Protein AF-0000000076642442 (afdb_homodimer)

Nearest PDB structures (foldseek):
  7kl7-assembly1_B  TM=7.664E-01  e=4.134E-07  Helicobacter pylori
  7kl6-assembly1_B  TM=7.382E-01  e=3.098E-07  Helicobacter pylori
  7kl6-assembly1_A  TM=7.350E-01  e=3.683E-07  Helicobacter pylori
  7kl7-assembly1_A  TM=7.043E-01  e=3.477E-07  Helicobacter pylori
  1vch-assembly2_D  TM=5.633E-01  e=7.860E-05  Thermus thermophilus

InterPro domains:
  IPR000836 Phosphoribosyltransferase domain [PF00156] (9-106)
  IPR000836 Phosphoribosyltransferase domain [cd06223] (11-103)
  IPR023214 HAD superfamily [G3DSA:3.40.50.1000] (147-266)
  IPR029057 Phosphoribosyltransferase-like [G3DSA:3.40.50.2020] (1-143)
  IPR029057 Phosphoribosyltransferase-like [SSF53271] (2-132)

Sequence (640 aa):
MNYKTISELNRDILAWIPELPRDINVIVGIPRSGLLVANILGLHLNLPITDIDGLIDGKLLSSGRRPLKERNQLVKGSKILVVDDSVHSGYQMSKVQEKIRKRDLPYRISYGAVYALSNSIDKTDIFKEVLPMPRIFEWNLFHHGIMKSSCVDIDGVLCRDPSKEENDDGHKYRQFILNVAPNIIPTRKIGWLVTCRLEKYRELTEQWLSKNNILYDNLVMMDYNTREERIRAGNHGKYKANVYKKVKAKLFIESSRGQANEIAKISGKPVVCYQGDSKIIYPNRLSILKKQTRNYSKQFLNSPIGFAKRGFKKLNRELRMNYKTISELNRDILAWIPELPRDINVIVGIPRSGLLVANILGLHLNLPITDIDGLIDGKLLSSGRRPLKERNQLVKGSKILVVDDSVHSGYQMSKVQEKIRKRDLPYRISYGAVYALSNSIDKTDIFKEVLPMPRIFEWNLFHHGIMKSSCVDIDGVLCRDPSKEENDDGHKYRQFILNVAPNIIPTRKIGWLVTCRLEKYRELTEQWLSKNNILYDNLVMMDYNTREERIRAGNHGKYKANVYKKVKAKLFIESSRGQANEIAKISGKPVVCYQGDSKIIYPNRLSILKKQTRNYSKQFLNSPIGFAKRGFKKLNRELR

Organism: NCBI:txid1194090

Structure (mmCIF, N/CA/C/O backbone):
data_AF-0000000076642442-model_v1
#
loop_
_entity.id
_entity.type
_entity.pdbx_description
1 polymer 'Orotate phosphoribosyltransferase'
#
loop_
_atom_site.group_PDB
_atom_site.id
_atom_site.type_symbol
_atom_site.label_atom_id
_atom_site.label_alt_id
_atom_site.label_comp_id
_atom_site.label_asym_id
_atom_site.label_entity_id
_atom_site.label_seq_id
_atom_site.pdbx_PDB_ins_code
_atom_site.Cartn_x
_atom_site.Cartn_y
_atom_site.Cartn_z
_atom_site.occupancy
_atom_site.B_iso_or_equiv
_atom_site.auth_seq_id
_atom_site.auth_comp_id
_atom_site.auth_asym_id
_atom_site.auth_atom_id
_atom_site.pdbx_PDB_model_num
ATOM 1 N N . MET A 1 1 ? -12.625 -2.176 -18.062 1 89.75 1 MET A N 1
ATOM 2 C CA . MET A 1 1 ? -12.07 -2.816 -16.875 1 89.75 1 MET A CA 1
ATOM 3 C C . MET A 1 1 ? -11.242 -1.829 -16.062 1 89.75 1 MET A C 1
ATOM 5 O O . MET A 1 1 ? -10.352 -1.17 -16.594 1 89.75 1 MET A O 1
ATOM 9 N N . ASN A 1 2 ? -11.602 -1.729 -14.758 1 93 2 ASN A N 1
ATOM 10 C CA . ASN A 1 2 ? -10.844 -0.874 -13.852 1 93 2 ASN A CA 1
ATOM 11 C C . ASN A 1 2 ? -9.898 -1.688 -12.977 1 93 2 ASN A C 1
ATOM 13 O O . ASN A 1 2 ? -10.242 -2.783 -12.531 1 93 2 ASN A O 1
ATOM 17 N N . TYR A 1 3 ? -8.703 -1.168 -12.938 1 94.56 3 TYR A N 1
ATOM 18 C CA . TYR A 1 3 ? -7.676 -1.817 -12.125 1 94.56 3 TYR A CA 1
ATOM 19 C C . TYR A 1 3 ? -7.035 -0.826 -11.156 1 94.56 3 TYR A C 1
ATOM 21 O O . TYR A 1 3 ? -6.566 0.236 -11.57 1 94.56 3 TYR A O 1
ATOM 29 N N . LYS A 1 4 ? -7.125 -1.133 -9.797 1 95.69 4 LYS A N 1
ATOM 30 C CA . LYS A 1 4 ? -6.477 -0.292 -8.797 1 95.69 4 LYS A CA 1
ATOM 31 C C . LYS A 1 4 ? -5.305 -1.019 -8.148 1 95.69 4 LYS A C 1
ATOM 33 O O . LYS A 1 4 ? -5.43 -2.174 -7.734 1 95.69 4 LYS A O 1
ATOM 38 N N . THR A 1 5 ? -4.199 -0.358 -8.133 1 95.12 5 THR A N 1
ATOM 39 C CA . THR A 1 5 ? -3.012 -0.875 -7.461 1 95.12 5 THR A CA 1
ATOM 40 C C . THR A 1 5 ? -2.967 -0.414 -6.008 1 95.12 5 THR A C 1
ATOM 42 O O . THR A 1 5 ? -3.727 0.471 -5.605 1 95.12 5 THR A O 1
ATOM 45 N N . ILE A 1 6 ? -2.105 -0.993 -5.211 1 95.88 6 ILE A N 1
ATOM 46 C CA . ILE A 1 6 ? -1.921 -0.566 -3.826 1 95.88 6 ILE A CA 1
ATOM 47 C C . ILE A 1 6 ? -1.374 0.859 -3.795 1 95.88 6 ILE A C 1
ATOM 49 O O . ILE A 1 6 ? -1.736 1.65 -2.922 1 95.88 6 ILE A O 1
ATOM 53 N N . SER A 1 7 ? -0.558 1.165 -4.781 1 93.88 7 SER A N 1
ATOM 54 C CA . SER A 1 7 ? -0.07 2.533 -4.918 1 93.88 7 SER A CA 1
ATOM 55 C C . SER A 1 7 ? -1.222 3.516 -5.109 1 93.88 7 SER A C 1
ATOM 57 O O . SER A 1 7 ? -1.272 4.555 -4.449 1 93.88 7 SER A O 1
ATOM 59 N N . GLU A 1 8 ? -2.072 3.158 -5.98 1 94.44 8 GLU A N 1
ATOM 60 C CA . GLU A 1 8 ? -3.225 4.02 -6.234 1 94.44 8 GLU A CA 1
ATOM 61 C C . GLU A 1 8 ? -4.148 4.078 -5.023 1 94.44 8 GLU A C 1
ATOM 63 O O . GLU A 1 8 ? -4.73 5.125 -4.727 1 94.44 8 GLU A O 1
ATOM 68 N N . LEU A 1 9 ? -4.312 2.957 -4.379 1 96.5 9 LEU A N 1
ATOM 69 C CA . LEU A 1 9 ? -5.109 2.939 -3.158 1 96.5 9 LEU A CA 1
ATOM 70 C C . LEU A 1 9 ? -4.555 3.924 -2.133 1 96.5 9 LEU A C 1
ATOM 72 O O . LEU A 1 9 ? -5.309 4.707 -1.548 1 96.5 9 LEU A O 1
ATOM 76 N N . ASN A 1 10 ? -3.281 3.861 -1.909 1 96 10 ASN A N 1
ATOM 77 C CA . ASN A 1 10 ? -2.639 4.793 -0.989 1 96 10 ASN A CA 1
ATOM 78 C C . ASN A 1 10 ? -2.891 6.242 -1.391 1 96 10 ASN A C 1
ATOM 80 O O . ASN A 1 10 ? -3.238 7.074 -0.549 1 96 10 ASN A O 1
ATOM 84 N N . ARG A 1 11 ? -2.713 6.52 -2.684 1 95.06 11 ARG A N 1
ATOM 85 C CA . ARG A 1 11 ? -2.938 7.867 -3.189 1 95.06 11 ARG A CA 1
ATOM 86 C C . ARG A 1 11 ? -4.375 8.312 -2.945 1 95.06 11 ARG A C 1
ATOM 88 O O . ARG A 1 11 ? -4.621 9.453 -2.557 1 95.06 11 ARG A O 1
ATOM 95 N N . ASP A 1 12 ? -5.285 7.422 -3.234 1 96.69 12 ASP A N 1
ATOM 96 C CA . ASP A 1 12 ? -6.695 7.746 -3.066 1 96.69 12 ASP A CA 1
ATOM 97 C C . ASP A 1 12 ? -7.043 7.949 -1.594 1 96.69 12 ASP A C 1
ATOM 99 O O . ASP A 1 12 ? -7.863 8.805 -1.256 1 96.69 12 ASP A O 1
ATOM 103 N N . ILE A 1 13 ? -6.414 7.195 -0.735 1 97.38 13 ILE A N 1
ATOM 104 C CA . ILE A 1 13 ? -6.641 7.34 0.699 1 97.38 13 ILE A CA 1
ATOM 105 C C . ILE A 1 13 ? -6.117 8.695 1.171 1 97.38 13 ILE A C 1
ATOM 107 O O . ILE A 1 13 ? -6.797 9.398 1.92 1 97.38 13 ILE A O 1
ATOM 111 N N . LEU A 1 14 ? -4.949 9.07 0.726 1 96.06 14 LEU A N 1
ATOM 112 C CA . LEU A 1 14 ? -4.391 10.367 1.101 1 96.06 14 LEU A CA 1
ATOM 113 C C . LEU A 1 14 ? -5.301 11.5 0.646 1 96.06 14 LEU A C 1
ATOM 115 O O . LEU A 1 14 ? -5.504 12.469 1.383 1 96.06 14 LEU A O 1
ATOM 119 N N . ALA A 1 15 ? -5.832 11.352 -0.529 1 95.81 15 ALA A N 1
ATOM 120 C CA . ALA A 1 15 ? -6.742 12.359 -1.056 1 95.81 15 ALA A CA 1
ATOM 121 C C . ALA A 1 15 ? -8.07 12.352 -0.302 1 95.81 15 ALA A C 1
ATOM 123 O O . ALA A 1 15 ? -8.812 13.336 -0.326 1 95.81 15 ALA A O 1
ATOM 124 N N . TRP A 1 16 ? -8.398 11.258 0.309 1 96.88 16 TRP A N 1
ATOM 125 C CA . TRP A 1 16 ? -9.656 11.062 1.026 1 96.88 16 TRP A CA 1
ATOM 126 C C . TRP A 1 16 ? -9.602 11.719 2.402 1 96.88 16 TRP A C 1
ATOM 128 O O . TRP A 1 16 ? -10.625 12.156 2.928 1 96.88 16 TRP A O 1
ATOM 138 N N . ILE A 1 17 ? -8.484 11.875 2.973 1 96.62 17 ILE A N 1
ATOM 139 C CA . ILE A 1 17 ? -8.273 12.258 4.367 1 96.62 17 ILE A CA 1
ATOM 140 C C . ILE A 1 17 ? -8.922 13.609 4.645 1 96.62 17 ILE A C 1
ATOM 142 O O . ILE A 1 17 ? -9.672 13.758 5.613 1 96.62 17 ILE A O 1
ATOM 146 N N . PRO A 1 18 ? -8.719 14.625 3.752 1 96.44 18 PRO A N 1
ATOM 147 C CA . PRO A 1 18 ? -9.328 15.922 4.066 1 96.44 18 PRO A CA 1
ATOM 148 C C . PRO A 1 18 ? -10.852 15.883 4.023 1 96.44 18 PRO A C 1
ATOM 150 O O . PRO A 1 18 ? -11.508 16.812 4.512 1 96.44 18 PRO A O 1
ATOM 153 N N . GLU A 1 19 ? -11.398 14.805 3.482 1 96.88 19 GLU A N 1
ATOM 154 C CA . GLU A 1 19 ? -12.844 14.695 3.352 1 96.88 19 GLU A CA 1
ATOM 155 C C . GLU A 1 19 ? -13.453 13.945 4.535 1 96.88 19 GLU A C 1
ATOM 157 O O . GLU A 1 19 ? -14.672 13.945 4.723 1 96.88 19 GLU A O 1
ATOM 162 N N . LEU A 1 20 ? -12.633 13.328 5.328 1 97 20 LEU A N 1
ATOM 163 C CA . LEU A 1 20 ? -13.109 12.531 6.453 1 97 20 LEU A CA 1
ATOM 164 C C . LEU A 1 20 ? -13.516 13.422 7.621 1 97 20 LEU A C 1
ATOM 166 O O . LEU A 1 20 ? -13.031 14.547 7.746 1 97 20 LEU A O 1
ATOM 170 N N . PRO A 1 21 ? -14.367 12.844 8.477 1 92.81 21 PRO A N 1
ATOM 171 C CA . PRO A 1 21 ? -14.664 13.602 9.695 1 92.81 21 PRO A CA 1
ATOM 172 C C . PRO A 1 21 ? -13.422 13.906 10.523 1 92.81 21 PRO A C 1
ATOM 174 O O . PRO A 1 21 ? -12.539 13.055 10.648 1 92.81 21 PRO A O 1
ATOM 177 N N . ARG A 1 22 ? -13.297 15.016 11.133 1 86.25 22 ARG A N 1
ATOM 178 C CA . ARG A 1 22 ? -12.078 15.516 11.766 1 86.25 22 ARG A CA 1
ATOM 179 C C . ARG A 1 22 ? -11.898 14.914 13.148 1 86.25 22 ARG A C 1
ATOM 181 O O . ARG A 1 22 ? -10.789 14.906 13.688 1 86.25 22 ARG A O 1
ATOM 188 N N . ASP A 1 23 ? -12.836 14.391 13.703 1 91.75 23 ASP A N 1
ATOM 189 C CA . ASP A 1 23 ? -12.711 13.984 15.102 1 91.75 23 ASP A CA 1
ATOM 190 C C . ASP A 1 23 ? -12.68 12.461 15.227 1 91.75 23 ASP A C 1
ATOM 192 O O . ASP A 1 23 ? -12.961 11.914 16.297 1 91.75 23 ASP A O 1
ATOM 196 N N . ILE A 1 24 ? -12.398 11.844 14.094 1 95.69 24 ILE A N 1
ATOM 197 C CA . ILE A 1 24 ? -12.211 10.398 14.164 1 95.69 24 ILE A CA 1
ATOM 198 C C . ILE A 1 24 ? -10.992 10.078 15.031 1 95.69 24 ILE A C 1
ATOM 200 O O . ILE A 1 24 ? -9.945 10.719 14.898 1 95.69 24 ILE A O 1
ATOM 204 N N . ASN A 1 25 ? -11.227 9.07 15.898 1 95.19 25 ASN A N 1
ATOM 205 C CA . ASN A 1 25 ? -10.062 8.766 16.719 1 95.19 25 ASN A CA 1
ATOM 206 C C . ASN A 1 25 ? -9.719 7.281 16.672 1 95.19 25 ASN A C 1
ATOM 208 O O . ASN A 1 25 ? -8.695 6.859 17.234 1 95.19 25 ASN A O 1
ATOM 212 N N . VAL A 1 26 ? -10.547 6.469 16.047 1 96.62 26 VAL A N 1
ATOM 213 C CA . VAL A 1 26 ? -10.25 5.055 15.828 1 96.62 26 VAL A CA 1
ATOM 214 C C . VAL A 1 26 ? -10.695 4.648 14.422 1 96.62 26 VAL A C 1
ATOM 216 O O . VAL A 1 26 ? -11.75 5.07 13.953 1 96.62 26 VAL A O 1
ATOM 219 N N . ILE A 1 27 ? -9.914 3.875 13.789 1 97.81 27 ILE A N 1
ATOM 220 C CA . ILE A 1 27 ? -10.273 3.32 12.484 1 97.81 27 ILE A CA 1
ATOM 221 C C . ILE A 1 27 ? -10.5 1.815 12.609 1 97.81 27 ILE A C 1
ATOM 223 O O . ILE A 1 27 ? -9.688 1.108 13.211 1 97.81 27 ILE A O 1
ATOM 227 N N . VAL A 1 28 ? -11.586 1.314 12.07 1 97.56 28 VAL A N 1
ATOM 228 C CA . VAL A 1 28 ? -11.938 -0.101 12.094 1 97.56 28 VAL A CA 1
ATOM 229 C C . VAL A 1 28 ? -12 -0.635 10.664 1 97.56 28 VAL A C 1
ATOM 231 O O . VAL A 1 28 ? -12.695 -0.074 9.812 1 97.56 28 VAL A O 1
ATOM 234 N N . GLY A 1 29 ? -11.281 -1.673 10.414 1 97.25 29 GLY A N 1
ATOM 235 C CA . GLY A 1 29 ? -11.289 -2.268 9.086 1 97.25 29 GLY A CA 1
ATOM 236 C C . GLY A 1 29 ? -12.188 -3.484 8.984 1 97.25 29 GLY A C 1
ATOM 237 O O . GLY A 1 29 ? -12.164 -4.355 9.859 1 97.25 29 GLY A O 1
ATOM 238 N N . ILE A 1 30 ? -12.945 -3.514 7.953 1 95.62 30 ILE A N 1
ATOM 239 C CA . ILE A 1 30 ? -13.719 -4.707 7.637 1 95.62 30 ILE A CA 1
ATOM 240 C C . ILE A 1 30 ? -12.828 -5.738 6.949 1 95.62 30 ILE A C 1
ATOM 242 O O . ILE A 1 30 ? -12.375 -5.52 5.824 1 95.62 30 ILE A O 1
ATOM 246 N N . PRO A 1 31 ? -12.531 -6.812 7.59 1 91.69 31 PRO A N 1
ATOM 247 C CA . PRO A 1 31 ? -11.688 -7.82 6.941 1 91.69 31 PRO A CA 1
ATOM 248 C C . PRO A 1 31 ? -12.328 -8.398 5.68 1 91.69 31 PRO A C 1
ATOM 250 O O . PRO A 1 31 ? -13.555 -8.539 5.609 1 91.69 31 PRO A O 1
ATOM 253 N N . ARG A 1 32 ? -11.492 -8.719 4.668 1 91.69 32 ARG A N 1
ATOM 254 C CA . ARG A 1 32 ? -10.039 -8.75 4.734 1 91.69 32 ARG A CA 1
ATOM 255 C C . ARG A 1 32 ? -9.43 -7.465 4.184 1 91.69 32 ARG A C 1
ATOM 257 O O . ARG A 1 32 ? -8.594 -6.836 4.84 1 91.69 32 ARG A O 1
ATOM 264 N N . SER A 1 33 ? -9.953 -6.922 3.088 1 95.5 33 SER A N 1
ATOM 265 C CA . SER A 1 33 ? -9.32 -5.824 2.369 1 95.5 33 SER A CA 1
ATOM 266 C C . SER A 1 33 ? -9.508 -4.496 3.098 1 95.5 33 SER A C 1
ATOM 268 O O . SER A 1 33 ? -8.711 -3.572 2.936 1 95.5 33 SER A O 1
ATOM 270 N N . GLY A 1 34 ? -10.562 -4.414 3.893 1 97.06 34 GLY A N 1
ATOM 271 C CA . GLY A 1 34 ? -10.766 -3.201 4.668 1 97.06 34 GLY A CA 1
ATOM 272 C C . GLY A 1 34 ? -9.672 -2.953 5.691 1 97.06 34 GLY A C 1
ATOM 273 O O . GLY A 1 34 ? -9.445 -1.813 6.094 1 97.06 34 GLY A O 1
ATOM 274 N N . LEU A 1 35 ? -9.078 -4.031 6.133 1 96.94 35 LEU A N 1
ATOM 275 C CA . LEU A 1 35 ? -7.98 -3.902 7.086 1 96.94 35 LEU A CA 1
ATOM 276 C C . LEU A 1 35 ? -6.789 -3.197 6.445 1 96.94 35 LEU A C 1
ATOM 278 O O . LEU A 1 35 ? -6.062 -2.465 7.121 1 96.94 35 LEU A O 1
ATOM 282 N N . LEU A 1 36 ? -6.598 -3.439 5.172 1 98 36 LEU A N 1
ATOM 283 C CA . LEU A 1 36 ? -5.539 -2.73 4.465 1 98 36 LEU A CA 1
ATOM 284 C C . LEU A 1 36 ? -5.785 -1.226 4.48 1 98 36 LEU A C 1
ATOM 286 O O . LEU A 1 36 ? -4.883 -0.447 4.797 1 98 36 LEU A O 1
ATOM 290 N N . VAL A 1 37 ? -6.984 -0.831 4.223 1 98.5 37 VAL A N 1
ATOM 291 C CA . VAL A 1 37 ? -7.367 0.577 4.234 1 98.5 37 VAL A CA 1
ATOM 292 C C . VAL A 1 37 ? -7.195 1.147 5.641 1 98.5 37 VAL A C 1
ATOM 294 O O . VAL A 1 37 ? -6.629 2.23 5.812 1 98.5 37 VAL A O 1
ATOM 297 N N . ALA A 1 38 ? -7.66 0.405 6.609 1 98.19 38 ALA A N 1
ATOM 298 C CA . ALA A 1 38 ? -7.559 0.853 7.996 1 98.19 38 ALA A CA 1
ATOM 299 C C . ALA A 1 38 ? -6.102 1.054 8.406 1 98.19 38 ALA A C 1
ATOM 301 O O . ALA A 1 38 ? -5.77 2.023 9.094 1 98.19 38 ALA A O 1
ATOM 302 N N . ASN A 1 39 ? -5.281 0.144 7.973 1 97.69 39 ASN A N 1
ATOM 303 C CA . ASN A 1 39 ? -3.865 0.239 8.32 1 97.69 39 ASN A CA 1
ATOM 304 C C . ASN A 1 39 ? -3.215 1.466 7.688 1 97.69 39 ASN A C 1
ATOM 306 O O . ASN A 1 39 ? -2.482 2.199 8.352 1 97.69 39 ASN A O 1
ATOM 310 N N . ILE A 1 40 ? -3.5 1.666 6.453 1 97.81 40 ILE A N 1
ATOM 311 C CA . ILE A 1 40 ? -2.924 2.812 5.758 1 97.81 40 ILE A CA 1
ATOM 312 C C . ILE A 1 40 ? -3.406 4.105 6.406 1 97.81 40 ILE A C 1
ATOM 314 O O . ILE A 1 40 ? -2.602 4.984 6.73 1 97.81 40 ILE A O 1
ATOM 318 N N . LEU A 1 41 ? -4.68 4.215 6.664 1 97.5 41 LEU A N 1
ATOM 319 C CA . LEU A 1 41 ? -5.242 5.391 7.32 1 97.5 41 LEU A CA 1
ATOM 320 C C . LEU A 1 41 ? -4.648 5.57 8.711 1 97.5 41 LEU A C 1
ATOM 322 O O . LEU A 1 41 ? -4.242 6.676 9.078 1 97.5 41 LEU A O 1
ATOM 326 N N . GLY A 1 42 ? -4.648 4.473 9.43 1 96.94 42 GLY A N 1
ATOM 327 C CA . GLY A 1 42 ? -4.156 4.535 10.797 1 96.94 42 GLY A CA 1
ATOM 328 C C . GLY A 1 42 ? -2.725 5.023 10.898 1 96.94 42 GLY A C 1
ATOM 329 O O . GLY A 1 42 ? -2.395 5.816 11.781 1 96.94 42 GLY A O 1
ATOM 330 N N . LEU A 1 43 ? -1.925 4.562 10.008 1 96.62 43 LEU A N 1
ATOM 331 C CA . LEU A 1 43 ? -0.519 4.949 10.023 1 96.62 43 LEU A CA 1
ATOM 332 C C . LEU A 1 43 ? -0.35 6.406 9.602 1 96.62 43 LEU A C 1
ATOM 334 O O . LEU A 1 43 ? 0.36 7.172 10.258 1 96.62 43 LEU A O 1
ATOM 338 N N . HIS A 1 44 ? -1.013 6.805 8.523 1 95.81 44 HIS A N 1
ATOM 339 C CA . HIS A 1 44 ? -0.892 8.18 8.055 1 95.81 44 HIS A CA 1
ATOM 340 C C . HIS A 1 44 ? -1.434 9.164 9.094 1 95.81 44 HIS A C 1
ATOM 342 O O . HIS A 1 44 ? -0.878 10.25 9.273 1 95.81 44 HIS A O 1
ATOM 348 N N . LEU A 1 45 ? -2.506 8.766 9.789 1 96.06 45 LEU A N 1
ATOM 349 C CA . LEU A 1 45 ? -3.176 9.688 10.703 1 96.06 45 LEU A CA 1
ATOM 350 C C . LEU A 1 45 ? -2.691 9.484 12.133 1 96.06 45 LEU A C 1
ATOM 352 O O . LEU A 1 45 ? -3.086 10.227 13.039 1 96.06 45 LEU A O 1
ATOM 356 N N . ASN A 1 46 ? -1.893 8.508 12.305 1 95.25 46 ASN A N 1
ATOM 357 C CA . ASN A 1 46 ? -1.418 8.164 13.641 1 95.25 46 ASN A CA 1
ATOM 358 C C . ASN A 1 46 ? -2.576 7.852 14.578 1 95.25 46 ASN A C 1
ATOM 360 O O . ASN A 1 46 ? -2.654 8.406 15.68 1 95.25 46 ASN A O 1
ATOM 364 N N . LEU A 1 47 ? -3.457 6.984 14.133 1 95.44 47 LEU A N 1
ATOM 365 C CA . LEU A 1 47 ? -4.629 6.59 14.906 1 95.44 47 LEU A CA 1
ATOM 366 C C . LEU A 1 47 ? -4.621 5.086 15.172 1 95.44 47 LEU A C 1
ATOM 368 O O . LEU A 1 47 ? -4.109 4.312 14.367 1 95.44 47 LEU A O 1
ATOM 372 N N . PRO A 1 48 ? -5.203 4.66 16.281 1 94.75 48 PRO A N 1
ATOM 373 C CA . PRO A 1 48 ? -5.336 3.223 16.531 1 94.75 48 PRO A CA 1
ATOM 374 C C . PRO A 1 48 ? -6.32 2.547 15.578 1 94.75 48 PRO A C 1
ATOM 376 O O . PRO A 1 48 ? -7.254 3.188 15.094 1 94.75 48 PRO A O 1
ATOM 379 N N . ILE A 1 49 ? -6.082 1.242 15.352 1 95.94 49 ILE A N 1
ATOM 380 C CA . ILE A 1 49 ? -6.949 0.497 14.445 1 95.94 49 ILE A CA 1
ATOM 381 C C . ILE A 1 49 ? -7.395 -0.803 15.109 1 95.94 49 ILE A C 1
ATOM 383 O O . ILE A 1 49 ? -6.758 -1.269 16.062 1 95.94 49 ILE A O 1
ATOM 387 N N . THR A 1 50 ? -8.477 -1.294 14.68 1 94.88 50 THR A N 1
ATOM 388 C CA . THR A 1 50 ? -8.945 -2.631 15.031 1 94.88 50 THR A CA 1
ATOM 389 C C . THR A 1 50 ? -9.852 -3.191 13.93 1 94.88 50 THR A C 1
ATOM 391 O O . THR A 1 50 ? -9.945 -2.613 12.852 1 94.88 50 THR A O 1
ATOM 394 N N . ASP A 1 51 ? -10.336 -4.449 14.125 1 94.62 51 ASP A N 1
ATOM 395 C CA . ASP A 1 51 ? -11.305 -5.027 13.195 1 94.62 51 ASP A CA 1
ATOM 396 C C . ASP A 1 51 ? -12.695 -5.066 13.82 1 94.62 51 ASP A C 1
ATOM 398 O O . ASP A 1 51 ? -12.922 -4.512 14.898 1 94.62 51 ASP A O 1
ATOM 402 N N . ILE A 1 52 ? -13.641 -5.613 13.125 1 94.31 52 ILE A N 1
ATOM 403 C CA . ILE A 1 52 ? -15.039 -5.617 13.547 1 94.31 52 ILE A CA 1
ATOM 404 C C . ILE A 1 52 ? -15.172 -6.336 14.891 1 94.31 52 ILE A C 1
ATOM 406 O O . ILE A 1 52 ? -15.844 -5.844 15.797 1 94.31 52 ILE A O 1
ATOM 410 N N . ASP A 1 53 ? -14.523 -7.445 15.023 1 90.81 53 ASP A N 1
ATOM 411 C CA . ASP A 1 53 ? -14.602 -8.18 16.281 1 90.81 53 ASP A CA 1
ATOM 412 C C . ASP A 1 53 ? -13.961 -7.391 17.422 1 90.81 53 ASP A C 1
ATOM 414 O O . ASP A 1 53 ? -14.477 -7.387 18.547 1 90.81 53 ASP A O 1
ATOM 418 N N . GLY A 1 54 ? -12.844 -6.75 17.109 1 91.31 54 GLY A N 1
ATOM 419 C CA . GLY A 1 54 ? -12.234 -5.875 18.109 1 91.31 54 GLY A CA 1
ATOM 420 C C . GLY A 1 54 ? -13.141 -4.734 18.531 1 91.31 54 GLY A C 1
ATOM 421 O O . GLY A 1 54 ? -13.203 -4.387 19.703 1 91.31 54 GLY A O 1
ATOM 422 N N . LEU A 1 55 ? -13.836 -4.164 17.594 1 94.06 55 LEU A N 1
ATOM 423 C CA . LEU A 1 55 ? -14.789 -3.102 17.875 1 94.06 55 LEU A CA 1
ATOM 424 C C . LEU A 1 55 ? -15.875 -3.598 18.828 1 94.06 55 LEU A C 1
ATOM 426 O O . LEU A 1 55 ? -16.188 -2.943 19.828 1 94.06 55 LEU A O 1
ATOM 430 N N . ILE A 1 56 ? -16.375 -4.773 18.547 1 92.69 56 ILE A N 1
ATOM 431 C CA . ILE A 1 56 ? -17.469 -5.348 19.328 1 92.69 56 ILE A CA 1
ATOM 432 C C . ILE A 1 56 ? -16.969 -5.664 20.734 1 92.69 56 ILE A C 1
ATOM 434 O O . ILE A 1 56 ? -17.672 -5.438 21.719 1 92.69 56 ILE A O 1
ATOM 438 N N . ASP A 1 57 ? -15.703 -6.051 20.812 1 89.88 57 ASP A N 1
ATOM 439 C CA . ASP A 1 57 ? -15.125 -6.434 22.094 1 89.88 57 ASP A CA 1
ATOM 440 C C . ASP A 1 57 ? -14.531 -5.227 22.812 1 89.88 57 ASP A C 1
ATOM 442 O O . ASP A 1 57 ? -14.094 -5.336 23.969 1 89.88 57 ASP A O 1
ATOM 446 N N . GLY A 1 58 ? -14.469 -4.152 22.156 1 91.25 58 GLY A N 1
ATOM 447 C CA . GLY A 1 58 ? -13.875 -2.949 22.719 1 91.25 58 GLY A CA 1
ATOM 448 C C . GLY A 1 58 ? -12.359 -2.998 22.766 1 91.25 58 GLY A C 1
ATOM 449 O O . GLY A 1 58 ? -11.742 -2.43 23.672 1 91.25 58 GLY A O 1
ATOM 450 N N . LYS A 1 59 ? -11.734 -3.732 21.812 1 89.5 59 LYS A N 1
ATOM 451 C CA . LYS A 1 59 ? -10.297 -3.967 21.828 1 89.5 59 LYS A CA 1
ATOM 452 C C . LYS A 1 59 ? -9.617 -3.348 20.625 1 89.5 59 LYS A C 1
ATOM 454 O O . LYS A 1 59 ? -10.125 -3.439 19.5 1 89.5 59 LYS A O 1
ATOM 459 N N . LEU A 1 60 ? -8.453 -2.709 20.875 1 90.81 60 LEU A N 1
ATOM 460 C CA . LEU A 1 60 ? -7.605 -2.16 19.828 1 90.81 60 LEU A CA 1
ATOM 461 C C . LEU A 1 60 ? -6.445 -3.102 19.516 1 90.81 60 LEU A C 1
ATOM 463 O O . LEU A 1 60 ? -6.059 -3.914 20.359 1 90.81 60 LEU A O 1
ATOM 467 N N . LEU A 1 61 ? -6.02 -3.018 18.297 1 85.62 61 LEU A N 1
ATOM 468 C CA . LEU A 1 61 ? -4.801 -3.748 17.969 1 85.62 61 LEU A CA 1
ATOM 469 C C . LEU A 1 61 ? -3.58 -3.072 18.578 1 85.62 61 LEU A C 1
ATOM 471 O O . LEU A 1 61 ? -3.475 -1.845 18.562 1 85.62 61 LEU A O 1
ATOM 475 N N . SER A 1 62 ? -2.926 -3.779 19.453 1 65.06 62 SER A N 1
ATOM 476 C CA . SER A 1 62 ? -1.901 -3.256 20.344 1 65.06 62 SER A CA 1
ATOM 477 C C . SER A 1 62 ? -0.849 -2.459 19.578 1 65.06 62 SER A C 1
ATOM 479 O O . SER A 1 62 ? -0.455 -2.842 18.469 1 65.06 62 SER A O 1
ATOM 481 N N . SER A 1 63 ? -0.637 -1.15 20 1 55.06 63 SER A N 1
ATOM 482 C CA . SER A 1 63 ? 0.49 -0.338 19.547 1 55.06 63 SER A CA 1
ATOM 483 C C . SER A 1 63 ? 1.761 -0.688 20.312 1 55.06 63 SER A C 1
ATOM 485 O O . SER A 1 63 ? 1.696 -1.193 21.438 1 55.06 63 SER A O 1
ATOM 487 N N . GLY A 1 64 ? 2.863 -1.271 19.734 1 44.91 64 GLY A N 1
ATOM 488 C CA . GLY A 1 64 ? 4.16 -1.633 20.297 1 44.91 64 GLY A CA 1
ATOM 489 C C . GLY A 1 64 ? 4.523 -0.831 21.531 1 44.91 64 GLY A C 1
ATOM 490 O O . GLY A 1 64 ? 5.469 -1.177 22.25 1 44.91 64 GLY A O 1
ATOM 491 N N . ARG A 1 65 ? 4.344 0.394 21.547 1 40.25 65 ARG A N 1
ATOM 492 C CA . ARG A 1 65 ? 5.02 1.132 22.609 1 40.25 65 ARG A CA 1
ATOM 493 C C . ARG A 1 65 ? 4.504 0.712 23.984 1 40.25 65 ARG A C 1
ATOM 495 O O . ARG A 1 65 ? 5.289 0.464 24.906 1 40.25 65 ARG A O 1
ATOM 502 N N . ARG A 1 66 ? 3.541 1.4 24.641 1 37.19 66 ARG A N 1
ATOM 503 C CA . ARG A 1 66 ? 3.352 1.373 26.078 1 37.19 66 ARG A CA 1
ATOM 504 C C . ARG A 1 66 ? 2.451 0.214 26.5 1 37.19 66 ARG A C 1
ATOM 506 O O . ARG A 1 66 ? 1.334 0.078 25.984 1 37.19 66 ARG A O 1
ATOM 513 N N . PRO A 1 67 ? 2.977 -0.783 27.234 1 37.06 67 PRO A N 1
ATOM 514 C CA . PRO A 1 67 ? 2.381 -1.949 27.891 1 37.06 67 PRO A CA 1
ATOM 515 C C . PRO A 1 67 ? 1.026 -1.642 28.531 1 37.06 67 PRO A C 1
ATOM 517 O O . PRO A 1 67 ? 0.448 -2.496 29.203 1 37.06 67 PRO A O 1
ATOM 520 N N . LEU A 1 68 ? 0.603 -0.484 28.891 1 37.97 68 LEU A N 1
ATOM 521 C CA . LEU A 1 68 ? -0.466 -0.429 29.875 1 37.97 68 LEU A CA 1
ATOM 522 C C . LEU A 1 68 ? -1.773 -0.957 29.297 1 37.97 68 LEU A C 1
ATOM 524 O O . LEU A 1 68 ? -2.223 -0.495 28.25 1 37.97 68 LEU A O 1
ATOM 528 N N . LYS A 1 69 ? -2.244 -2.119 29.859 1 44.31 69 LYS A N 1
ATOM 529 C CA . LYS A 1 69 ? -3.523 -2.814 29.734 1 44.31 69 LYS A CA 1
ATOM 530 C C . LYS A 1 69 ? -4.652 -1.838 29.406 1 44.31 69 LYS A C 1
ATOM 532 O O . LYS A 1 69 ? -5.539 -2.152 28.625 1 44.31 69 LYS A O 1
ATOM 537 N N . GLU A 1 70 ? -4.672 -0.745 30.062 1 45.56 70 GLU A N 1
ATOM 538 C CA . GLU A 1 70 ? -5.742 0.248 30.031 1 45.56 70 GLU A CA 1
ATOM 539 C C . GLU A 1 70 ? -5.777 0.989 28.703 1 45.56 70 GLU A C 1
ATOM 541 O O . GLU A 1 70 ? -6.84 1.445 28.266 1 45.56 70 GLU A O 1
ATOM 546 N N . ARG A 1 71 ? -4.629 0.89 27.781 1 54.94 71 ARG A N 1
ATOM 547 C CA . ARG A 1 71 ? -4.484 1.817 26.656 1 54.94 71 ARG A CA 1
ATOM 548 C C . ARG A 1 71 ? -4.949 1.179 25.359 1 54.94 71 ARG A C 1
ATOM 550 O O . ARG A 1 71 ? -5.141 1.871 24.359 1 54.94 71 ARG A O 1
ATOM 557 N N . ASN A 1 72 ? -5.297 -0.21 25.391 1 65.81 72 ASN A N 1
ATOM 558 C CA . ASN A 1 72 ? -5.75 -0.827 24.141 1 65.81 72 ASN A CA 1
ATOM 559 C C . ASN A 1 72 ? -7.258 -1.079 24.156 1 65.81 72 ASN A C 1
ATOM 561 O O . ASN A 1 72 ? -7.715 -2.145 23.75 1 65.81 72 ASN A O 1
ATOM 565 N N . GLN A 1 73 ? -7.867 -0.123 24.844 1 80.94 73 GLN A N 1
ATOM 566 C CA . GLN A 1 73 ? -9.32 -0.244 24.891 1 80.94 73 GLN A CA 1
ATOM 567 C C . GLN A 1 73 ? -10 0.989 24.297 1 80.94 73 GLN A C 1
ATOM 569 O O . GLN A 1 73 ? -9.492 2.105 24.438 1 80.94 73 GLN A O 1
ATOM 574 N N . LEU A 1 74 ? -11.078 0.602 23.719 1 89.12 74 LEU A N 1
ATOM 575 C CA . LEU A 1 74 ? -11.922 1.677 23.203 1 89.12 74 LEU A CA 1
ATOM 576 C C . LEU A 1 74 ? -12.625 2.395 24.359 1 89.12 74 LEU A C 1
ATOM 578 O O . LEU A 1 74 ? -13.07 1.756 25.312 1 89.12 74 LEU A O 1
ATOM 582 N N . VAL A 1 75 ? -12.75 3.709 24.25 1 88.62 75 VAL A N 1
ATOM 583 C CA . VAL A 1 75 ? -13.383 4.523 25.281 1 88.62 75 VAL A CA 1
ATOM 584 C C . VAL A 1 75 ? -14.773 4.945 24.828 1 88.62 75 VAL A C 1
ATOM 586 O O . VAL A 1 75 ? -15.016 5.137 23.625 1 88.62 75 VAL A O 1
ATOM 589 N N . LYS A 1 76 ? -15.57 5.168 25.859 1 89.88 76 LYS A N 1
ATOM 590 C CA . LYS A 1 76 ? -16.922 5.641 25.562 1 89.88 76 LYS A CA 1
ATOM 591 C C . LYS A 1 76 ? -16.891 6.961 24.812 1 89.88 76 LYS A C 1
ATOM 593 O O . LYS A 1 76 ? -16.109 7.855 25.125 1 89.88 76 LYS A O 1
ATOM 598 N N . GLY A 1 77 ? -17.688 6.973 23.734 1 92.06 77 GLY A N 1
ATOM 599 C CA . GLY A 1 77 ? -17.797 8.211 22.969 1 92.06 77 GLY A CA 1
ATOM 600 C C . GLY A 1 77 ? -16.781 8.312 21.859 1 92.06 77 GLY A C 1
ATOM 601 O O . GLY A 1 77 ? -16.75 9.312 21.125 1 92.06 77 GLY A O 1
ATOM 602 N N . SER A 1 78 ? -16.031 7.25 21.688 1 93.12 78 SER A N 1
ATOM 603 C CA . SER A 1 78 ? -15.078 7.25 20.578 1 93.12 78 SER A CA 1
ATOM 604 C C . SER A 1 78 ? -15.773 7.496 19.25 1 93.12 78 SER A C 1
ATOM 606 O O . SER A 1 78 ? -16.891 7.027 19.031 1 93.12 78 SER A O 1
ATOM 608 N N . LYS A 1 79 ? -15.141 8.305 18.469 1 96.88 79 LYS A N 1
ATOM 609 C CA . LYS A 1 79 ? -15.586 8.516 17.094 1 96.88 79 LYS A CA 1
ATOM 610 C C . LYS A 1 79 ? -14.859 7.578 16.141 1 96.88 79 LYS A C 1
ATOM 612 O O . LYS A 1 79 ? -13.664 7.742 15.891 1 96.88 79 LYS A O 1
ATOM 617 N N . ILE A 1 80 ? -15.648 6.66 15.562 1 97.75 80 ILE A N 1
ATOM 618 C CA . ILE A 1 80 ? -15.07 5.512 14.875 1 97.75 80 ILE A CA 1
ATOM 619 C C . ILE A 1 80 ? -15.438 5.559 13.391 1 97.75 80 ILE A C 1
ATOM 621 O O . ILE A 1 80 ? -16.578 5.867 13.039 1 97.75 80 ILE A O 1
ATOM 625 N N . LEU A 1 81 ? -14.469 5.398 12.578 1 98.31 81 LEU A N 1
ATOM 626 C CA . LEU A 1 81 ? -14.703 5.188 11.156 1 98.31 81 LEU A CA 1
ATOM 627 C C . LEU A 1 81 ? -14.477 3.727 10.781 1 98.31 81 LEU A C 1
ATOM 629 O O . LEU A 1 81 ? -13.352 3.221 10.883 1 98.31 81 LEU A O 1
ATOM 633 N N . VAL A 1 82 ? -15.531 3.012 10.398 1 98.06 82 VAL A N 1
ATOM 634 C CA . VAL A 1 82 ? -15.461 1.656 9.867 1 98.06 82 VAL A CA 1
ATOM 635 C C . VAL A 1 82 ? -15.281 1.704 8.352 1 98.06 82 VAL A C 1
ATOM 637 O O . VAL A 1 82 ? -16.078 2.322 7.641 1 98.06 82 VAL A O 1
ATOM 640 N N . VAL A 1 83 ? -14.219 1.006 7.871 1 98.06 83 VAL A N 1
ATOM 641 C CA . VAL A 1 83 ? -13.906 1.226 6.465 1 98.06 83 VAL A CA 1
ATOM 642 C C . VAL A 1 83 ? -13.766 -0.117 5.75 1 98.06 83 VAL A C 1
ATOM 644 O O . VAL A 1 83 ? -13.391 -1.117 6.363 1 98.06 83 VAL A O 1
ATOM 647 N N . ASP A 1 84 ? -14.102 -0.152 4.48 1 97.06 84 ASP A N 1
ATOM 648 C CA . ASP A 1 84 ? -13.781 -1.181 3.496 1 97.06 84 ASP A CA 1
ATOM 649 C C . ASP A 1 84 ? -13.086 -0.579 2.279 1 97.06 84 ASP A C 1
ATOM 651 O O . ASP A 1 84 ? -13.055 0.643 2.113 1 97.06 84 ASP A O 1
ATOM 655 N N . ASP A 1 85 ? -12.445 -1.46 1.517 1 97.44 85 ASP A N 1
ATOM 656 C CA . ASP A 1 85 ? -11.812 -0.934 0.31 1 97.44 85 ASP A CA 1
ATOM 657 C C . ASP A 1 85 ? -12.859 -0.574 -0.743 1 97.44 85 ASP A C 1
ATOM 659 O O . ASP A 1 85 ? -12.75 0.461 -1.405 1 97.44 85 ASP A O 1
ATOM 663 N N . SER A 1 86 ? -13.906 -1.467 -0.758 1 96.31 86 SER A N 1
ATOM 664 C CA . SER A 1 86 ? -14.898 -1.194 -1.786 1 96.31 86 SER A CA 1
ATOM 665 C C . SER A 1 86 ? -16.281 -1.688 -1.362 1 96.31 86 SER A C 1
ATOM 667 O O . SER A 1 86 ? -16.391 -2.537 -0.476 1 96.31 86 SER A O 1
ATOM 669 N N . VAL A 1 87 ? -17.281 -1.038 -1.985 1 94.38 87 VAL A N 1
ATOM 670 C CA . VAL A 1 87 ? -18.656 -1.478 -1.834 1 94.38 87 VAL A CA 1
ATOM 671 C C . VAL A 1 87 ? -19.281 -1.73 -3.207 1 94.38 87 VAL A C 1
ATOM 673 O O . VAL A 1 87 ? -19.281 -0.849 -4.07 1 94.38 87 VAL A O 1
ATOM 676 N N . HIS A 1 88 ? -19.719 -2.936 -3.387 1 90.25 88 HIS A N 1
ATOM 677 C CA . HIS A 1 88 ? -20.391 -3.297 -4.629 1 90.25 88 HIS A CA 1
ATOM 678 C C . HIS A 1 88 ? -21.906 -3.232 -4.469 1 90.25 88 HIS A C 1
ATOM 680 O O . HIS A 1 88 ? -22.5 -2.15 -4.531 1 90.25 88 HIS A O 1
ATOM 686 N N . SER A 1 89 ? -22.531 -4.348 -3.998 1 83.5 89 SER A N 1
ATOM 687 C CA . SER A 1 89 ? -23.969 -4.352 -3.768 1 83.5 89 SER A CA 1
ATOM 688 C C . SER A 1 89 ? -24.312 -3.723 -2.422 1 83.5 89 SER A C 1
ATOM 690 O O . SER A 1 89 ? -25.469 -3.338 -2.188 1 83.5 89 SER A O 1
ATOM 692 N N . GLY A 1 90 ? -23.359 -3.643 -1.634 1 85.69 90 GLY A N 1
ATOM 693 C CA . GLY A 1 90 ? -23.578 -3.131 -0.291 1 85.69 90 GLY A CA 1
ATOM 694 C C . GLY A 1 90 ? -24.016 -4.203 0.692 1 85.69 90 GLY A C 1
ATOM 695 O O . GLY A 1 90 ? -24.25 -3.918 1.866 1 85.69 90 GLY A O 1
ATOM 696 N N . TYR A 1 91 ? -24.016 -5.355 0.25 1 86.31 91 TYR A N 1
ATOM 697 C CA . TYR A 1 91 ? -24.484 -6.461 1.079 1 86.31 91 TYR A CA 1
ATOM 698 C C . TYR A 1 91 ? -23.578 -6.648 2.293 1 86.31 91 TYR A C 1
ATOM 700 O O . TYR A 1 91 ? -24.062 -6.688 3.43 1 86.31 91 TYR A O 1
ATOM 708 N N . GLN A 1 92 ? -22.234 -6.738 2.049 1 87.62 92 GLN A N 1
ATOM 709 C CA . GLN A 1 92 ? -21.297 -6.93 3.15 1 87.62 92 GLN A CA 1
ATOM 710 C C . GLN A 1 92 ? -21.344 -5.754 4.121 1 87.62 92 GLN A C 1
ATOM 712 O O . GLN A 1 92 ? -21.328 -5.945 5.34 1 87.62 92 GLN A O 1
ATOM 717 N N . MET A 1 93 ? -21.484 -4.602 3.631 1 92.06 93 MET A N 1
ATOM 718 C CA . MET A 1 93 ? -21.547 -3.396 4.449 1 92.06 93 MET A CA 1
ATOM 719 C C . MET A 1 93 ? -22.797 -3.391 5.309 1 92.06 93 MET A C 1
ATOM 721 O O . MET A 1 93 ? -22.75 -3.07 6.5 1 92.06 93 MET A O 1
ATOM 725 N N . SER A 1 94 ? -23.891 -3.818 4.719 1 92.38 94 SER A N 1
ATOM 726 C CA . SER A 1 94 ? -25.156 -3.875 5.449 1 92.38 94 SER A CA 1
ATOM 727 C C . SER A 1 94 ? -25.094 -4.91 6.566 1 92.38 94 SER A C 1
ATOM 729 O O . SER A 1 94 ? -25.609 -4.676 7.664 1 92.38 94 SER A O 1
ATOM 731 N N . LYS A 1 95 ? -24.5 -5.969 6.27 1 93.06 95 LYS A N 1
ATOM 732 C CA . LYS A 1 95 ? -24.359 -7.027 7.266 1 93.06 95 LYS A CA 1
ATOM 733 C C . LYS A 1 95 ? -23.516 -6.562 8.445 1 93.06 95 LYS A C 1
ATOM 735 O O . LYS A 1 95 ? -23.844 -6.848 9.602 1 93.06 95 LYS A O 1
ATOM 740 N N . VAL A 1 96 ? -22.469 -5.895 8.156 1 94.06 96 VAL A N 1
ATOM 741 C CA . VAL A 1 96 ? -21.594 -5.371 9.195 1 94.06 96 VAL A CA 1
ATOM 742 C C . VAL A 1 96 ? -22.344 -4.336 10.031 1 94.06 96 VAL A C 1
ATOM 744 O O . VAL A 1 96 ? -22.266 -4.352 11.266 1 94.06 96 VAL A O 1
ATOM 747 N N . GLN A 1 97 ? -23.078 -3.48 9.398 1 95 97 GLN A N 1
ATOM 748 C CA . GLN A 1 97 ? -23.844 -2.463 10.102 1 95 97 GLN A CA 1
ATOM 749 C C . GLN A 1 97 ? -24.875 -3.1 11.031 1 95 97 GLN A C 1
ATOM 751 O O . GLN A 1 97 ? -25.062 -2.656 12.164 1 95 97 GLN A O 1
ATOM 756 N N . GLU A 1 98 ? -25.5 -4.113 10.516 1 94.81 98 GLU A N 1
ATOM 757 C CA . GLU A 1 98 ? -26.484 -4.824 11.328 1 94.81 98 GLU A CA 1
ATOM 758 C C . GLU A 1 98 ? -25.828 -5.488 12.531 1 94.81 98 GLU A C 1
ATOM 760 O O . GLU A 1 98 ? -26.359 -5.426 13.648 1 94.81 98 GLU A O 1
ATOM 765 N N . LYS A 1 99 ? -24.703 -6.098 12.258 1 93.19 99 LYS A N 1
ATOM 766 C CA . LYS A 1 99 ? -23.969 -6.762 13.328 1 93.19 99 LYS A CA 1
ATOM 767 C C . LYS A 1 99 ? -23.578 -5.777 14.43 1 93.19 99 LYS A C 1
ATOM 769 O O . LYS A 1 99 ? -23.688 -6.094 15.617 1 93.19 99 LYS A O 1
ATOM 774 N N . ILE A 1 100 ? -23.219 -4.645 14.07 1 94.56 100 ILE A N 1
ATOM 775 C CA . ILE A 1 100 ? -22.766 -3.627 15.016 1 94.56 100 ILE A CA 1
ATOM 776 C C . ILE A 1 100 ? -23.984 -3.018 15.727 1 94.56 100 ILE A C 1
ATOM 778 O O . ILE A 1 100 ? -23.953 -2.818 16.938 1 94.56 100 ILE A O 1
ATOM 782 N N . ARG A 1 101 ? -25 -2.73 14.984 1 94.5 101 ARG A N 1
ATOM 783 C CA . ARG A 1 101 ? -26.219 -2.123 15.531 1 94.5 101 ARG A CA 1
ATOM 784 C C . ARG A 1 101 ? -26.797 -2.979 16.656 1 94.5 101 ARG A C 1
ATOM 786 O O . ARG A 1 101 ? -27.25 -2.453 17.672 1 94.5 101 ARG A O 1
ATOM 793 N N . LYS A 1 102 ? -26.703 -4.219 16.516 1 94.06 102 LYS A N 1
ATOM 794 C CA . LYS A 1 102 ? -27.281 -5.16 17.469 1 94.06 102 LYS A CA 1
ATOM 795 C C . LYS A 1 102 ? -26.547 -5.117 18.797 1 94.06 102 LYS A C 1
ATOM 797 O O . LYS A 1 102 ? -27.078 -5.539 19.828 1 94.06 102 LYS A O 1
ATOM 802 N N . ARG A 1 103 ? -25.422 -4.586 18.828 1 93.81 103 ARG A N 1
ATOM 803 C CA . ARG A 1 103 ? -24.594 -4.621 20.031 1 93.81 103 ARG A CA 1
ATOM 804 C C . ARG A 1 103 ? -24.766 -3.346 20.844 1 93.81 103 ARG A C 1
ATOM 806 O O . ARG A 1 103 ? -24.359 -3.287 22.016 1 93.81 103 ARG A O 1
ATOM 813 N N . ASP A 1 104 ? -25.391 -2.305 20.328 1 92.19 104 ASP A N 1
ATOM 814 C CA . ASP A 1 104 ? -25.656 -1.037 21 1 92.19 104 ASP A CA 1
ATOM 815 C C . ASP A 1 104 ? -24.391 -0.484 21.656 1 92.19 104 ASP A C 1
ATOM 817 O O . ASP A 1 104 ? -24.359 -0.205 22.844 1 92.19 104 ASP A O 1
ATOM 821 N N . LEU A 1 105 ? -23.406 -0.365 20.859 1 94.25 105 LEU A N 1
ATOM 822 C CA . LEU A 1 105 ? -22.094 0.083 21.312 1 94.25 105 LEU A CA 1
ATOM 823 C C . LEU A 1 105 ? -22.109 1.577 21.625 1 94.25 105 LEU A C 1
ATOM 825 O O . LEU A 1 105 ? -22.781 2.348 20.938 1 94.25 105 LEU A O 1
ATOM 829 N N . PRO A 1 106 ? -21.375 2.076 22.641 1 94.69 106 PRO A N 1
ATOM 830 C CA . PRO A 1 106 ? -21.359 3.479 23.062 1 94.69 106 PRO A CA 1
ATOM 831 C C . PRO A 1 106 ? -20.422 4.344 22.234 1 94.69 106 PRO A C 1
ATOM 833 O O . PRO A 1 106 ? -19.688 5.164 22.797 1 94.69 106 PRO A O 1
ATOM 836 N N . TYR A 1 107 ? -20.344 4.129 20.953 1 95.69 107 TYR A N 1
ATOM 837 C CA . TYR A 1 107 ? -19.453 4.844 20.047 1 95.69 107 TYR A CA 1
ATOM 838 C C . TYR A 1 107 ? -20.234 5.586 18.984 1 95.69 107 TYR A C 1
ATOM 840 O O . TYR A 1 107 ? -21.406 5.262 18.719 1 95.69 107 TYR A O 1
ATOM 848 N N . ARG A 1 108 ? -19.719 6.629 18.453 1 95.38 108 ARG A N 1
ATOM 849 C CA . ARG A 1 108 ? -20.203 7.258 17.234 1 95.38 108 ARG A CA 1
ATOM 850 C C . ARG A 1 108 ? -19.531 6.664 16 1 95.38 108 ARG A C 1
ATOM 852 O O . ARG A 1 108 ? -18.328 6.863 15.789 1 95.38 108 ARG A O 1
ATOM 859 N N . ILE A 1 109 ? -20.344 5.996 15.219 1 96.69 109 ILE A N 1
ATOM 860 C CA . ILE A 1 109 ? -19.75 5.184 14.164 1 96.69 109 ILE A CA 1
ATOM 861 C C . ILE A 1 109 ? -20.188 5.711 12.797 1 96.69 109 ILE A C 1
ATOM 863 O O . ILE A 1 109 ? -21.375 5.953 12.562 1 96.69 109 ILE A O 1
ATOM 867 N N . SER A 1 110 ? -19.25 6 11.977 1 96.94 110 SER A N 1
ATOM 868 C CA . SER A 1 110 ? -19.469 6.25 10.555 1 96.94 110 SER A CA 1
ATOM 869 C C . SER A 1 110 ? -18.891 5.129 9.695 1 96.94 110 SER A C 1
ATOM 871 O O . SER A 1 110 ? -17.938 4.461 10.102 1 96.94 110 SER A O 1
ATOM 873 N N . TYR A 1 111 ? -19.516 4.906 8.562 1 97.38 111 TYR A N 1
ATOM 874 C CA . TYR A 1 111 ? -19.109 3.846 7.645 1 97.38 111 TYR A CA 1
ATOM 875 C C . TYR A 1 111 ? -18.609 4.422 6.328 1 97.38 111 TYR A C 1
ATOM 877 O O . TYR A 1 111 ? -19.234 5.316 5.758 1 97.38 111 TYR A O 1
ATOM 885 N N . GLY A 1 112 ? -17.422 3.975 5.871 1 97.19 112 GLY A N 1
ATOM 886 C CA . GLY A 1 112 ? -16.844 4.488 4.637 1 97.19 112 GLY A CA 1
ATOM 887 C C . GLY A 1 112 ? -16.234 3.408 3.77 1 97.19 112 GLY A C 1
ATOM 888 O O . GLY A 1 112 ? -15.961 2.303 4.242 1 97.19 112 GLY A O 1
ATOM 889 N N . ALA A 1 113 ? -16.062 3.68 2.498 1 97.69 113 ALA A N 1
ATOM 890 C CA . ALA A 1 113 ? -15.336 2.854 1.535 1 97.69 113 ALA A CA 1
ATOM 891 C C . ALA A 1 113 ? -14.539 3.717 0.562 1 97.69 113 ALA A C 1
ATOM 893 O O . ALA A 1 113 ? -14.984 4.805 0.182 1 97.69 113 ALA A O 1
ATOM 894 N N . VAL A 1 114 ? -13.414 3.252 0.172 1 98.19 114 VAL A N 1
ATOM 895 C CA . VAL A 1 114 ? -12.617 4.035 -0.762 1 98.19 114 VAL A CA 1
ATOM 896 C C . VAL A 1 114 ? -13.297 4.07 -2.127 1 98.19 114 VAL A C 1
ATOM 898 O O . VAL A 1 114 ? -13.445 5.137 -2.727 1 98.19 114 VAL A O 1
ATOM 901 N N . TYR A 1 115 ? -13.75 2.873 -2.564 1 97.5 115 TYR A N 1
ATOM 902 C CA . TYR A 1 115 ? -14.367 2.76 -3.881 1 97.5 115 TYR A CA 1
ATOM 903 C C . TYR A 1 115 ? -15.812 2.299 -3.77 1 97.5 115 TYR A C 1
ATOM 905 O O . TYR A 1 115 ? -16.094 1.255 -3.176 1 97.5 115 TYR A O 1
ATOM 913 N N . ALA A 1 116 ? -16.734 3.053 -4.34 1 95.19 116 ALA A N 1
ATOM 914 C CA . ALA A 1 116 ? -18.156 2.697 -4.328 1 95.19 116 ALA A CA 1
ATOM 915 C C . ALA A 1 116 ? -18.719 2.627 -5.742 1 95.19 116 ALA A C 1
ATOM 917 O O . ALA A 1 116 ? -18.172 3.23 -6.668 1 95.19 116 ALA A O 1
ATOM 918 N N . LEU A 1 117 ? -19.75 1.785 -5.902 1 90.19 117 LEU A N 1
ATOM 919 C CA . LEU A 1 117 ? -20.562 1.87 -7.113 1 90.19 117 LEU A CA 1
ATOM 920 C C . LEU A 1 117 ? -21.578 2.996 -7.004 1 90.19 117 LEU A C 1
ATOM 922 O O . LEU A 1 117 ? -21.984 3.367 -5.898 1 90.19 117 LEU A O 1
ATOM 926 N N . SER A 1 118 ? -22.062 3.473 -8.109 1 82.69 118 SER A N 1
ATOM 927 C CA . SER A 1 118 ? -23 4.578 -8.133 1 82.69 118 SER A CA 1
ATOM 928 C C . SER A 1 118 ? -24.297 4.215 -7.41 1 82.69 118 SER A C 1
ATOM 930 O O . SER A 1 118 ? -24.906 5.059 -6.75 1 82.69 118 SER A O 1
ATOM 932 N N . ASN A 1 119 ? -24.641 3.029 -7.477 1 82.12 119 ASN A N 1
ATOM 933 C CA . ASN A 1 119 ? -25.922 2.625 -6.898 1 82.12 119 ASN A CA 1
ATOM 934 C C . ASN A 1 119 ? -25.75 2.148 -5.457 1 82.12 119 ASN A C 1
ATOM 936 O O . ASN A 1 119 ? -26.719 1.702 -4.832 1 82.12 119 ASN A O 1
ATOM 940 N N . SER A 1 120 ? -24.547 2.219 -4.938 1 79.81 120 SER A N 1
ATOM 941 C CA . SER A 1 120 ? -24.312 1.72 -3.584 1 79.81 120 SER A CA 1
ATOM 942 C C . SER A 1 120 ? -23.812 2.826 -2.662 1 79.81 120 SER A C 1
ATOM 944 O O . SER A 1 120 ? -23.328 2.553 -1.562 1 79.81 120 SER A O 1
ATOM 946 N N . ILE A 1 121 ? -23.938 3.953 -3.088 1 81.12 121 ILE A N 1
ATOM 947 C CA . ILE A 1 121 ? -23.375 5.082 -2.348 1 81.12 121 ILE A CA 1
ATOM 948 C C . ILE A 1 121 ? -24.172 5.285 -1.055 1 81.12 121 ILE A C 1
ATOM 950 O O . ILE A 1 121 ? -23.641 5.816 -0.076 1 81.12 121 ILE A O 1
ATOM 954 N N . ASP A 1 122 ? -25.328 4.781 -0.986 1 85.25 122 ASP A N 1
ATOM 955 C CA . ASP A 1 122 ? -26.188 4.988 0.181 1 85.25 122 ASP A CA 1
ATOM 956 C C . ASP A 1 122 ? -25.844 4.004 1.295 1 85.25 122 ASP A C 1
ATOM 958 O O . ASP A 1 122 ? -26.312 4.145 2.424 1 85.25 122 ASP A O 1
ATOM 962 N N . LYS A 1 123 ? -24.953 3.154 0.952 1 88.31 123 LYS A N 1
ATOM 963 C CA . LYS A 1 123 ? -24.625 2.119 1.928 1 88.31 123 LYS A CA 1
ATOM 964 C C . LYS A 1 123 ? -23.484 2.568 2.838 1 88.31 123 LYS A C 1
ATOM 966 O O . LYS A 1 123 ? -23.156 1.892 3.814 1 88.31 123 LYS A O 1
ATOM 971 N N . THR A 1 124 ? -22.859 3.648 2.5 1 93.5 124 THR A N 1
ATOM 972 C CA . THR A 1 124 ? -21.797 4.223 3.332 1 93.5 124 THR A CA 1
ATOM 973 C C . THR A 1 124 ? -22.109 5.684 3.658 1 93.5 124 THR A C 1
ATOM 975 O O . THR A 1 124 ? -22.906 6.324 2.973 1 93.5 124 THR A O 1
ATOM 978 N N . ASP A 1 125 ? -21.531 6.145 4.738 1 95.31 125 ASP A N 1
ATOM 979 C CA . ASP A 1 125 ? -21.656 7.555 5.098 1 95.31 125 ASP A CA 1
ATOM 980 C C . ASP A 1 125 ? -20.703 8.414 4.25 1 95.31 125 ASP A C 1
ATOM 982 O O . ASP A 1 125 ? -21 9.578 3.973 1 95.31 125 ASP A O 1
ATOM 986 N N . ILE A 1 126 ? -19.609 7.855 3.838 1 96.25 126 ILE A N 1
ATOM 987 C CA . ILE A 1 126 ? -18.609 8.602 3.094 1 96.25 126 ILE A CA 1
ATOM 988 C C . ILE A 1 126 ? -17.828 7.656 2.182 1 96.25 126 ILE A C 1
ATOM 990 O O . ILE A 1 126 ? -17.531 6.52 2.561 1 96.25 126 ILE A O 1
ATOM 994 N N . PHE A 1 127 ? -17.547 8.062 0.979 1 96.31 127 PHE A N 1
ATOM 995 C CA . PHE A 1 127 ? -16.688 7.328 0.049 1 96.31 127 PHE A CA 1
ATOM 996 C C . PHE A 1 127 ? -15.766 8.281 -0.7 1 96.31 127 PHE A C 1
ATOM 998 O O . PHE A 1 127 ? -16 9.484 -0.729 1 96.31 127 PHE A O 1
ATOM 1005 N N . LYS A 1 128 ? -14.711 7.734 -1.278 1 96.88 128 LYS A N 1
ATOM 1006 C CA . LYS A 1 128 ? -13.75 8.602 -1.947 1 96.88 128 LYS A CA 1
ATOM 1007 C C . LYS A 1 128 ? -14.047 8.711 -3.439 1 96.88 128 LYS A C 1
ATOM 1009 O O . LYS A 1 128 ? -14.055 9.805 -3.998 1 96.88 128 LYS A O 1
ATOM 1014 N N . GLU A 1 129 ? -14.312 7.57 -4.082 1 96.12 129 GLU A N 1
ATOM 1015 C CA . GLU A 1 129 ? -14.391 7.551 -5.543 1 96.12 129 GLU A CA 1
ATOM 1016 C C . GLU A 1 129 ? -15.422 6.531 -6.023 1 96.12 129 GLU A C 1
ATOM 1018 O O . GLU A 1 129 ? -15.523 5.434 -5.473 1 96.12 129 GLU A O 1
ATOM 1023 N N . VAL A 1 130 ? -16.203 6.957 -7.02 1 94.94 130 VAL A N 1
ATOM 1024 C CA . VAL A 1 130 ? -17.047 6 -7.719 1 94.94 130 VAL A CA 1
ATOM 1025 C C . VAL A 1 130 ? -16.219 5.223 -8.742 1 94.94 130 VAL A C 1
ATOM 1027 O O . VAL A 1 130 ? -15.633 5.816 -9.648 1 94.94 130 VAL A O 1
ATOM 1030 N N . LEU A 1 131 ? -16.125 3.936 -8.578 1 95.38 131 LEU A N 1
ATOM 1031 C CA . LEU A 1 131 ? -15.375 3.055 -9.469 1 95.38 131 LEU A CA 1
ATOM 1032 C C . LEU A 1 131 ? -16.281 2.006 -10.094 1 95.38 131 LEU A C 1
ATOM 1034 O O . LEU A 1 131 ? -16.703 1.052 -9.43 1 95.38 131 LEU A O 1
ATOM 1038 N N . PRO A 1 132 ? -16.578 2.182 -11.344 1 92.44 132 PRO A N 1
ATOM 1039 C CA . PRO A 1 132 ? -17.516 1.272 -12.008 1 92.44 132 PRO A CA 1
ATOM 1040 C C . PRO A 1 132 ? -16.969 -0.143 -12.156 1 92.44 132 PRO A C 1
ATOM 1042 O O . PRO A 1 132 ? -15.758 -0.352 -12.023 1 92.44 132 PRO A O 1
ATOM 1045 N N . MET A 1 133 ? -17.906 -1.092 -12.344 1 90.88 133 MET A N 1
ATOM 1046 C CA . MET A 1 133 ? -17.562 -2.469 -12.688 1 90.88 133 MET A CA 1
ATOM 1047 C C . MET A 1 133 ? -17.297 -2.611 -14.18 1 90.88 133 MET A C 1
ATOM 1049 O O . MET A 1 133 ? -17.828 -1.839 -14.984 1 90.88 133 MET A O 1
ATOM 1053 N N . PRO A 1 134 ? -16.453 -3.555 -14.672 1 91.75 134 PRO A N 1
ATOM 1054 C CA . PRO A 1 134 ? -15.688 -4.496 -13.844 1 91.75 134 PRO A CA 1
ATOM 1055 C C . PRO A 1 134 ? -14.445 -3.861 -13.227 1 91.75 134 PRO A C 1
ATOM 1057 O O . PRO A 1 134 ? -13.82 -2.986 -13.836 1 91.75 134 PRO A O 1
ATOM 1060 N N . ARG A 1 135 ? -14.148 -4.242 -12.031 1 93.06 135 ARG A N 1
ATOM 1061 C CA . ARG A 1 135 ? -12.961 -3.729 -11.352 1 93.06 135 ARG A CA 1
ATOM 1062 C C . ARG A 1 135 ? -12.18 -4.859 -10.688 1 93.06 135 ARG A C 1
ATOM 1064 O O . ARG A 1 135 ? -12.766 -5.82 -10.195 1 93.06 135 ARG A O 1
ATOM 1071 N N . ILE A 1 136 ? -10.891 -4.711 -10.789 1 94.75 136 ILE A N 1
ATOM 1072 C CA . ILE A 1 136 ? -9.945 -5.641 -10.18 1 94.75 136 ILE A CA 1
ATOM 1073 C C . ILE A 1 136 ? -8.945 -4.871 -9.312 1 94.75 136 ILE A C 1
ATOM 1075 O O . ILE A 1 136 ? -8.477 -3.803 -9.703 1 94.75 136 ILE A O 1
ATOM 1079 N N . PHE A 1 137 ? -8.742 -5.441 -8.156 1 96.44 137 PHE A N 1
ATOM 1080 C CA . PHE A 1 137 ? -7.762 -4.844 -7.25 1 96.44 137 PHE A CA 1
ATOM 1081 C C . PHE A 1 137 ? -6.48 -5.668 -7.215 1 96.44 137 PHE A C 1
ATOM 1083 O O . PHE A 1 137 ? -6.531 -6.898 -7.168 1 96.44 137 PHE A O 1
ATOM 1090 N N . GLU A 1 138 ? -5.355 -5.02 -7.23 1 96.38 138 GLU A N 1
ATOM 1091 C CA . GLU A 1 138 ? -4.047 -5.668 -7.195 1 96.38 138 GLU A CA 1
ATOM 1092 C C . GLU A 1 138 ? -3.951 -6.656 -6.035 1 96.38 138 GLU A C 1
ATOM 1094 O O . GLU A 1 138 ? -3.383 -7.738 -6.184 1 96.38 138 GLU A O 1
ATOM 1099 N N . TRP A 1 139 ? -4.504 -6.363 -4.898 1 96.12 139 TRP A N 1
ATOM 1100 C CA . TRP A 1 139 ? -4.363 -7.141 -3.67 1 96.12 139 TRP A CA 1
ATOM 1101 C C . TRP A 1 139 ? -5.309 -8.336 -3.668 1 96.12 139 TRP A C 1
ATOM 1103 O O . TRP A 1 139 ? -5.387 -9.07 -2.684 1 96.12 139 TRP A O 1
ATOM 1113 N N . ASN A 1 140 ? -6.035 -8.523 -4.75 1 94.25 140 ASN A N 1
ATOM 1114 C CA . ASN A 1 140 ? -6.91 -9.688 -4.883 1 94.25 140 ASN A CA 1
ATOM 1115 C C . ASN A 1 140 ? -6.836 -10.289 -6.281 1 94.25 140 ASN A C 1
ATOM 1117 O O . ASN A 1 140 ? -7.664 -11.125 -6.648 1 94.25 140 ASN A O 1
ATOM 1121 N N . LEU A 1 141 ? -5.926 -9.906 -7.059 1 95.12 141 LEU A N 1
ATOM 1122 C CA . LEU A 1 141 ? -5.887 -10.219 -8.484 1 95.12 141 LEU A CA 1
ATOM 1123 C C . LEU A 1 141 ? -5.859 -11.727 -8.711 1 95.12 141 LEU A C 1
ATOM 1125 O O . LEU A 1 141 ? -6.727 -12.266 -9.406 1 95.12 141 LEU A O 1
ATOM 1129 N N . PHE A 1 142 ? -5.012 -12.453 -8.047 1 96.44 142 PHE A N 1
ATOM 1130 C CA . PHE A 1 142 ? -4.77 -13.859 -8.32 1 96.44 142 PHE A CA 1
ATOM 1131 C C . PHE A 1 142 ? -5.781 -14.734 -7.59 1 96.44 142 PHE A C 1
ATOM 1133 O O . PHE A 1 142 ? -5.75 -15.961 -7.707 1 96.44 142 PHE A O 1
ATOM 1140 N N . HIS A 1 143 ? -6.695 -14.102 -6.871 1 96.81 143 HIS A N 1
ATOM 1141 C CA . HIS A 1 143 ? -7.715 -14.82 -6.121 1 96.81 143 HIS A CA 1
ATOM 1142 C C . HIS A 1 143 ? -9.117 -14.445 -6.59 1 96.81 143 HIS A C 1
ATOM 1144 O O . HIS A 1 143 ? -10.109 -14.875 -6 1 96.81 143 HIS A O 1
ATOM 1150 N N . HIS A 1 144 ? -9.117 -13.68 -7.609 1 95.38 144 HIS A N 1
ATOM 1151 C CA . HIS A 1 144 ? -10.352 -13.164 -8.203 1 95.38 144 HIS A CA 1
ATOM 1152 C C . HIS A 1 144 ? -10.859 -14.086 -9.305 1 95.38 144 HIS A C 1
ATOM 1154 O O . HIS A 1 144 ? -10.07 -14.727 -9.992 1 95.38 144 HIS A O 1
ATOM 1160 N N . GLY A 1 145 ? -12.117 -14.062 -9.5 1 95.88 145 GLY A N 1
ATOM 1161 C CA . GLY A 1 145 ? -12.75 -14.898 -10.5 1 95.88 145 GLY A CA 1
ATOM 1162 C C . GLY A 1 145 ? -12.297 -14.578 -11.914 1 95.88 145 GLY A C 1
ATOM 1163 O O . GLY A 1 145 ? -12.398 -15.422 -12.812 1 95.88 145 GLY A O 1
ATOM 1164 N N . ILE A 1 146 ? -11.727 -13.453 -12.148 1 96.5 146 ILE A N 1
ATOM 1165 C CA . ILE A 1 146 ? -11.312 -13.023 -13.477 1 96.5 146 ILE A CA 1
ATOM 1166 C C . ILE A 1 146 ? -10.227 -13.953 -14 1 96.5 146 ILE A C 1
ATOM 1168 O O . ILE A 1 146 ? -9.938 -13.969 -15.195 1 96.5 146 ILE A O 1
ATOM 1172 N N . MET A 1 147 ? -9.578 -14.734 -13.125 1 97.69 147 MET A N 1
ATOM 1173 C CA . MET A 1 147 ? -8.492 -15.633 -13.523 1 97.69 147 MET A CA 1
ATOM 1174 C C . MET A 1 147 ? -8.977 -16.641 -14.562 1 97.69 147 MET A C 1
ATOM 1176 O O . MET A 1 147 ? -8.234 -17 -15.484 1 97.69 147 MET A O 1
ATOM 1180 N N . LYS A 1 148 ? -10.211 -17 -14.445 1 98 148 LYS A N 1
ATOM 1181 C CA . LYS A 1 148 ? -10.773 -17.984 -15.367 1 98 148 LYS A CA 1
ATOM 1182 C C . LYS A 1 148 ? -10.82 -17.453 -16.797 1 98 148 LYS A C 1
ATOM 1184 O O . LYS A 1 148 ? -10.805 -18.219 -17.75 1 98 148 LYS A O 1
ATOM 1189 N N . SER A 1 149 ? -10.852 -16.156 -16.906 1 98.12 149 SER A N 1
ATOM 1190 C CA . SER A 1 149 ? -10.891 -15.523 -18.219 1 98.12 149 SER A CA 1
ATOM 1191 C C . SER A 1 149 ? -9.656 -14.664 -18.453 1 98.12 149 SER A C 1
ATOM 1193 O O . SER A 1 149 ? -9.742 -13.578 -19.031 1 98.12 149 SER A O 1
ATOM 1195 N N . SER A 1 150 ? -8.562 -15.117 -17.938 1 98.56 150 SER A N 1
ATOM 1196 C CA . SER A 1 150 ? -7.328 -14.359 -18.109 1 98.56 150 SER A CA 1
ATOM 1197 C C . SER A 1 150 ? -6.254 -15.203 -18.781 1 98.56 150 SER A C 1
ATOM 1199 O O . SER A 1 150 ? -6.227 -16.422 -18.625 1 98.56 150 SER A O 1
ATOM 1201 N N . CYS A 1 151 ? -5.438 -14.508 -19.562 1 98.81 151 CYS A N 1
ATOM 1202 C CA . CYS A 1 151 ? -4.133 -15.023 -19.969 1 98.81 151 CYS A CA 1
ATOM 1203 C C . CYS A 1 151 ? -3.055 -14.609 -18.969 1 98.81 151 CYS A C 1
ATOM 1205 O O . CYS A 1 151 ? -2.984 -13.453 -18.578 1 98.81 151 CYS A O 1
ATOM 1207 N N . VAL A 1 152 ? -2.252 -15.547 -18.562 1 98.75 152 VAL A N 1
ATOM 1208 C CA . VAL A 1 152 ? -1.197 -15.258 -17.594 1 98.75 152 VAL A CA 1
ATOM 1209 C C . VAL A 1 152 ? 0.135 -15.805 -18.094 1 98.75 152 VAL A C 1
ATOM 1211 O O . VAL A 1 152 ? 0.224 -16.969 -18.5 1 98.75 152 VAL A O 1
ATOM 1214 N N . ASP A 1 153 ? 1.105 -14.953 -18.141 1 98.19 153 ASP A N 1
ATOM 1215 C CA . ASP A 1 153 ? 2.461 -15.422 -18.422 1 98.19 153 ASP A CA 1
ATOM 1216 C C . ASP A 1 153 ? 3.018 -16.219 -17.234 1 98.19 153 ASP A C 1
ATOM 1218 O O . ASP A 1 153 ? 2.527 -16.078 -16.109 1 98.19 153 ASP A O 1
ATOM 1222 N N . ILE A 1 154 ? 4.031 -17.062 -17.531 1 98.38 154 ILE A N 1
ATOM 1223 C CA . ILE A 1 154 ? 4.629 -17.859 -16.453 1 98.38 154 ILE A CA 1
ATOM 1224 C C . ILE A 1 154 ? 5.871 -17.156 -15.922 1 98.38 154 ILE A C 1
ATOM 1226 O O . ILE A 1 154 ? 5.855 -16.609 -14.812 1 98.38 154 ILE A O 1
ATOM 1230 N N . ASP A 1 155 ? 6.926 -17.047 -16.797 1 97.31 155 ASP A N 1
ATOM 1231 C CA . ASP A 1 155 ? 8.18 -16.422 -16.375 1 97.31 155 ASP A CA 1
ATOM 1232 C C . ASP A 1 155 ? 8.016 -14.922 -16.203 1 97.31 155 ASP A C 1
ATOM 1234 O O . ASP A 1 155 ? 7.559 -14.234 -17.125 1 97.31 155 ASP A O 1
ATOM 1238 N N . GLY A 1 156 ? 8.289 -14.43 -15.039 1 95.81 156 GLY A N 1
ATOM 1239 C CA . GLY A 1 156 ? 8.117 -13.023 -14.703 1 95.81 156 GLY A CA 1
ATOM 1240 C C . GLY A 1 156 ? 6.844 -12.742 -13.93 1 95.81 156 GLY A C 1
ATOM 1241 O O . GLY A 1 156 ? 6.719 -11.695 -13.297 1 95.81 156 GLY A O 1
ATOM 1242 N N . VAL A 1 157 ? 5.883 -13.703 -14.031 1 97.44 157 VAL A N 1
ATOM 1243 C CA . VAL A 1 157 ? 4.613 -13.5 -13.344 1 97.44 157 VAL A CA 1
ATOM 1244 C C . VAL A 1 157 ? 4.422 -14.562 -12.266 1 97.44 157 VAL A C 1
ATOM 1246 O O . VAL A 1 157 ? 4.457 -14.25 -11.07 1 97.44 157 VAL A O 1
ATOM 1249 N N . LEU A 1 158 ? 4.43 -15.828 -12.633 1 97.88 158 LEU A N 1
ATOM 1250 C CA . LEU A 1 158 ? 4.203 -16.906 -11.68 1 97.88 158 LEU A CA 1
ATOM 1251 C C . LEU A 1 158 ? 5.508 -17.328 -11.008 1 97.88 158 LEU A C 1
ATOM 1253 O O . LEU A 1 158 ? 5.496 -17.984 -9.969 1 97.88 158 LEU A O 1
ATOM 1257 N N . CYS A 1 159 ? 6.598 -17.062 -11.625 1 97.69 159 CYS A N 1
ATOM 1258 C CA . CYS A 1 159 ? 7.945 -17.219 -11.086 1 97.69 159 CYS A CA 1
ATOM 1259 C C . CYS A 1 159 ? 8.898 -16.188 -11.688 1 97.69 159 CYS A C 1
ATOM 1261 O O . CYS A 1 159 ? 8.516 -15.43 -12.578 1 97.69 159 CYS A O 1
ATOM 1263 N N . ARG A 1 160 ? 10.094 -16.109 -11.141 1 96.5 160 ARG A N 1
ATOM 1264 C CA . ARG A 1 160 ? 11.07 -15.172 -11.688 1 96.5 160 ARG A CA 1
ATOM 1265 C C . ARG A 1 160 ? 11.516 -15.602 -13.086 1 96.5 160 ARG A C 1
ATOM 1267 O O . ARG A 1 160 ? 11.359 -16.766 -13.461 1 96.5 160 ARG A O 1
ATOM 1274 N N . ASP A 1 161 ? 12.109 -14.695 -13.859 1 95.94 161 ASP A N 1
ATOM 1275 C CA . ASP A 1 161 ? 12.758 -15.031 -15.117 1 95.94 161 ASP A CA 1
ATOM 1276 C C . ASP A 1 161 ? 14.047 -15.812 -14.875 1 95.94 161 ASP A C 1
ATOM 1278 O O . ASP A 1 161 ? 14.727 -15.609 -13.867 1 95.94 161 ASP A O 1
ATOM 1282 N N . PRO A 1 162 ? 14.367 -16.719 -15.836 1 97.06 162 PRO A N 1
ATOM 1283 C CA . PRO A 1 162 ? 15.688 -17.344 -15.719 1 97.06 162 PRO A CA 1
ATOM 1284 C C . PRO A 1 162 ? 16.828 -16.359 -15.938 1 97.06 162 PRO A C 1
ATOM 1286 O O . PRO A 1 162 ? 16.688 -15.414 -16.719 1 97.06 162 PRO A O 1
ATOM 1289 N N . SER A 1 163 ? 17.875 -16.625 -15.234 1 96.44 163 SER A N 1
ATOM 1290 C CA . SER A 1 163 ? 19.094 -15.852 -15.523 1 96.44 163 SER A CA 1
ATOM 1291 C C . SER A 1 163 ? 19.672 -16.219 -16.891 1 96.44 163 SER A C 1
ATOM 1293 O O . SER A 1 163 ? 19.25 -17.203 -17.5 1 96.44 163 SER A O 1
ATOM 1295 N N . LYS A 1 164 ? 20.625 -15.406 -17.266 1 94.38 164 LYS A N 1
ATOM 1296 C CA . LYS A 1 164 ? 21.312 -15.711 -18.516 1 94.38 164 LYS A CA 1
ATOM 1297 C C . LYS A 1 164 ? 21.984 -17.078 -18.453 1 94.38 164 LYS A C 1
ATOM 1299 O O . LYS A 1 164 ? 21.969 -17.828 -19.438 1 94.38 164 LYS A O 1
ATOM 1304 N N . GLU A 1 165 ? 22.547 -17.375 -17.375 1 95.88 165 GLU A N 1
ATOM 1305 C CA . GLU A 1 165 ? 23.25 -18.641 -17.156 1 95.88 165 GLU A CA 1
ATOM 1306 C C . GLU A 1 165 ? 22.266 -19.812 -17.141 1 95.88 165 GLU A C 1
ATOM 1308 O O . GLU A 1 165 ? 22.562 -20.875 -17.688 1 95.88 165 GLU A O 1
ATOM 1313 N N . GLU A 1 166 ? 21.078 -19.578 -16.547 1 96.56 166 GLU A N 1
ATOM 1314 C CA . GLU A 1 166 ? 20.078 -20.625 -16.438 1 96.56 166 GLU A CA 1
ATOM 1315 C C . GLU A 1 166 ? 19.438 -20.922 -17.797 1 96.56 166 GLU A C 1
ATOM 1317 O O . GLU A 1 166 ? 18.969 -22.047 -18.047 1 96.56 166 GLU A O 1
ATOM 1322 N N . ASN A 1 167 ? 19.422 -19.922 -18.641 1 93.25 167 ASN A N 1
ATOM 1323 C CA . ASN A 1 167 ? 18.719 -20.031 -19.922 1 93.25 167 ASN A CA 1
ATOM 1324 C C . ASN A 1 167 ? 19.625 -20.594 -21 1 93.25 167 ASN A C 1
ATOM 1326 O O . ASN A 1 167 ? 19.766 -20 -22.078 1 93.25 167 ASN A O 1
ATOM 1330 N N . ASP A 1 168 ? 20.125 -21.797 -20.891 1 89.44 168 ASP A N 1
ATOM 1331 C CA . ASP A 1 168 ? 21.094 -22.406 -21.797 1 89.44 168 ASP A CA 1
ATOM 1332 C C . ASP A 1 168 ? 20.391 -23.359 -22.781 1 89.44 168 ASP A C 1
ATOM 1334 O O . ASP A 1 168 ? 21.047 -24.062 -23.547 1 89.44 168 ASP A O 1
ATOM 1338 N N . ASP A 1 169 ? 19.062 -23.438 -22.641 1 92.81 169 ASP A N 1
ATOM 1339 C CA . ASP A 1 169 ? 18.281 -24.391 -23.422 1 92.81 169 ASP A CA 1
ATOM 1340 C C . ASP A 1 169 ? 18.797 -25.812 -23.25 1 92.81 169 ASP A C 1
ATOM 1342 O O . ASP A 1 169 ? 18.922 -26.578 -24.219 1 92.81 169 ASP A O 1
ATOM 1346 N N . GLY A 1 170 ? 19.25 -26.094 -22.047 1 93.69 170 GLY A N 1
ATOM 1347 C CA . GLY A 1 170 ? 19.828 -27.391 -21.703 1 93.69 170 GLY A CA 1
ATOM 1348 C C . GLY A 1 170 ? 19.578 -27.781 -20.266 1 93.69 170 GLY A C 1
ATOM 1349 O O . GLY A 1 170 ? 18.453 -27.703 -19.766 1 93.69 170 GLY A O 1
ATOM 1350 N N . HIS A 1 171 ? 20.578 -28.281 -19.688 1 96.38 171 HIS A N 1
ATOM 1351 C CA . HIS A 1 171 ? 20.469 -28.859 -18.359 1 96.38 171 HIS A CA 1
ATOM 1352 C C . HIS A 1 171 ? 20.125 -27.797 -17.328 1 96.38 171 HIS A C 1
ATOM 1354 O O . HIS A 1 171 ? 19.281 -28.031 -16.438 1 96.38 171 HIS A O 1
ATOM 1360 N N . LYS A 1 172 ? 20.75 -26.688 -17.391 1 97.62 172 LYS A N 1
ATOM 1361 C CA . LYS A 1 172 ? 20.516 -25.641 -16.406 1 97.62 172 LYS A CA 1
ATOM 1362 C C . LYS A 1 172 ? 19.094 -25.094 -16.516 1 97.62 172 LYS A C 1
ATOM 1364 O O . LYS A 1 172 ? 18.469 -24.797 -15.492 1 97.62 172 LYS A O 1
ATOM 1369 N N . TYR A 1 173 ? 18.656 -25.016 -17.672 1 97.5 173 TYR A N 1
ATOM 1370 C CA . TYR A 1 173 ? 17.297 -24.516 -17.875 1 97.5 173 TYR A CA 1
ATOM 1371 C C . TYR A 1 173 ? 16.266 -25.516 -17.359 1 97.5 173 TYR A C 1
ATOM 1373 O O . TYR A 1 173 ? 15.266 -25.109 -16.766 1 97.5 173 TYR A O 1
ATOM 1381 N N . ARG A 1 174 ? 16.516 -26.75 -17.609 1 97.88 174 ARG A N 1
ATOM 1382 C CA . ARG A 1 174 ? 15.633 -27.797 -17.094 1 97.88 174 ARG A CA 1
ATOM 1383 C C . ARG A 1 174 ? 15.562 -27.734 -15.57 1 97.88 174 ARG A C 1
ATOM 1385 O O . ARG A 1 174 ? 14.484 -27.859 -14.992 1 97.88 174 ARG A O 1
ATOM 1392 N N . GLN A 1 175 ? 16.703 -27.516 -15.008 1 98.25 175 GLN A N 1
ATOM 1393 C CA . GLN A 1 175 ? 16.75 -27.391 -13.555 1 98.25 175 GLN A CA 1
ATOM 1394 C C . GLN A 1 175 ? 15.992 -26.156 -13.07 1 98.25 175 GLN A C 1
ATOM 1396 O O . GLN A 1 175 ? 15.305 -26.203 -12.055 1 98.25 175 GLN A O 1
ATOM 1401 N N . PHE A 1 176 ? 16.188 -25.125 -13.773 1 98.38 176 PHE A N 1
ATOM 1402 C CA . PHE A 1 176 ? 15.469 -23.906 -13.453 1 98.38 176 PHE A CA 1
ATOM 1403 C C . PHE A 1 176 ? 13.961 -24.141 -13.477 1 98.38 176 PHE A C 1
ATOM 1405 O O . PHE A 1 176 ? 13.266 -23.812 -12.516 1 98.38 176 PHE A O 1
ATOM 1412 N N . ILE A 1 177 ? 13.453 -24.75 -14.562 1 98.5 177 ILE A N 1
ATOM 1413 C CA . ILE A 1 177 ? 12.016 -24.969 -14.734 1 98.5 177 ILE A CA 1
ATOM 1414 C C . ILE A 1 177 ? 11.477 -25.812 -13.586 1 98.5 177 ILE A C 1
ATOM 1416 O O . ILE A 1 177 ? 10.453 -25.469 -12.992 1 98.5 177 ILE A O 1
ATOM 1420 N N . LEU A 1 178 ? 12.172 -26.766 -13.188 1 97.88 178 LEU A N 1
ATOM 1421 C CA . LEU A 1 178 ? 11.68 -27.75 -12.219 1 97.88 178 LEU A CA 1
ATOM 1422 C C . LEU A 1 178 ? 11.719 -27.188 -10.805 1 97.88 178 LEU A C 1
ATOM 1424 O O . LEU A 1 178 ? 10.93 -27.594 -9.953 1 97.88 178 LEU A O 1
ATOM 1428 N N . ASN A 1 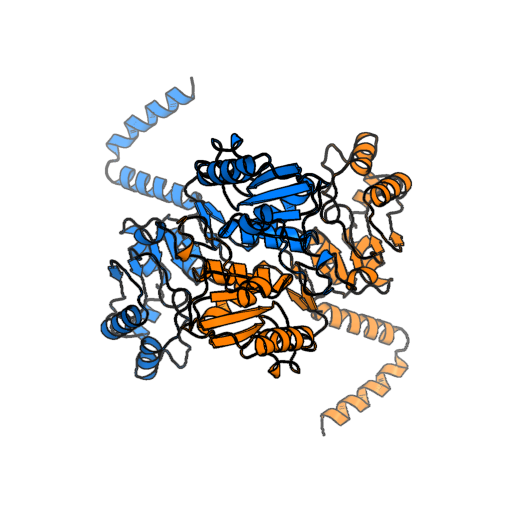179 ? 12.625 -26.172 -10.617 1 97.56 179 ASN A N 1
ATOM 1429 C CA . ASN A 1 179 ? 12.93 -25.891 -9.219 1 97.56 179 ASN A CA 1
ATOM 1430 C C . ASN A 1 179 ? 12.648 -24.422 -8.867 1 97.56 179 ASN A C 1
ATOM 1432 O O . ASN A 1 179 ? 12.695 -24.047 -7.691 1 97.56 179 ASN A O 1
ATOM 1436 N N . VAL A 1 180 ? 12.406 -23.609 -9.797 1 98.06 180 VAL A N 1
ATOM 1437 C CA . VAL A 1 180 ? 12.234 -22.188 -9.508 1 98.06 180 VAL A CA 1
ATOM 1438 C C . VAL A 1 180 ? 11.094 -22 -8.516 1 98.06 180 VAL A C 1
ATOM 1440 O O . VAL A 1 180 ? 10.062 -22.672 -8.609 1 98.06 180 VAL A O 1
ATOM 1443 N N . ALA A 1 181 ? 11.32 -21.141 -7.527 1 97.25 181 ALA A N 1
ATOM 1444 C CA . ALA A 1 181 ? 10.305 -20.828 -6.523 1 97.25 181 ALA A CA 1
ATOM 1445 C C . ALA A 1 181 ? 9.133 -20.078 -7.141 1 97.25 181 ALA A C 1
ATOM 1447 O O . ALA A 1 181 ? 9.336 -19.125 -7.906 1 97.25 181 ALA A O 1
ATOM 1448 N N . PRO A 1 182 ? 7.926 -20.5 -6.836 1 97.5 182 PRO A N 1
ATOM 1449 C CA . PRO A 1 182 ? 6.773 -19.75 -7.34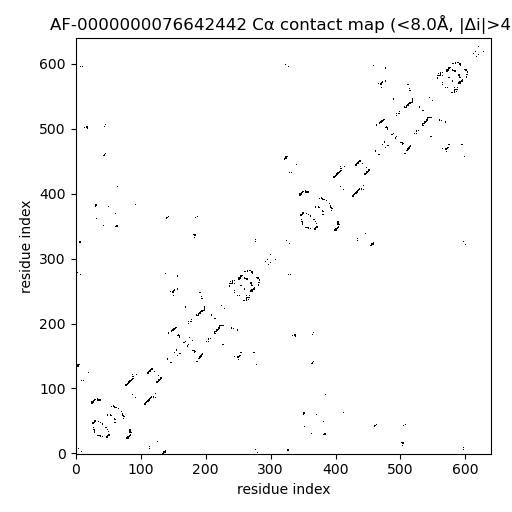4 1 97.5 182 PRO A CA 1
ATOM 1450 C C . PRO A 1 182 ? 6.605 -18.391 -6.664 1 97.5 182 PRO A C 1
ATOM 1452 O O . PRO A 1 182 ? 7 -18.219 -5.508 1 97.5 182 PRO A O 1
ATOM 1455 N N . ASN A 1 183 ? 6.121 -17.438 -7.402 1 96.25 183 ASN A N 1
ATOM 1456 C CA . ASN A 1 183 ? 5.602 -16.219 -6.801 1 96.25 183 ASN A CA 1
ATOM 1457 C C . ASN A 1 183 ? 4.246 -16.438 -6.137 1 96.25 183 ASN A C 1
ATOM 1459 O O . ASN A 1 183 ? 4.09 -17.375 -5.348 1 96.25 183 ASN A O 1
ATOM 1463 N N . ILE A 1 184 ? 3.283 -15.656 -6.398 1 95.62 184 ILE A N 1
ATOM 1464 C CA . ILE A 1 184 ? 1.947 -15.852 -5.844 1 95.62 184 ILE A CA 1
ATOM 1465 C C . ILE A 1 184 ? 1.25 -17 -6.574 1 95.62 184 ILE A C 1
ATOM 1467 O O . ILE A 1 184 ? 1.215 -17.031 -7.805 1 95.62 184 ILE A O 1
ATOM 1471 N N . ILE A 1 185 ? 0.777 -17.906 -5.848 1 96.56 185 ILE A N 1
ATOM 1472 C CA . ILE A 1 185 ? 0.003 -19 -6.406 1 96.56 185 ILE A CA 1
ATOM 1473 C C . ILE A 1 185 ? -1.478 -18.625 -6.438 1 96.56 185 ILE A C 1
ATOM 1475 O O . ILE A 1 185 ? -2.1 -18.438 -5.391 1 96.56 185 ILE A O 1
ATOM 1479 N N . PRO A 1 186 ? -1.981 -18.562 -7.609 1 97.31 186 PRO A N 1
ATOM 1480 C CA . PRO A 1 186 ? -3.404 -18.234 -7.688 1 97.31 186 PRO A CA 1
ATOM 1481 C C . PRO A 1 186 ? -4.297 -19.266 -7.02 1 97.31 186 PRO A C 1
ATOM 1483 O O . PRO A 1 186 ? -4.031 -20.469 -7.117 1 97.31 186 PRO A O 1
ATOM 1486 N N . THR A 1 187 ? -5.371 -18.812 -6.355 1 96.75 187 THR A N 1
ATOM 1487 C CA . THR A 1 187 ? -6.309 -19.75 -5.734 1 96.75 187 THR A CA 1
ATOM 1488 C C . THR A 1 187 ? -7.434 -20.109 -6.703 1 96.75 187 THR A C 1
ATOM 1490 O O . THR A 1 187 ? -8.211 -21.031 -6.445 1 96.75 187 THR A O 1
ATOM 1493 N N . ARG A 1 188 ? -7.504 -19.359 -7.785 1 97.38 188 ARG A N 1
ATOM 1494 C CA . ARG A 1 188 ? -8.492 -19.625 -8.828 1 97.38 188 ARG A CA 1
ATOM 1495 C C . ARG A 1 188 ? -7.832 -20.234 -10.062 1 97.38 188 ARG A C 1
ATOM 1497 O O . ARG A 1 188 ? -6.676 -19.922 -10.367 1 97.38 188 ARG A O 1
ATOM 1504 N N . LYS A 1 189 ? -8.602 -21.031 -10.742 1 98.44 189 LYS A N 1
ATOM 1505 C CA . LYS A 1 189 ? -8.102 -21.641 -11.977 1 98.44 189 LYS A CA 1
ATOM 1506 C C . LYS A 1 189 ? -7.867 -20.578 -13.055 1 98.44 189 LYS A C 1
ATOM 1508 O O . LYS A 1 189 ? -8.727 -19.734 -13.289 1 98.44 189 LYS A O 1
ATOM 1513 N N . ILE A 1 190 ? -6.676 -20.672 -13.695 1 98.75 190 ILE A N 1
ATOM 1514 C CA . ILE A 1 190 ? -6.316 -19.734 -14.758 1 98.75 190 ILE A CA 1
ATOM 1515 C C . ILE A 1 190 ? -6.902 -20.219 -16.078 1 98.75 190 ILE A C 1
ATOM 1517 O O . ILE A 1 190 ? -6.828 -21.406 -16.406 1 98.75 190 ILE A O 1
ATOM 1521 N N . GLY A 1 191 ? -7.461 -19.281 -16.859 1 98.81 191 GLY A N 1
ATOM 1522 C CA . GLY A 1 191 ? -7.992 -19.672 -18.156 1 98.81 191 GLY A CA 1
ATOM 1523 C C . GLY A 1 191 ? -6.918 -20.125 -19.125 1 98.81 191 GLY A C 1
ATOM 1524 O O . GLY A 1 191 ? -6.965 -21.25 -19.641 1 98.81 191 GLY A O 1
ATOM 1525 N N . TRP A 1 192 ? -5.891 -19.266 -19.375 1 98.88 192 TRP A N 1
ATOM 1526 C CA . TRP A 1 192 ? -4.824 -19.562 -20.328 1 98.88 192 TRP A CA 1
ATOM 1527 C C . TRP A 1 192 ? -3.463 -19.172 -19.75 1 98.88 192 TRP A C 1
ATOM 1529 O O . TRP A 1 192 ? -3.203 -18 -19.5 1 98.88 192 TRP A O 1
ATOM 1539 N N . LEU A 1 193 ? -2.658 -20.188 -19.594 1 98.88 193 LEU A N 1
ATOM 1540 C CA . LEU A 1 193 ? -1.238 -19.891 -19.453 1 98.88 193 LEU A CA 1
ATOM 1541 C C . LEU A 1 193 ? -0.579 -19.688 -20.812 1 98.88 193 LEU A C 1
ATOM 1543 O O . LEU A 1 193 ? -0.666 -20.562 -21.672 1 98.88 193 LEU A O 1
ATOM 1547 N N . VAL A 1 194 ? 0.019 -18.531 -21.031 1 98.56 194 VAL A N 1
ATOM 1548 C CA . VAL A 1 194 ? 0.671 -18.234 -22.297 1 98.56 194 VAL A CA 1
ATOM 1549 C C . VAL A 1 194 ? 2.146 -17.922 -22.062 1 98.56 194 VAL A C 1
ATOM 1551 O O . VAL A 1 194 ? 2.48 -16.891 -21.453 1 98.56 194 VAL A O 1
ATOM 1554 N N . THR A 1 195 ? 3.09 -18.766 -22.578 1 97.38 195 THR A N 1
ATOM 1555 C CA . THR A 1 195 ? 4.512 -18.641 -22.266 1 97.38 195 THR A CA 1
ATOM 1556 C C . THR A 1 195 ? 5.352 -18.859 -23.531 1 97.38 195 THR A C 1
ATOM 1558 O O . THR A 1 195 ? 4.926 -19.531 -24.453 1 97.38 195 THR A O 1
ATOM 1561 N N . CYS A 1 196 ? 6.469 -18.234 -23.516 1 94.44 196 CYS A N 1
ATOM 1562 C CA . CYS A 1 196 ? 7.391 -18.406 -24.625 1 94.44 196 CYS A CA 1
ATOM 1563 C C . CYS A 1 196 ? 8.344 -19.562 -24.375 1 94.44 196 CYS A C 1
ATOM 1565 O O . CYS A 1 196 ? 9.32 -19.75 -25.109 1 94.44 196 CYS A O 1
ATOM 1567 N N . ARG A 1 197 ? 8.156 -20.266 -23.281 1 95.5 197 ARG A N 1
ATOM 1568 C CA . ARG A 1 197 ? 8.867 -21.531 -23.156 1 95.5 197 ARG A CA 1
ATOM 1569 C C . ARG A 1 197 ? 8.602 -22.438 -24.359 1 95.5 197 ARG A C 1
ATOM 1571 O O . ARG A 1 197 ? 7.48 -22.484 -24.859 1 95.5 197 ARG A O 1
ATOM 1578 N N . LEU A 1 198 ? 9.578 -23.172 -24.719 1 94.94 198 LEU A N 1
ATOM 1579 C CA . LEU A 1 198 ? 9.461 -24.031 -25.891 1 94.94 198 LEU A CA 1
ATOM 1580 C C . LEU A 1 198 ? 8.664 -25.281 -25.578 1 94.94 198 LEU A C 1
ATOM 1582 O O . LEU A 1 198 ? 8.75 -25.812 -24.453 1 94.94 198 LEU A O 1
ATOM 1586 N N . GLU A 1 199 ? 8.023 -25.812 -26.578 1 95.81 199 GLU A N 1
ATOM 1587 C CA . GLU A 1 199 ? 7.184 -27 -26.438 1 95.81 199 GLU A CA 1
ATOM 1588 C C . GLU A 1 199 ? 7.988 -28.203 -25.938 1 95.81 199 GLU A C 1
ATOM 1590 O O . GLU A 1 199 ? 7.457 -29.078 -25.25 1 95.81 199 GLU A O 1
ATOM 1595 N N . LYS A 1 200 ? 9.25 -28.281 -26.234 1 95.31 200 LYS A N 1
ATOM 1596 C CA . LYS A 1 200 ? 10.062 -29.406 -25.797 1 95.31 200 LYS A CA 1
ATOM 1597 C C . LYS A 1 200 ? 10.156 -29.453 -24.266 1 95.31 200 LYS A C 1
ATOM 1599 O O . LYS A 1 200 ? 10.539 -30.469 -23.703 1 95.31 200 LYS A O 1
ATOM 1604 N N . TYR A 1 201 ? 9.758 -28.344 -23.594 1 97.25 201 TYR A N 1
ATOM 1605 C CA . TYR A 1 201 ? 9.82 -28.297 -22.141 1 97.25 201 TYR A CA 1
ATOM 1606 C C . TYR A 1 201 ? 8.422 -28.422 -21.531 1 97.25 201 TYR A C 1
ATOM 1608 O O . TYR A 1 201 ? 8.219 -28.109 -20.359 1 97.25 201 TYR A O 1
ATOM 1616 N N . ARG A 1 202 ? 7.453 -28.828 -22.297 1 97.69 202 ARG A N 1
ATOM 1617 C CA . ARG A 1 202 ? 6.074 -28.891 -21.828 1 97.69 202 ARG A CA 1
ATOM 1618 C C . ARG A 1 202 ? 5.953 -29.812 -20.625 1 97.69 202 ARG A C 1
ATOM 1620 O O . ARG A 1 202 ? 5.348 -29.438 -19.609 1 97.69 202 ARG A O 1
ATOM 1627 N N . GLU A 1 203 ? 6.516 -30.938 -20.734 1 98.19 203 GLU A N 1
ATOM 1628 C CA . GLU A 1 203 ? 6.395 -31.891 -19.641 1 98.19 203 GLU A CA 1
ATOM 1629 C C . GLU A 1 203 ? 6.957 -31.312 -18.344 1 98.19 203 GLU A C 1
ATOM 1631 O O . GLU A 1 203 ? 6.332 -31.438 -17.281 1 98.19 203 GLU A O 1
ATOM 1636 N N . LEU A 1 204 ? 8.141 -30.703 -18.422 1 98.44 204 LEU A N 1
ATOM 1637 C CA . LEU A 1 204 ? 8.781 -30.109 -17.25 1 98.44 204 LEU A CA 1
ATOM 1638 C C . LEU A 1 204 ? 7.945 -28.953 -16.719 1 98.44 204 LEU A C 1
ATOM 1640 O O . LEU A 1 204 ? 7.816 -28.797 -15.5 1 98.44 204 LEU A O 1
ATOM 1644 N N . THR A 1 205 ? 7.418 -28.188 -17.578 1 98.69 205 THR A N 1
ATOM 1645 C CA . THR A 1 205 ? 6.594 -27.047 -17.188 1 98.69 205 THR A CA 1
ATOM 1646 C C . THR A 1 205 ? 5.336 -27.5 -16.469 1 98.69 205 THR A C 1
ATOM 1648 O O . THR A 1 205 ? 4.984 -26.969 -15.414 1 98.69 205 THR A O 1
ATOM 1651 N N . GLU A 1 206 ? 4.707 -28.562 -17.031 1 98.81 206 GLU A N 1
ATOM 1652 C CA . GLU A 1 206 ? 3.508 -29.125 -16.406 1 98.81 206 GLU A CA 1
ATOM 1653 C C . GLU A 1 206 ? 3.82 -29.734 -15.047 1 98.81 206 GLU A C 1
ATOM 1655 O O . GLU A 1 206 ? 3.014 -29.641 -14.117 1 98.81 206 GLU A O 1
ATOM 1660 N N . GLN A 1 207 ? 4.938 -30.344 -14.969 1 98.75 207 GLN A N 1
ATOM 1661 C CA . GLN A 1 207 ? 5.363 -30.875 -13.68 1 98.75 207 GLN A CA 1
ATOM 1662 C C . GLN A 1 207 ? 5.5 -29.781 -12.641 1 98.75 207 GLN A C 1
ATOM 1664 O O . GLN A 1 207 ? 5.055 -29.938 -11.5 1 98.75 207 GLN A O 1
ATOM 1669 N N . TRP A 1 208 ? 6.109 -28.656 -13.008 1 98.75 208 TRP A N 1
ATOM 1670 C CA . TRP A 1 208 ? 6.293 -27.531 -12.102 1 98.75 208 TRP A CA 1
ATOM 1671 C C . TRP A 1 208 ? 4.945 -26.953 -11.695 1 98.75 208 TRP A C 1
ATOM 1673 O O . TRP A 1 208 ? 4.73 -26.641 -10.523 1 98.75 208 TRP A O 1
ATOM 1683 N N . LEU A 1 209 ? 4.074 -26.812 -12.648 1 98.75 209 LEU A N 1
ATOM 1684 C CA . LEU A 1 209 ? 2.744 -26.281 -12.375 1 98.75 209 LEU A CA 1
ATOM 1685 C C . LEU A 1 209 ? 1.997 -27.172 -11.383 1 98.75 209 LEU A C 1
ATOM 1687 O O . LEU A 1 209 ? 1.393 -26.672 -10.43 1 98.75 209 LEU A O 1
ATOM 1691 N N . SER A 1 210 ? 2.088 -28.438 -11.609 1 98.56 210 SER A N 1
ATOM 1692 C CA . SER A 1 210 ? 1.431 -29.406 -10.734 1 98.56 210 SER A CA 1
ATOM 1693 C C . SER A 1 210 ? 2.043 -29.406 -9.344 1 98.56 210 SER A C 1
ATOM 1695 O O . SER A 1 210 ? 1.323 -29.391 -8.344 1 98.56 210 SER A O 1
ATOM 1697 N N . LYS A 1 211 ? 3.326 -29.375 -9.336 1 97.69 211 LYS A N 1
ATOM 1698 C CA . LYS A 1 211 ? 4.055 -29.359 -8.062 1 97.69 211 LYS A CA 1
ATOM 1699 C C . LYS A 1 211 ? 3.646 -28.172 -7.207 1 97.69 211 LYS A C 1
ATOM 1701 O O . LYS A 1 211 ? 3.602 -28.266 -5.98 1 97.69 211 LYS A O 1
ATOM 1706 N N . ASN A 1 212 ? 3.289 -27.094 -7.836 1 97.31 212 ASN A N 1
ATOM 1707 C CA . ASN A 1 212 ? 2.973 -25.875 -7.113 1 97.31 212 ASN A CA 1
ATOM 1708 C C . ASN A 1 212 ? 1.467 -25.641 -7.043 1 97.31 212 ASN A C 1
ATOM 1710 O O . ASN A 1 212 ? 1.021 -24.547 -6.676 1 97.31 212 ASN A O 1
ATOM 1714 N N . ASN A 1 213 ? 0.701 -26.594 -7.434 1 96.69 213 ASN A N 1
ATOM 1715 C CA . ASN A 1 213 ? -0.755 -26.562 -7.344 1 96.69 213 ASN A CA 1
ATOM 1716 C C . ASN A 1 213 ? -1.348 -25.406 -8.125 1 96.69 213 ASN A C 1
ATOM 1718 O O . ASN A 1 213 ? -2.264 -24.734 -7.645 1 96.69 213 ASN A O 1
ATOM 1722 N N . ILE A 1 214 ? -0.734 -25.094 -9.227 1 98.38 214 ILE A N 1
ATOM 1723 C CA . ILE A 1 214 ? -1.282 -24.078 -10.109 1 98.38 214 ILE A CA 1
ATOM 1724 C C . ILE A 1 214 ? -2.279 -24.703 -11.078 1 98.38 214 ILE A C 1
ATOM 1726 O O . ILE A 1 214 ? -1.907 -25.547 -11.898 1 98.38 214 ILE A O 1
ATOM 1730 N N . LEU A 1 215 ? -3.525 -24.297 -10.969 1 98.56 215 LEU A N 1
ATOM 1731 C CA . LEU A 1 215 ? -4.594 -24.828 -11.797 1 98.56 215 LEU A CA 1
ATOM 1732 C C . LEU A 1 215 ? -4.816 -23.969 -13.031 1 98.56 215 LEU A C 1
ATOM 1734 O O . LEU A 1 215 ? -4.777 -22.734 -12.945 1 98.56 215 LEU A O 1
ATOM 1738 N N . TYR A 1 216 ? -4.984 -24.609 -14.141 1 98.81 216 TYR A N 1
ATOM 1739 C CA . TYR A 1 216 ? -5.203 -23.891 -15.398 1 98.81 216 TYR A CA 1
ATOM 1740 C C . TYR A 1 216 ? -6.031 -24.734 -16.359 1 98.81 216 TYR A C 1
ATOM 1742 O O . TYR A 1 216 ? -6.086 -25.953 -16.234 1 98.81 216 TYR A O 1
ATOM 1750 N N . ASP A 1 217 ? -6.695 -24.062 -17.328 1 98.69 217 ASP A N 1
ATOM 1751 C CA . ASP A 1 217 ? -7.461 -24.766 -18.359 1 98.69 217 ASP A CA 1
ATOM 1752 C C . ASP A 1 217 ? -6.598 -25.062 -19.578 1 98.69 217 ASP A C 1
ATOM 1754 O O . ASP A 1 217 ? -6.672 -26.156 -20.156 1 98.69 217 ASP A O 1
ATOM 1758 N N . ASN A 1 218 ? -5.793 -24.062 -20.031 1 98.69 218 ASN A N 1
ATOM 1759 C CA . ASN A 1 218 ? -4.996 -24.172 -21.25 1 98.69 218 ASN A CA 1
ATOM 1760 C C . ASN A 1 218 ? -3.547 -23.766 -21 1 98.69 218 ASN A C 1
ATOM 1762 O O . ASN A 1 218 ? -3.283 -22.797 -20.297 1 98.69 218 ASN A O 1
ATOM 1766 N N . LEU A 1 219 ? -2.67 -24.547 -21.516 1 98.75 219 LEU A N 1
ATOM 1767 C CA . LEU A 1 219 ? -1.254 -24.188 -21.547 1 98.75 219 LEU A CA 1
ATOM 1768 C C . LEU A 1 219 ? -0.771 -24.016 -22.984 1 98.75 219 LEU A C 1
ATOM 1770 O O . LEU A 1 219 ? -0.717 -24.969 -23.75 1 98.75 219 LEU A O 1
ATOM 1774 N N . VAL A 1 220 ? -0.458 -22.766 -23.328 1 98.12 220 VAL A N 1
ATOM 1775 C CA . VAL A 1 220 ? -0.015 -22.438 -24.688 1 98.12 220 VAL A CA 1
ATOM 1776 C C . VAL A 1 220 ? 1.479 -22.109 -24.672 1 98.12 220 VAL A C 1
ATOM 1778 O O . VAL A 1 220 ? 1.916 -21.172 -24.016 1 98.12 220 VAL A O 1
ATOM 1781 N N . MET A 1 221 ? 2.27 -22.906 -25.391 1 96.88 221 MET A N 1
ATOM 1782 C CA . MET A 1 221 ? 3.721 -22.75 -25.453 1 96.88 221 MET A CA 1
ATOM 1783 C C . MET A 1 221 ? 4.199 -22.562 -26.875 1 96.88 221 MET A C 1
ATOM 1785 O O . MET A 1 221 ? 3.451 -22.812 -27.828 1 96.88 221 MET A O 1
ATOM 1789 N N . MET A 1 222 ? 5.375 -22.078 -26.969 1 92.19 222 MET A N 1
ATOM 1790 C CA . MET A 1 222 ? 5.902 -21.766 -28.297 1 92.19 222 MET A CA 1
ATOM 1791 C C . MET A 1 222 ? 6.453 -23.016 -28.984 1 92.19 222 MET A C 1
ATOM 1793 O O . MET A 1 222 ? 7.148 -23.812 -28.359 1 92.19 222 MET A O 1
ATOM 1797 N N . ASP A 1 223 ? 6.16 -22.984 -30.234 1 87.62 223 ASP A N 1
ATOM 1798 C CA . ASP A 1 223 ? 6.543 -24.172 -31 1 87.62 223 ASP A CA 1
ATOM 1799 C C . ASP A 1 223 ? 7.785 -23.906 -31.844 1 87.62 223 ASP A C 1
ATOM 1801 O O . ASP A 1 223 ? 7.703 -23.812 -33.062 1 87.62 223 ASP A O 1
ATOM 1805 N N . TYR A 1 224 ? 8.836 -23.641 -31.297 1 82.12 224 TYR A N 1
ATOM 1806 C CA . TYR A 1 224 ? 10.148 -23.594 -31.922 1 82.12 224 TYR A CA 1
ATOM 1807 C C . TYR A 1 224 ? 11.062 -24.688 -31.391 1 82.12 224 TYR A C 1
ATOM 1809 O O . TYR A 1 224 ? 10.836 -25.203 -30.281 1 82.12 224 TYR A O 1
ATOM 1817 N N . ASN A 1 225 ? 12.039 -24.906 -32.188 1 79.81 225 ASN A N 1
ATOM 1818 C CA . ASN A 1 225 ? 12.898 -26.031 -31.812 1 79.81 225 ASN A CA 1
ATOM 1819 C C . ASN A 1 225 ? 13.984 -25.594 -30.828 1 79.81 225 ASN A C 1
ATOM 1821 O O . ASN A 1 225 ? 14.414 -26.375 -29.984 1 79.81 225 ASN A O 1
ATOM 1825 N N . THR A 1 226 ? 14.516 -24.344 -31.109 1 81.31 226 THR A N 1
ATOM 1826 C CA . THR A 1 226 ? 15.625 -23.891 -30.281 1 81.31 226 THR A CA 1
ATOM 1827 C C . THR A 1 226 ? 15.383 -22.484 -29.766 1 81.31 226 THR A C 1
ATOM 1829 O O . THR A 1 226 ? 14.578 -21.734 -30.328 1 81.31 226 THR A O 1
ATOM 1832 N N . ARG A 1 227 ? 16.109 -22.203 -28.656 1 80.06 227 ARG A N 1
ATOM 1833 C CA . ARG A 1 227 ? 16.109 -20.844 -28.109 1 80.06 227 ARG A CA 1
ATOM 1834 C C . ARG A 1 227 ? 16.5 -19.828 -29.172 1 80.06 227 ARG A C 1
ATOM 1836 O O . ARG A 1 227 ? 15.906 -18.75 -29.266 1 80.06 227 ARG A O 1
ATOM 1843 N N . GLU A 1 228 ? 17.5 -20.141 -29.891 1 75.88 228 GLU A N 1
ATOM 1844 C CA . GLU A 1 228 ? 18.016 -19.25 -30.922 1 75.88 228 GLU A CA 1
ATOM 1845 C C . GLU A 1 228 ? 16.922 -18.922 -31.953 1 75.88 228 GLU A C 1
ATOM 1847 O O . GLU A 1 228 ? 16.797 -17.781 -32.375 1 75.88 228 GLU A O 1
ATOM 1852 N N . GLU A 1 229 ? 16.172 -19.922 -32.344 1 76.69 229 GLU A N 1
ATOM 1853 C CA . GLU A 1 229 ? 15.07 -19.719 -33.281 1 76.69 229 GLU A CA 1
ATOM 1854 C C . GLU A 1 229 ? 14.008 -18.797 -32.719 1 76.69 229 GLU A C 1
ATOM 1856 O O . GLU A 1 229 ? 13.484 -17.922 -33.438 1 76.69 229 GLU A O 1
ATOM 1861 N N . ARG A 1 230 ? 13.766 -19 -31.469 1 77.81 230 ARG A N 1
ATOM 1862 C CA . ARG A 1 230 ? 12.781 -18.188 -30.766 1 77.81 230 ARG A CA 1
ATOM 1863 C C . ARG A 1 230 ? 13.227 -16.734 -30.672 1 77.81 230 ARG A C 1
ATOM 1865 O O . ARG A 1 230 ? 12.43 -15.828 -30.906 1 77.81 230 ARG A O 1
ATOM 1872 N N . ILE A 1 231 ? 14.406 -16.562 -30.297 1 72.56 231 ILE A N 1
ATOM 1873 C CA . ILE A 1 231 ? 14.961 -15.227 -30.156 1 72.56 231 ILE A CA 1
ATOM 1874 C C . ILE A 1 231 ? 14.969 -14.523 -31.516 1 72.56 231 ILE A C 1
ATOM 1876 O O . ILE A 1 231 ? 14.609 -13.352 -31.625 1 72.56 231 ILE A O 1
ATOM 1880 N N . ARG A 1 232 ? 15.453 -15.258 -32.469 1 68.5 232 ARG A N 1
ATOM 1881 C CA . ARG A 1 232 ? 15.508 -14.711 -33.812 1 68.5 232 ARG A CA 1
ATOM 1882 C C . ARG A 1 232 ? 14.125 -14.281 -34.312 1 68.5 232 ARG A C 1
ATOM 1884 O O . ARG A 1 232 ? 13.992 -13.281 -35 1 68.5 232 ARG A O 1
ATOM 1891 N N . ALA A 1 233 ? 13.297 -14.984 -33.844 1 70.44 233 ALA A N 1
ATOM 1892 C CA . ALA A 1 233 ? 11.93 -14.633 -34.25 1 70.44 233 ALA A CA 1
ATOM 1893 C C . ALA A 1 233 ? 11.477 -13.352 -33.562 1 70.44 233 ALA A C 1
ATOM 1895 O O . ALA A 1 233 ? 10.727 -12.562 -34.156 1 70.44 233 ALA A O 1
ATOM 1896 N N . GLY A 1 234 ? 12.148 -12.898 -32.219 1 66.5 234 GLY A N 1
ATOM 1897 C CA . GLY A 1 234 ? 12.062 -11.648 -31.5 1 66.5 234 GLY A CA 1
ATOM 1898 C C . GLY A 1 234 ? 10.633 -11.227 -31.203 1 66.5 234 GLY A C 1
ATOM 1899 O O . GLY A 1 234 ? 10.383 -10.086 -30.812 1 66.5 234 GLY A O 1
ATOM 1900 N N . ASN A 1 235 ? 9.727 -12.172 -31.172 1 80.81 235 ASN A N 1
ATOM 1901 C CA . ASN A 1 235 ? 8.328 -11.75 -31.219 1 80.81 235 ASN A CA 1
ATOM 1902 C C . ASN A 1 235 ? 7.539 -12.312 -30.047 1 80.81 235 ASN A C 1
ATOM 1904 O O . ASN A 1 235 ? 6.406 -12.766 -30.219 1 80.81 235 ASN A O 1
ATOM 1908 N N . HIS A 1 236 ? 8.195 -12.094 -28.875 1 87.19 236 HIS A N 1
ATOM 1909 C CA . HIS A 1 236 ? 7.508 -12.688 -27.719 1 87.19 236 HIS A CA 1
ATOM 1910 C C . HIS A 1 236 ? 6.188 -11.969 -27.453 1 87.19 236 HIS A C 1
ATOM 1912 O O . HIS A 1 236 ? 5.152 -12.609 -27.281 1 87.19 236 HIS A O 1
ATOM 1918 N N . GLY A 1 237 ? 6.277 -10.672 -27.453 1 92.19 237 GLY A N 1
ATOM 1919 C CA . GLY A 1 237 ? 5.066 -9.891 -27.266 1 92.19 237 GLY A CA 1
ATOM 1920 C C . GLY A 1 237 ? 4.016 -10.148 -28.328 1 92.19 237 GLY A C 1
ATOM 1921 O O . GLY A 1 237 ? 2.834 -10.305 -28.016 1 92.19 237 GLY A O 1
ATOM 1922 N N . LYS A 1 238 ? 4.5 -10.25 -29.547 1 92.88 238 LYS A N 1
ATOM 1923 C CA . LYS A 1 238 ? 3.592 -10.5 -30.656 1 92.88 238 LYS A CA 1
ATOM 1924 C C . LYS A 1 238 ? 2.949 -11.883 -30.547 1 92.88 238 LYS A C 1
ATOM 1926 O O . LYS A 1 238 ? 1.757 -12.039 -30.812 1 92.88 238 LYS A O 1
ATOM 1931 N N . TYR A 1 239 ? 3.725 -12.859 -30.25 1 94.5 239 TYR A N 1
ATOM 1932 C CA . TYR A 1 239 ? 3.207 -14.211 -30.062 1 94.5 239 TYR A CA 1
ATOM 1933 C C . TYR A 1 239 ? 2.098 -14.234 -29.016 1 94.5 239 TYR A C 1
ATOM 1935 O O . TYR A 1 239 ? 1.002 -14.734 -29.281 1 94.5 239 TYR A O 1
ATOM 1943 N N . LYS A 1 240 ? 2.4 -13.648 -27.875 1 96.94 240 LYS A N 1
ATOM 1944 C CA . LYS A 1 240 ? 1.44 -13.617 -26.781 1 96.94 240 LYS A CA 1
ATOM 1945 C C . LYS A 1 240 ? 0.198 -12.812 -27.156 1 96.94 240 LYS A C 1
ATOM 1947 O O . LYS A 1 240 ? -0.924 -13.203 -26.828 1 96.94 240 LYS A O 1
ATOM 1952 N N . ALA A 1 241 ? 0.4 -11.75 -27.844 1 97.06 241 ALA A N 1
ATOM 1953 C CA . ALA A 1 241 ? -0.705 -10.906 -28.281 1 97.06 241 ALA A CA 1
ATOM 1954 C C . ALA A 1 241 ? -1.642 -11.672 -29.203 1 97.06 241 ALA A C 1
ATOM 1956 O O . ALA A 1 241 ? -2.865 -11.539 -29.109 1 97.06 241 ALA A O 1
ATOM 1957 N N . ASN A 1 242 ? -1.074 -12.453 -30.156 1 95.75 242 ASN A N 1
ATOM 1958 C CA . ASN A 1 242 ? -1.87 -13.219 -31.109 1 95.75 242 ASN A CA 1
ATOM 1959 C C . ASN A 1 242 ? -2.707 -14.289 -30.422 1 95.75 242 ASN A C 1
ATOM 1961 O O . ASN A 1 242 ? -3.852 -14.531 -30.797 1 95.75 242 ASN A O 1
ATOM 1965 N N . VAL A 1 243 ? -2.121 -14.883 -29.422 1 97.44 243 VAL A N 1
ATOM 1966 C CA . VAL A 1 243 ? -2.883 -15.844 -28.625 1 97.44 243 VAL A CA 1
ATOM 1967 C C . VAL A 1 243 ? -4.035 -15.141 -27.922 1 97.44 243 VAL A C 1
ATOM 1969 O O . VAL A 1 243 ? -5.18 -15.586 -27.984 1 97.44 243 VAL A O 1
ATOM 1972 N N . TYR A 1 244 ? -3.688 -14.047 -27.266 1 98.06 244 TYR A N 1
ATOM 1973 C CA . TYR A 1 244 ? -4.66 -13.258 -26.516 1 98.06 244 TYR A CA 1
ATOM 1974 C C . TYR A 1 244 ? -5.812 -12.82 -27.422 1 98.06 244 TYR A C 1
ATOM 1976 O O . TYR A 1 244 ? -6.977 -12.852 -27 1 98.06 244 TYR A O 1
ATOM 1984 N N . LYS A 1 245 ? -5.59 -12.477 -28.625 1 96.44 245 LYS A N 1
ATOM 1985 C CA . LYS A 1 245 ? -6.586 -12.023 -29.594 1 96.44 245 LYS A CA 1
ATOM 1986 C C . LYS A 1 245 ? -7.551 -13.148 -29.953 1 96.44 245 LYS A C 1
ATOM 1988 O O . LYS A 1 245 ? -8.734 -12.906 -30.203 1 96.44 245 LYS A O 1
ATOM 1993 N N . LYS A 1 246 ? -7.098 -14.344 -29.969 1 97.31 246 LYS A N 1
ATOM 1994 C CA . LYS A 1 246 ? -7.848 -15.484 -30.5 1 97.31 246 LYS A CA 1
ATOM 1995 C C . LYS A 1 246 ? -8.734 -16.109 -29.422 1 97.31 246 LYS A C 1
ATOM 1997 O O . LYS A 1 246 ? -9.688 -16.828 -29.75 1 97.31 246 LYS A O 1
ATOM 2002 N N . VAL A 1 247 ? -8.359 -15.805 -28.203 1 97.62 247 VAL A N 1
ATOM 2003 C CA . VAL A 1 247 ? -9.109 -16.484 -27.141 1 97.62 247 VAL A CA 1
ATOM 2004 C C . VAL A 1 247 ? -10.07 -15.492 -26.484 1 97.62 247 VAL A C 1
ATOM 2006 O O . VAL A 1 247 ? -9.961 -14.281 -26.672 1 97.62 247 VAL A O 1
ATOM 2009 N N . LYS A 1 248 ? -11.016 -16.031 -25.688 1 96.31 248 LYS A N 1
ATOM 2010 C CA . LYS A 1 248 ? -12.055 -15.211 -25.062 1 96.31 248 LYS A CA 1
ATOM 2011 C C . LYS A 1 248 ? -11.617 -14.719 -23.688 1 96.31 248 LYS A C 1
ATOM 2013 O O . LYS A 1 248 ? -12.414 -14.68 -22.75 1 96.31 248 LYS A O 1
ATOM 2018 N N . ALA A 1 249 ? -10.336 -14.422 -23.531 1 97.81 249 ALA A N 1
ATOM 2019 C CA . ALA A 1 249 ? -9.828 -13.852 -22.281 1 97.81 249 ALA A CA 1
ATOM 2020 C C . ALA A 1 249 ? -10.102 -12.352 -22.219 1 97.81 249 ALA A C 1
ATOM 2022 O O . ALA A 1 249 ? -10.172 -11.68 -23.25 1 97.81 249 ALA A O 1
ATOM 2023 N N . LYS A 1 250 ? -10.203 -11.867 -20.969 1 97 250 LYS A N 1
ATOM 2024 C CA . LYS A 1 250 ? -10.539 -10.461 -20.75 1 97 250 LYS A CA 1
ATOM 2025 C C . LYS A 1 250 ? -9.336 -9.672 -20.25 1 97 250 LYS A C 1
ATOM 2027 O O . LYS A 1 250 ? -9.336 -8.445 -20.266 1 97 250 LYS A O 1
ATOM 2032 N N . LEU A 1 251 ? -8.359 -10.375 -19.859 1 97.44 251 LEU A N 1
ATOM 2033 C CA . LEU A 1 251 ? -7.188 -9.75 -19.266 1 97.44 251 LEU A CA 1
ATOM 2034 C C . LEU A 1 251 ? -5.93 -10.57 -19.547 1 97.44 251 LEU A C 1
ATOM 2036 O O . LEU A 1 251 ? -5.984 -11.805 -19.578 1 97.44 251 LEU A O 1
ATOM 2040 N N . PHE A 1 252 ? -4.891 -9.898 -19.828 1 98.31 252 PHE A N 1
ATOM 2041 C CA . PHE A 1 252 ? -3.578 -10.531 -19.906 1 98.31 252 PHE A CA 1
ATOM 2042 C C . PHE A 1 252 ? -2.662 -10 -18.812 1 98.31 252 PHE A C 1
ATOM 2044 O O . PHE A 1 252 ? -2.604 -8.789 -18.578 1 98.31 252 PHE A O 1
ATOM 2051 N N . ILE A 1 253 ? -2.004 -10.859 -18.062 1 98.12 253 ILE A N 1
ATOM 2052 C CA . ILE A 1 253 ? -1.042 -10.461 -17.031 1 98.12 253 ILE A CA 1
ATOM 2053 C C . ILE A 1 253 ? 0.376 -10.75 -17.516 1 98.12 253 ILE A C 1
ATOM 2055 O O . ILE A 1 253 ? 0.727 -11.906 -17.766 1 98.12 253 ILE A O 1
ATOM 2059 N N . GLU A 1 254 ? 1.146 -9.711 -17.641 1 97 254 GLU A N 1
ATOM 2060 C CA . GLU A 1 254 ? 2.5 -9.734 -18.188 1 97 254 GLU A CA 1
ATOM 2061 C C . GLU A 1 254 ? 3.455 -8.914 -17.328 1 97 254 GLU A C 1
ATOM 2063 O O . GLU A 1 254 ? 3.068 -7.879 -16.781 1 97 254 GLU A O 1
ATOM 2068 N N . SER A 1 255 ? 4.684 -9.398 -17.188 1 94.56 255 SER A N 1
ATOM 2069 C CA . SER A 1 255 ? 5.617 -8.734 -16.281 1 94.56 255 SER A CA 1
ATOM 2070 C C . SER A 1 255 ? 6.391 -7.633 -17.016 1 94.56 255 SER A C 1
ATOM 2072 O O . SER A 1 255 ? 6.668 -6.578 -16.438 1 94.56 255 SER A O 1
ATOM 2074 N N . SER A 1 256 ? 6.711 -7.859 -18.203 1 92.19 256 SER A N 1
ATOM 2075 C CA . SER A 1 256 ? 7.535 -6.922 -18.953 1 92.19 256 SER A CA 1
ATOM 2076 C C . SER A 1 256 ? 6.707 -5.75 -19.484 1 92.19 256 SER A C 1
ATOM 2078 O O . SER A 1 256 ? 5.75 -5.945 -20.234 1 92.19 256 SER A O 1
ATOM 2080 N N . ARG A 1 257 ? 7.125 -4.594 -19.156 1 91.94 257 ARG A N 1
ATOM 2081 C CA . ARG A 1 257 ? 6.398 -3.412 -19.609 1 91.94 257 ARG A CA 1
ATOM 2082 C C . ARG A 1 257 ? 6.352 -3.355 -21.141 1 91.94 257 ARG A C 1
ATOM 2084 O O . ARG A 1 257 ? 5.312 -3.033 -21.719 1 91.94 257 ARG A O 1
ATOM 2091 N N . GLY A 1 258 ? 7.516 -3.621 -21.781 1 92.75 258 GLY A N 1
ATOM 2092 C CA . GLY A 1 258 ? 7.562 -3.627 -23.234 1 92.75 258 GLY A CA 1
ATOM 2093 C C . GLY A 1 258 ? 6.609 -4.625 -23.859 1 92.75 258 GLY A C 1
ATOM 2094 O O . GLY A 1 258 ? 5.863 -4.289 -24.766 1 92.75 258 GLY A O 1
ATOM 2095 N N . GLN A 1 259 ? 6.598 -5.801 -23.328 1 94.12 259 GLN A N 1
ATOM 2096 C CA . GLN A 1 259 ? 5.703 -6.824 -23.859 1 94.12 259 GLN A CA 1
ATOM 2097 C C . GLN A 1 259 ? 4.246 -6.492 -23.562 1 94.12 259 GLN A C 1
ATOM 2099 O O . GLN A 1 259 ? 3.367 -6.703 -24.406 1 94.12 259 GLN A O 1
ATOM 2104 N N . ALA A 1 260 ? 4.008 -5.992 -22.359 1 95.5 260 ALA A N 1
ATOM 2105 C CA . ALA A 1 260 ? 2.643 -5.633 -21.984 1 95.5 260 ALA A CA 1
ATOM 2106 C C . ALA A 1 260 ? 2.062 -4.598 -22.953 1 95.5 260 ALA A C 1
ATOM 2108 O O . ALA A 1 260 ? 0.912 -4.719 -23.375 1 95.5 260 ALA A O 1
ATOM 2109 N N . ASN A 1 261 ? 2.857 -3.621 -23.266 1 94.38 261 ASN A N 1
ATOM 2110 C CA . ASN A 1 261 ? 2.428 -2.598 -24.219 1 94.38 261 ASN A CA 1
ATOM 2111 C C . ASN A 1 261 ? 2.135 -3.191 -25.594 1 94.38 261 ASN A C 1
ATOM 2113 O O . ASN A 1 261 ? 1.135 -2.844 -26.219 1 94.38 261 ASN A O 1
ATOM 2117 N N . GLU A 1 262 ? 3.018 -4.027 -26.031 1 94.94 262 GLU A N 1
ATOM 2118 C CA . GLU A 1 262 ? 2.854 -4.668 -27.328 1 94.94 262 GLU A CA 1
ATOM 2119 C C . GLU A 1 262 ? 1.604 -5.547 -27.359 1 94.94 262 GLU A C 1
ATOM 2121 O O . GLU A 1 262 ? 0.841 -5.516 -28.328 1 94.94 262 GLU A O 1
ATOM 2126 N N . ILE A 1 263 ? 1.408 -6.27 -26.312 1 97.12 263 ILE A N 1
ATOM 2127 C CA . ILE A 1 263 ? 0.254 -7.156 -26.219 1 97.12 263 ILE A CA 1
ATOM 2128 C C . ILE A 1 263 ? -1.032 -6.336 -26.25 1 97.12 263 ILE A C 1
ATOM 2130 O O . ILE A 1 263 ? -1.981 -6.676 -26.953 1 97.12 263 ILE A O 1
ATOM 2134 N N . ALA A 1 264 ? -1.014 -5.293 -25.453 1 96.38 264 ALA A N 1
ATOM 2135 C CA . ALA A 1 264 ? -2.197 -4.438 -25.438 1 96.38 264 ALA A CA 1
ATOM 2136 C C . ALA A 1 264 ? -2.467 -3.84 -26.812 1 96.38 264 ALA A C 1
ATOM 2138 O O . ALA A 1 264 ? -3.605 -3.852 -27.281 1 96.38 264 ALA A O 1
ATOM 2139 N N . LYS A 1 265 ? -1.488 -3.373 -27.469 1 94.94 265 LYS A N 1
ATOM 2140 C CA . LYS A 1 265 ? -1.606 -2.736 -28.781 1 94.94 265 LYS A CA 1
ATOM 2141 C C . LYS A 1 265 ? -2.139 -3.717 -29.812 1 94.94 265 LYS A C 1
ATOM 2143 O O . LYS A 1 265 ? -3.078 -3.402 -30.547 1 94.94 265 LYS A O 1
ATOM 2148 N N . ILE A 1 266 ? -1.622 -4.852 -29.844 1 95.56 266 ILE A N 1
ATOM 2149 C CA . ILE A 1 266 ? -1.934 -5.824 -30.891 1 95.56 266 ILE A CA 1
ATOM 2150 C C . ILE A 1 266 ? -3.283 -6.473 -30.594 1 95.56 266 ILE A C 1
ATOM 2152 O O . ILE A 1 266 ? -4.102 -6.652 -31.5 1 95.56 266 ILE A O 1
ATOM 2156 N N . SER A 1 267 ? -3.537 -6.809 -29.391 1 95.94 267 SER A N 1
ATOM 2157 C CA . SER A 1 267 ? -4.754 -7.543 -29.031 1 95.94 267 SER A CA 1
ATOM 2158 C C . SER A 1 267 ? -5.961 -6.613 -28.984 1 95.94 267 SER A C 1
ATOM 2160 O O . SER A 1 267 ? -7.098 -7.055 -29.141 1 95.94 267 SER A O 1
ATOM 2162 N N . GLY A 1 268 ? -5.734 -5.348 -28.609 1 94.75 268 GLY A N 1
ATOM 2163 C CA . GLY A 1 268 ? -6.824 -4.41 -28.406 1 94.75 268 GLY A CA 1
ATOM 2164 C C . GLY A 1 268 ? -7.535 -4.613 -27.078 1 94.75 268 GLY A C 1
ATOM 2165 O O . GLY A 1 268 ? -8.672 -4.172 -26.906 1 94.75 268 GLY A O 1
ATOM 2166 N N . LYS A 1 269 ? -6.887 -5.367 -26.188 1 96.62 269 LYS A N 1
ATOM 2167 C CA . LYS A 1 269 ? -7.484 -5.715 -24.906 1 96.62 269 LYS A CA 1
ATOM 2168 C C . LYS A 1 269 ? -6.59 -5.277 -23.75 1 96.62 269 LYS A C 1
ATOM 2170 O O . LYS A 1 269 ? -5.406 -4.996 -23.938 1 96.62 269 LYS A O 1
ATOM 2175 N N . PRO A 1 270 ? -7.117 -5.184 -22.562 1 96.44 270 PRO A N 1
ATOM 2176 C CA . PRO A 1 270 ? -6.332 -4.688 -21.438 1 96.44 270 PRO A CA 1
ATOM 2177 C C . PRO A 1 270 ? -5.266 -5.68 -20.969 1 96.44 270 PRO A C 1
ATOM 2179 O O . PRO A 1 270 ? -5.492 -6.891 -21 1 96.44 270 PRO A O 1
ATOM 2182 N N . VAL A 1 271 ? -4.152 -5.141 -20.562 1 97.12 271 VAL A N 1
ATOM 2183 C CA . VAL A 1 271 ? -3.037 -5.926 -20.062 1 97.12 271 VAL A CA 1
ATOM 2184 C C . VAL A 1 271 ? -2.559 -5.344 -18.734 1 97.12 271 VAL A C 1
ATOM 2186 O O . VAL A 1 271 ? -2.373 -4.133 -18.609 1 97.12 271 VAL A O 1
ATOM 2189 N N . VAL A 1 272 ? -2.449 -6.164 -17.719 1 96.62 272 VAL A N 1
ATOM 2190 C CA . VAL A 1 272 ? -1.832 -5.75 -16.469 1 96.62 272 VAL A CA 1
ATOM 2191 C C . VAL A 1 272 ? -0.331 -6.027 -16.516 1 96.62 272 VAL A C 1
ATOM 2193 O O . VAL A 1 272 ? 0.091 -7.168 -16.719 1 96.62 272 VAL A O 1
ATOM 2196 N N . CYS A 1 273 ? 0.369 -5 -16.406 1 94.88 273 CYS A N 1
ATOM 2197 C CA . CYS A 1 273 ? 1.809 -5.141 -16.219 1 94.88 273 CYS A CA 1
ATOM 2198 C C . CYS A 1 273 ? 2.146 -5.387 -14.75 1 94.88 273 CYS A C 1
ATOM 2200 O O . CYS A 1 273 ? 2.066 -4.469 -13.93 1 94.88 273 CYS A O 1
ATOM 2202 N N . TYR A 1 274 ? 2.555 -6.496 -14.391 1 89.5 274 TYR A N 1
ATOM 2203 C CA . TYR A 1 274 ? 2.635 -6.969 -13.016 1 89.5 274 TYR A CA 1
ATOM 2204 C C . TYR A 1 274 ? 4 -6.664 -12.414 1 89.5 274 TYR A C 1
ATOM 2206 O O . TYR A 1 274 ? 4.156 -6.629 -11.188 1 89.5 274 TYR A O 1
ATOM 2214 N N . GLN A 1 275 ? 4.977 -6.234 -13.078 1 71.62 275 GLN A N 1
ATOM 2215 C CA . GLN A 1 275 ? 6.297 -5.969 -12.516 1 71.62 275 GLN A CA 1
ATOM 2216 C C . GLN A 1 275 ? 6.352 -4.586 -11.875 1 71.62 275 GLN A C 1
ATOM 2218 O O . GLN A 1 275 ? 5.91 -3.602 -12.469 1 71.62 275 GLN A O 1
ATOM 2223 N N . GLY A 1 276 ? 6.941 -4.488 -10.656 1 65.12 276 GLY A N 1
ATOM 2224 C CA . GLY A 1 276 ? 7.234 -3.193 -10.055 1 65.12 276 GLY A CA 1
ATOM 2225 C C . GLY A 1 276 ? 5.988 -2.42 -9.672 1 65.12 276 GLY A C 1
ATOM 2226 O O . GLY A 1 276 ? 5.258 -2.824 -8.766 1 65.12 276 GLY A O 1
ATOM 2227 N N . ASP A 1 277 ? 5.773 -1.454 -10.391 1 69.06 277 ASP A N 1
ATOM 2228 C CA . ASP A 1 277 ? 4.582 -0.617 -10.281 1 69.06 277 ASP A CA 1
ATOM 2229 C C . ASP A 1 277 ? 3.477 -1.109 -11.211 1 69.06 277 ASP A C 1
ATOM 2231 O O . ASP A 1 277 ? 3.34 -0.624 -12.336 1 69.06 277 ASP A O 1
ATOM 2235 N N . SER A 1 278 ? 2.791 -2.062 -10.625 1 81.38 278 SER A N 1
ATOM 2236 C CA . SER A 1 278 ? 1.72 -2.674 -11.406 1 81.38 278 SER A CA 1
ATOM 2237 C C . SER A 1 278 ? 0.788 -1.615 -11.984 1 81.38 278 SER A C 1
ATOM 2239 O 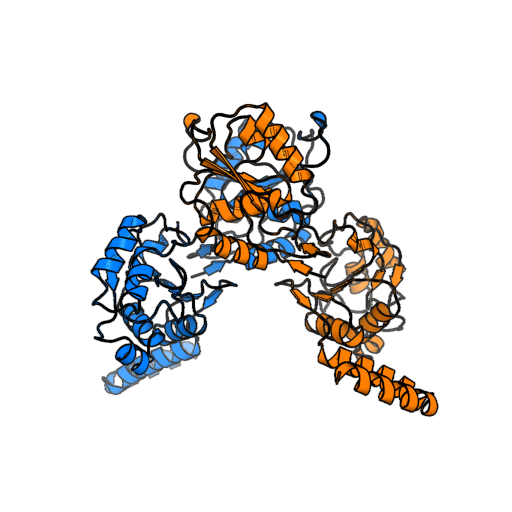O . SER A 1 278 ? 0.504 -0.606 -11.336 1 81.38 278 SER A O 1
ATOM 2241 N N . LYS A 1 279 ? 0.516 -1.779 -13.273 1 86.62 279 LYS A N 1
ATOM 2242 C CA . LYS A 1 279 ? -0.422 -0.878 -13.938 1 86.62 279 LYS A CA 1
ATOM 2243 C C . LYS A 1 279 ? -1.188 -1.599 -15.047 1 86.62 279 LYS A C 1
ATOM 2245 O O . LYS A 1 279 ? -0.715 -2.604 -15.586 1 86.62 279 LYS A O 1
ATOM 2250 N N . ILE A 1 280 ? -2.355 -1.129 -15.25 1 89.94 280 ILE A N 1
ATOM 2251 C CA . ILE A 1 280 ? -3.105 -1.652 -16.391 1 89.94 280 ILE A CA 1
ATOM 2252 C C . ILE A 1 280 ? -2.816 -0.812 -17.625 1 89.94 280 ILE A C 1
ATOM 2254 O O . ILE A 1 280 ? -2.703 0.413 -17.547 1 89.94 280 ILE A O 1
ATOM 2258 N N . ILE A 1 281 ? -2.605 -1.473 -18.703 1 91.56 281 ILE A N 1
ATOM 2259 C CA . ILE A 1 281 ? -2.396 -0.857 -20 1 91.56 281 ILE A CA 1
ATOM 2260 C C . ILE A 1 281 ? -3.615 -1.104 -20.891 1 91.56 281 ILE A C 1
ATOM 2262 O O . ILE A 1 281 ? -4.004 -2.252 -21.109 1 91.56 281 ILE A O 1
ATOM 2266 N N . TYR A 1 282 ? -4.164 0.038 -21.312 1 88.31 282 TYR A N 1
ATOM 2267 C CA . TYR A 1 282 ? -5.289 -0.054 -22.234 1 88.31 282 TYR A CA 1
ATOM 2268 C C . TYR A 1 282 ? -4.82 0.088 -23.672 1 88.31 282 TYR A C 1
ATOM 2270 O O . TYR A 1 282 ? -3.826 0.765 -23.953 1 88.31 282 TYR A O 1
ATOM 2278 N N . PRO A 1 283 ? -5.57 -0.625 -24.516 1 84.88 283 PRO A N 1
ATOM 2279 C CA . PRO A 1 283 ? -5.207 -0.464 -25.922 1 84.88 283 PRO A CA 1
ATOM 2280 C C . PRO A 1 283 ? -5.418 0.962 -26.422 1 84.88 283 PRO A C 1
ATOM 2282 O O . PRO A 1 283 ? -6.289 1.677 -25.922 1 84.88 283 PRO A O 1
ATOM 2285 N N . ASN A 1 284 ? -4.465 1.766 -26.891 1 65.94 284 ASN A N 1
ATOM 2286 C CA . ASN A 1 284 ? -4.562 3.129 -27.406 1 65.94 284 ASN A CA 1
ATOM 2287 C C . ASN A 1 284 ? -5.828 3.328 -28.234 1 65.94 284 ASN A C 1
ATOM 2289 O O . ASN A 1 284 ? -6.203 2.459 -29.016 1 65.94 284 ASN A O 1
ATOM 2293 N N . ARG A 1 285 ? -6.676 4.309 -27.891 1 52.84 285 ARG A N 1
ATOM 2294 C CA . ARG A 1 285 ? -7.855 4.695 -28.656 1 52.84 285 ARG A CA 1
ATOM 2295 C C . ARG A 1 285 ? -7.531 4.82 -30.141 1 52.84 285 ARG A C 1
ATOM 2297 O O . ARG A 1 285 ? -8.352 4.484 -30.984 1 52.84 285 ARG A O 1
ATOM 2304 N N . LEU A 1 286 ? -6.461 5.422 -30.453 1 48.72 286 LEU A N 1
ATOM 2305 C CA . LEU A 1 286 ? -6.238 5.609 -31.891 1 48.72 286 LEU A CA 1
ATOM 2306 C C . LEU A 1 286 ? -6.117 4.266 -32.594 1 48.72 286 LEU A C 1
ATOM 2308 O O . LEU A 1 286 ? -6.516 4.133 -33.75 1 48.72 286 LEU A O 1
ATOM 2312 N N . SER A 1 287 ? -5.664 3.344 -32.062 1 42.5 287 SER A N 1
ATOM 2313 C CA . SER A 1 287 ? -5.543 2.018 -32.656 1 42.5 287 SER A CA 1
ATOM 2314 C C . SER A 1 287 ? -6.898 1.327 -32.75 1 42.5 287 SER A C 1
ATOM 2316 O O . SER A 1 287 ? -7.145 0.566 -33.688 1 42.5 287 SER A O 1
ATOM 2318 N N . ILE A 1 288 ? -7.719 1.601 -31.75 1 41.72 288 ILE A N 1
ATOM 2319 C CA . ILE A 1 288 ? -9.086 1.104 -31.875 1 41.72 288 ILE A CA 1
ATOM 2320 C C . ILE A 1 288 ? -9.766 1.769 -33.062 1 41.72 288 ILE A C 1
ATOM 2322 O O . ILE A 1 288 ? -10.445 1.104 -33.875 1 41.72 288 ILE A O 1
ATOM 2326 N N . LEU A 1 289 ? -9.547 3.021 -33.188 1 42.5 289 LEU A N 1
ATOM 2327 C CA . LEU A 1 289 ? -10.117 3.705 -34.344 1 42.5 289 LEU A CA 1
ATOM 2328 C C . LEU A 1 289 ? -9.5 3.188 -35.625 1 42.5 289 LEU A C 1
ATOM 2330 O O . LEU A 1 289 ? -10.203 3.037 -36.625 1 42.5 289 LEU A O 1
ATOM 2334 N N . LYS A 1 290 ? -8.328 2.969 -35.562 1 39.94 290 LYS A N 1
ATOM 2335 C CA . LYS A 1 290 ? -7.703 2.436 -36.781 1 39.94 290 LYS A CA 1
ATOM 2336 C C . LYS A 1 290 ? -8.141 0.996 -37.031 1 39.94 290 LYS A C 1
ATOM 2338 O O . LYS A 1 290 ? -8.375 0.606 -38.156 1 39.94 290 LYS A O 1
ATOM 2343 N N . LYS A 1 291 ? -8.242 0.298 -35.938 1 40.84 291 LYS A N 1
ATOM 2344 C CA . LYS A 1 291 ? -8.75 -1.061 -36.125 1 40.84 291 LYS A CA 1
ATOM 2345 C C . LYS A 1 291 ? -10.195 -1.051 -36.594 1 40.84 291 LYS A C 1
ATOM 2347 O O . LYS A 1 291 ? -10.578 -1.839 -37.469 1 40.84 291 LYS A O 1
ATOM 2352 N N . GLN A 1 292 ? -10.953 -0.178 -36.062 1 42.03 292 GLN A N 1
ATOM 2353 C CA . GLN A 1 292 ? -12.297 -0.008 -36.594 1 42.03 292 GLN A CA 1
ATOM 2354 C C . GLN A 1 292 ? -12.258 0.528 -38.031 1 42.03 292 GLN A C 1
ATOM 2356 O O . GLN A 1 292 ? -13.008 0.074 -38.875 1 42.03 292 GLN A O 1
ATOM 2361 N N . THR A 1 293 ? -11.328 1.408 -38.156 1 42.69 293 THR A N 1
ATOM 2362 C CA . THR A 1 293 ? -11.227 1.912 -39.531 1 42.69 293 THR A CA 1
ATOM 2363 C C . THR A 1 293 ? -10.633 0.854 -40.469 1 42.69 293 THR A C 1
ATOM 2365 O O . THR A 1 293 ? -11.047 0.731 -41.625 1 42.69 293 THR A O 1
ATOM 2368 N N . ARG A 1 294 ? -9.672 0.046 -39.938 1 42.91 294 ARG A N 1
ATOM 2369 C CA . ARG A 1 294 ? -9.133 -1.031 -40.75 1 42.91 294 ARG A CA 1
ATOM 2370 C C . ARG A 1 294 ? -10.164 -2.137 -40.969 1 42.91 294 ARG A C 1
ATOM 2372 O O . ARG A 1 294 ? -10.281 -2.703 -42.031 1 42.91 294 ARG A O 1
ATOM 2379 N N . ASN A 1 295 ? -10.844 -2.412 -39.875 1 41.5 295 ASN A N 1
ATOM 2380 C CA . ASN A 1 295 ? -11.961 -3.326 -40.062 1 41.5 295 ASN A CA 1
ATOM 2381 C C . ASN A 1 295 ? -13.031 -2.73 -40.969 1 41.5 295 ASN A C 1
ATOM 2383 O O . ASN A 1 295 ? -13.594 -3.432 -41.812 1 41.5 295 ASN A O 1
ATOM 2387 N N . TYR A 1 296 ? -13.242 -1.438 -40.75 1 42.16 296 TYR A N 1
ATOM 2388 C CA . TYR A 1 296 ? -14.148 -0.76 -41.656 1 42.16 296 TYR A CA 1
ATOM 2389 C C . TYR A 1 296 ? -13.562 -0.707 -43.062 1 42.16 296 TYR A C 1
ATOM 2391 O O . TYR A 1 296 ? -14.273 -0.913 -44.062 1 42.16 296 TYR A O 1
ATOM 2399 N N . SER A 1 297 ? -12.32 -0.418 -43.094 1 39.28 297 SER A N 1
ATOM 2400 C CA . SER A 1 297 ? -11.68 -0.394 -44.406 1 39.28 297 SER A CA 1
ATOM 2401 C C . SER A 1 297 ? -11.609 -1.791 -45 1 39.28 297 SER A C 1
ATOM 2403 O O . SER A 1 297 ? -11.82 -1.962 -46.219 1 39.28 297 SER A O 1
ATOM 2405 N N . LYS A 1 298 ? -11.281 -2.863 -44.219 1 42.41 298 LYS A N 1
ATOM 2406 C CA . LYS A 1 298 ? -11.375 -4.227 -44.75 1 42.41 298 LYS A CA 1
ATOM 2407 C C . LYS A 1 298 ? -12.805 -4.57 -45.125 1 42.41 298 LYS A C 1
ATOM 2409 O O . LYS A 1 298 ? -13.039 -5.207 -46.156 1 42.41 298 LYS A O 1
ATOM 2414 N N . GLN A 1 299 ? -13.68 -4.066 -44.219 1 41.53 299 GLN A N 1
ATOM 2415 C CA . GLN A 1 299 ? -15.07 -4.23 -44.625 1 41.53 299 GLN A CA 1
ATOM 2416 C C . GLN A 1 299 ? -15.391 -3.395 -45.844 1 41.53 299 GLN A C 1
ATOM 2418 O O . GLN A 1 299 ? -16.156 -3.828 -46.719 1 41.53 299 GLN A O 1
ATOM 2423 N N . PHE A 1 300 ? -14.781 -2.215 -45.844 1 39.91 300 PHE A N 1
ATOM 2424 C CA . PHE A 1 300 ? -14.961 -1.354 -47 1 39.91 300 PHE A CA 1
ATOM 2425 C C . PHE A 1 300 ? -14.305 -1.967 -48.219 1 39.91 300 PHE A C 1
ATOM 2427 O O . PHE A 1 300 ? -14.875 -1.935 -49.312 1 39.91 300 PHE A O 1
ATOM 2434 N N . LEU A 1 301 ? -13.117 -2.463 -48.156 1 40.16 301 LEU A N 1
ATOM 2435 C CA . LEU A 1 301 ? -12.453 -3.072 -49.281 1 40.16 301 LEU A CA 1
ATOM 2436 C C . LEU A 1 301 ? -13.164 -4.348 -49.719 1 40.16 301 LEU A C 1
ATOM 2438 O O . LEU A 1 301 ? -13.188 -4.68 -50.906 1 40.16 301 LEU A O 1
ATOM 2442 N N . ASN A 1 302 ? -13.648 -5.141 -48.75 1 42.59 302 ASN A N 1
ATOM 2443 C CA . ASN A 1 302 ? -14.297 -6.375 -49.188 1 42.59 302 ASN A CA 1
ATOM 2444 C C . ASN A 1 302 ? -15.695 -6.109 -49.75 1 42.59 302 ASN A C 1
ATOM 2446 O O . ASN A 1 302 ? -16.203 -6.891 -50.562 1 42.59 302 ASN A O 1
ATOM 2450 N N . SER A 1 303 ? -16.656 -5.301 -49.094 1 36.91 303 SER A N 1
ATOM 2451 C CA . SER A 1 303 ? -17.922 -5.059 -49.781 1 36.91 303 SER A CA 1
ATOM 2452 C C . SER A 1 303 ? -18.141 -3.57 -50 1 36.91 303 SER A C 1
ATOM 2454 O O . SER A 1 303 ? -18.781 -2.9 -49.188 1 36.91 303 SER A O 1
ATOM 2456 N N . PRO A 1 304 ? -17.453 -2.928 -51 1 38.19 304 PRO A N 1
ATOM 2457 C CA . PRO A 1 304 ? -17.5 -1.502 -51.312 1 38.19 304 PRO A CA 1
ATOM 2458 C C . PRO A 1 304 ? -18.922 -0.966 -51.438 1 38.19 304 PRO A C 1
ATOM 2460 O O . PRO A 1 304 ? -19.172 0.203 -51.156 1 38.19 304 PRO A O 1
ATOM 2463 N N . ILE A 1 305 ? -19.781 -1.812 -52.062 1 39.53 305 ILE A N 1
ATOM 2464 C CA . ILE A 1 305 ? -21.109 -1.387 -52.469 1 39.53 305 ILE A CA 1
ATOM 2465 C C . ILE A 1 305 ? -21.938 -1 -51.25 1 39.53 305 ILE A C 1
ATOM 2467 O O . ILE A 1 305 ? -22.656 0.007 -51.281 1 39.53 305 ILE A O 1
ATOM 2471 N N . GLY A 1 306 ? -21.891 -1.786 -50.281 1 36.59 306 GLY A N 1
ATOM 2472 C CA . GLY A 1 306 ? -22.828 -1.682 -49.188 1 36.59 306 GLY A CA 1
ATOM 2473 C C . GLY A 1 306 ? -22.547 -0.49 -48.281 1 36.59 306 GLY A C 1
ATOM 2474 O O . GLY A 1 306 ? -23.391 -0.131 -47.438 1 36.59 306 GLY A O 1
ATOM 2475 N N . PHE A 1 307 ? -21.359 0.007 -48.344 1 32.81 307 PHE A N 1
ATOM 2476 C CA . PHE A 1 307 ? -20.906 1.037 -47.406 1 32.81 307 PHE A CA 1
ATOM 2477 C C . PHE A 1 307 ? -21.406 2.41 -47.844 1 32.81 307 PHE A C 1
ATOM 2479 O O . PHE A 1 307 ? -21.516 3.322 -47 1 32.81 307 PHE A O 1
ATOM 2486 N N . ALA A 1 308 ? -21.609 2.627 -49.094 1 31.86 308 ALA A N 1
ATOM 2487 C CA . ALA A 1 308 ? -22.109 3.906 -49.594 1 31.86 308 ALA A CA 1
ATOM 2488 C C . ALA A 1 308 ? -23.484 4.223 -49 1 31.86 308 ALA A C 1
ATOM 2490 O O . ALA A 1 308 ? -23.781 5.379 -48.688 1 31.86 308 ALA A O 1
ATOM 2491 N N . LYS A 1 309 ? -24.344 3.16 -49.062 1 33.12 309 LYS A N 1
ATOM 2492 C CA . LYS A 1 309 ? -25.719 3.447 -48.688 1 33.12 309 LYS A CA 1
ATOM 2493 C C . LYS A 1 309 ? -25.812 3.828 -47.219 1 33.12 309 LYS A C 1
ATOM 2495 O O . LYS A 1 309 ? -26.625 4.68 -46.844 1 33.12 309 LYS A O 1
ATOM 2500 N N . ARG A 1 310 ? -25.031 3.178 -46.438 1 35.31 310 ARG A N 1
ATOM 2501 C CA . ARG A 1 310 ? -25.25 3.377 -45 1 35.31 310 ARG A CA 1
ATOM 2502 C C . ARG A 1 310 ? -24.594 4.668 -44.5 1 35.31 310 ARG A C 1
ATOM 2504 O O . ARG A 1 310 ? -24.891 5.152 -43.438 1 35.31 310 ARG A O 1
ATOM 2511 N N . GLY A 1 311 ? -23.656 5.16 -45.281 1 34 311 GLY A N 1
ATOM 2512 C CA . GLY A 1 311 ? -22.953 6.383 -44.906 1 34 311 GLY A CA 1
ATOM 2513 C C . GLY A 1 311 ? -23.844 7.617 -45 1 34 311 GLY A C 1
ATOM 2514 O O . GLY A 1 311 ? -23.641 8.57 -44.219 1 34 311 GLY A O 1
ATOM 2515 N N . PHE A 1 312 ? -24.781 7.59 -46 1 31.86 312 PHE A N 1
ATOM 2516 C CA . PHE A 1 312 ? -25.594 8.781 -46.219 1 31.86 312 PHE A CA 1
ATOM 2517 C C . PHE A 1 312 ? -26.578 8.992 -45.094 1 31.86 312 PHE A C 1
ATOM 2519 O O . PHE A 1 312 ? -26.828 10.125 -44.688 1 31.86 312 PHE A O 1
ATOM 2526 N N . LYS A 1 313 ? -27.219 7.875 -44.688 1 31.81 313 LYS A N 1
ATOM 2527 C CA . LYS A 1 313 ? -28.312 8.102 -43.75 1 31.81 313 LYS A CA 1
ATOM 2528 C C . LYS A 1 313 ? -27.812 8.633 -42.406 1 31.81 313 LYS A C 1
ATOM 2530 O O . LYS A 1 313 ? -28.484 9.43 -41.75 1 31.81 313 LYS A O 1
ATOM 2535 N N . LYS A 1 314 ? -26.672 8.195 -42 1 30.72 314 LYS A N 1
ATOM 2536 C CA . LYS A 1 314 ? -26.281 8.625 -40.656 1 30.72 314 LYS A CA 1
ATOM 2537 C C . LYS A 1 314 ? -25.875 10.094 -40.656 1 30.72 314 LYS A C 1
ATOM 2539 O O . LYS A 1 314 ? -26.062 10.789 -39.656 1 30.72 314 LYS A O 1
ATOM 2544 N N . LEU A 1 315 ? -25.406 10.594 -41.719 1 30.88 315 LEU A N 1
ATOM 2545 C CA . LEU A 1 315 ? -25.078 12.016 -41.75 1 30.88 315 LEU A CA 1
ATOM 2546 C C . LEU A 1 315 ? -26.328 12.867 -41.594 1 30.88 315 LEU A C 1
ATOM 2548 O O . LEU A 1 315 ? -26.328 13.898 -40.938 1 30.88 315 LEU A O 1
ATOM 2552 N N . ASN A 1 316 ? -27.5 12.414 -42.125 1 30.3 316 ASN A N 1
ATOM 2553 C CA . ASN A 1 316 ? -28.688 13.258 -42.125 1 30.3 316 ASN A CA 1
ATOM 2554 C C . ASN A 1 316 ? -29.266 13.359 -40.688 1 30.3 316 ASN A C 1
ATOM 2556 O O . ASN A 1 316 ? -29.938 14.344 -40.375 1 30.3 316 ASN A O 1
ATOM 2560 N N . ARG A 1 317 ? -29.188 12.297 -39.938 1 31.58 317 ARG A N 1
ATOM 2561 C CA . ARG A 1 317 ? -29.891 12.391 -38.688 1 31.58 317 ARG A CA 1
ATOM 2562 C C . ARG A 1 317 ? -29.156 13.305 -37.688 1 31.58 317 ARG A C 1
ATOM 2564 O O . ARG A 1 317 ? -29.766 13.867 -36.781 1 31.58 317 ARG A O 1
ATOM 2571 N N . GLU A 1 318 ? -27.797 13.336 -37.781 1 29.88 318 GLU A N 1
ATOM 2572 C CA . GLU A 1 318 ? -27.156 14.219 -36.812 1 29.88 318 GLU A CA 1
ATOM 2573 C C . GLU A 1 318 ? -27.328 15.688 -37.219 1 29.88 318 GLU A C 1
ATOM 2575 O O . GLU A 1 318 ? -27.016 16.578 -36.406 1 29.88 318 GLU A O 1
ATOM 2580 N N . LEU A 1 319 ? -27.75 15.977 -38.438 1 28.97 319 LEU A N 1
ATOM 2581 C CA . LEU A 1 319 ? -27.953 17.391 -38.781 1 28.97 319 LEU A CA 1
ATOM 2582 C C . LEU A 1 319 ? -29.312 17.859 -38.281 1 28.97 319 LEU A C 1
ATOM 2584 O O . LEU A 1 319 ? -29.562 19.078 -38.219 1 28.97 319 LEU A O 1
ATOM 2588 N N . ARG A 1 320 ? -30.328 17.047 -38.062 1 25.33 320 ARG A N 1
ATOM 2589 C CA . ARG A 1 320 ? -31.578 17.594 -37.531 1 25.33 320 ARG A CA 1
ATOM 2590 C C . ARG A 1 320 ? -31.547 17.672 -36.031 1 25.33 320 ARG A C 1
ATOM 2592 O O . ARG A 1 320 ? -31.078 16.75 -35.344 1 25.33 320 ARG A O 1
ATOM 2599 N N . MET B 1 1 ? 20.031 9.727 2.811 1 89.75 1 MET B N 1
ATOM 2600 C CA . MET B 1 1 ? 18.688 9.508 3.352 1 89.75 1 MET B CA 1
ATOM 2601 C C . MET B 1 1 ? 17.891 8.562 2.463 1 89.75 1 MET B C 1
ATOM 2603 O O . MET B 1 1 ? 17.781 8.781 1.255 1 89.75 1 MET B O 1
ATOM 2607 N N . ASN B 1 2 ? 17.375 7.496 3.096 1 93.19 2 ASN B N 1
ATOM 2608 C CA . ASN B 1 2 ? 16.531 6.551 2.375 1 93.19 2 ASN B CA 1
ATOM 2609 C C . ASN B 1 2 ? 15.055 6.785 2.664 1 93.19 2 ASN B C 1
ATOM 2611 O O . ASN B 1 2 ? 14.688 7.105 3.795 1 93.19 2 ASN B O 1
ATOM 2615 N N . TYR B 1 3 ? 14.312 6.777 1.597 1 94.94 3 TYR B N 1
ATOM 2616 C CA . TYR B 1 3 ? 12.867 6.973 1.7 1 94.94 3 TYR B CA 1
ATOM 2617 C C . TYR B 1 3 ? 12.117 5.867 0.974 1 94.94 3 TYR B C 1
ATOM 2619 O O . TYR B 1 3 ? 12.359 5.605 -0.206 1 94.94 3 TYR B O 1
ATOM 2627 N N . LYS B 1 4 ? 11.234 5.117 1.732 1 95.81 4 LYS B N 1
ATOM 2628 C CA . LYS B 1 4 ? 10.406 4.082 1.124 1 95.81 4 LYS B CA 1
ATOM 2629 C C . LYS B 1 4 ? 8.938 4.48 1.127 1 95.81 4 LYS B C 1
ATOM 2631 O O . LYS B 1 4 ? 8.406 4.922 2.148 1 95.81 4 LYS B O 1
ATOM 2636 N N . THR B 1 5 ? 8.352 4.391 -0.025 1 95.12 5 THR B N 1
ATOM 2637 C CA . THR B 1 5 ? 6.918 4.648 -0.167 1 95.12 5 THR B CA 1
ATOM 2638 C C . THR B 1 5 ? 6.117 3.365 0.03 1 95.12 5 THR B C 1
ATOM 2640 O O . THR B 1 5 ? 6.684 2.27 0.052 1 95.12 5 THR B O 1
ATOM 2643 N N . ILE B 1 6 ? 4.824 3.471 0.183 1 95.88 6 ILE B N 1
ATOM 2644 C CA . ILE B 1 6 ? 3.955 2.303 0.29 1 95.88 6 ILE B CA 1
ATOM 2645 C C . ILE B 1 6 ? 3.994 1.511 -1.016 1 95.88 6 ILE B C 1
ATOM 2647 O O . ILE B 1 6 ? 3.949 0.279 -1.003 1 95.88 6 ILE B O 1
ATOM 2651 N N . SER B 1 7 ? 4.125 2.238 -2.1 1 93.94 7 SER B N 1
ATOM 2652 C CA . SER B 1 7 ? 4.289 1.579 -3.393 1 93.94 7 SER B CA 1
ATOM 2653 C C . SER B 1 7 ? 5.535 0.701 -3.41 1 93.94 7 SER B C 1
ATOM 2655 O O . SER B 1 7 ? 5.484 -0.452 -3.842 1 93.94 7 SER B O 1
ATOM 2657 N N . GLU B 1 8 ? 6.586 1.257 -2.963 1 94.44 8 GLU B N 1
ATOM 2658 C CA . GLU B 1 8 ? 7.832 0.501 -2.922 1 94.44 8 GLU B CA 1
ATOM 2659 C C . GLU B 1 8 ? 7.746 -0.653 -1.928 1 94.44 8 GLU B C 1
ATOM 2661 O O . GLU B 1 8 ? 8.297 -1.729 -2.168 1 94.44 8 GLU B O 1
ATOM 2666 N N . LEU B 1 9 ? 7.109 -0.395 -0.823 1 96.5 9 LEU B N 1
ATOM 2667 C CA . LEU B 1 9 ? 6.906 -1.467 0.145 1 96.5 9 LEU B CA 1
ATOM 2668 C C . LEU B 1 9 ? 6.176 -2.645 -0.491 1 96.5 9 LEU B C 1
ATOM 2670 O O . LEU B 1 9 ? 6.59 -3.795 -0.336 1 96.5 9 LEU B O 1
ATOM 2674 N N . ASN B 1 10 ? 5.105 -2.355 -1.161 1 96 10 ASN B N 1
ATOM 2675 C CA . ASN B 1 10 ? 4.363 -3.398 -1.857 1 96 10 ASN B CA 1
ATOM 2676 C C . ASN B 1 10 ? 5.25 -4.16 -2.84 1 96 10 ASN B C 1
ATOM 2678 O O . ASN B 1 10 ? 5.227 -5.391 -2.875 1 96 10 ASN B O 1
ATOM 2682 N N . ARG B 1 11 ? 6.012 -3.406 -3.627 1 95 11 ARG B N 1
ATOM 2683 C CA . ARG B 1 11 ? 6.91 -4.023 -4.594 1 95 11 ARG B CA 1
ATOM 2684 C C . ARG B 1 11 ? 7.918 -4.934 -3.904 1 95 11 ARG B C 1
ATOM 2686 O O . ARG B 1 11 ? 8.203 -6.035 -4.383 1 95 11 ARG B O 1
ATOM 2693 N N . ASP B 1 12 ? 8.469 -4.43 -2.83 1 96.69 12 ASP B N 1
ATOM 2694 C CA . ASP B 1 12 ? 9.477 -5.203 -2.102 1 96.69 12 ASP B CA 1
ATOM 2695 C C . ASP B 1 12 ? 8.859 -6.449 -1.476 1 96.69 12 ASP B C 1
ATOM 2697 O O . ASP B 1 12 ? 9.5 -7.504 -1.416 1 96.69 12 ASP B O 1
ATOM 2701 N N . ILE B 1 13 ? 7.637 -6.344 -1.031 1 97.38 13 ILE B N 1
ATOM 2702 C CA . ILE B 1 13 ? 6.945 -7.492 -0.451 1 97.38 13 ILE B CA 1
ATOM 2703 C C . ILE B 1 13 ? 6.699 -8.547 -1.528 1 97.38 13 ILE B C 1
ATOM 2705 O O . ILE B 1 13 ? 6.934 -9.734 -1.307 1 97.38 13 ILE B O 1
ATOM 2709 N N . LEU B 1 14 ? 6.266 -8.125 -2.684 1 96.06 14 LEU B N 1
ATOM 2710 C CA . LEU B 1 14 ? 6.035 -9.062 -3.779 1 96.06 14 LEU B CA 1
ATOM 2711 C C . LEU B 1 14 ? 7.324 -9.781 -4.152 1 96.06 14 LEU B C 1
ATOM 2713 O O . LEU B 1 14 ? 7.312 -10.992 -4.406 1 96.06 14 LEU B O 1
ATOM 2717 N N . ALA B 1 15 ? 8.383 -9.055 -4.156 1 95.81 15 ALA B N 1
ATOM 2718 C CA . ALA B 1 15 ? 9.68 -9.648 -4.473 1 95.81 15 ALA B CA 1
ATOM 2719 C C . ALA B 1 15 ? 10.148 -10.57 -3.35 1 95.81 15 ALA B C 1
ATOM 2721 O O . ALA B 1 15 ? 10.992 -11.445 -3.566 1 95.81 15 ALA B O 1
ATOM 2722 N N . TRP B 1 16 ? 9.664 -10.359 -2.162 1 96.88 16 TRP B N 1
ATOM 2723 C CA . TRP B 1 16 ? 10.047 -11.117 -0.974 1 96.88 16 TRP B CA 1
ATOM 2724 C C . TRP B 1 16 ? 9.352 -12.469 -0.939 1 96.88 16 TRP B C 1
ATOM 2726 O O . TRP B 1 16 ? 9.891 -13.445 -0.4 1 96.88 16 TRP B O 1
ATOM 2736 N N . ILE B 1 17 ? 8.242 -12.617 -1.538 1 96.69 17 ILE B N 1
ATOM 2737 C CA . ILE B 1 17 ? 7.332 -13.75 -1.41 1 96.69 17 ILE B CA 1
ATOM 2738 C C . ILE B 1 17 ? 8.047 -15.031 -1.824 1 96.69 17 ILE B C 1
ATOM 2740 O O . ILE B 1 17 ? 8.016 -16.031 -1.098 1 96.69 17 ILE B O 1
ATOM 2744 N N . PRO B 1 18 ? 8.781 -15.039 -2.979 1 96.44 18 PRO B N 1
ATOM 2745 C CA . PRO B 1 18 ? 9.422 -16.297 -3.367 1 96.44 18 PRO B CA 1
ATOM 2746 C C . PRO B 1 18 ? 10.531 -16.719 -2.4 1 96.44 18 PRO B C 1
ATOM 2748 O O . PRO B 1 18 ? 10.977 -17.875 -2.434 1 96.44 18 PRO B O 1
ATOM 2751 N N . GLU B 1 19 ? 10.914 -15.82 -1.528 1 96.88 19 GLU B N 1
ATOM 2752 C CA . GLU B 1 19 ? 11.992 -16.109 -0.588 1 96.88 19 GLU B CA 1
ATOM 2753 C C . GLU B 1 19 ? 11.445 -16.609 0.744 1 96.88 19 GLU B C 1
ATOM 2755 O O . GLU B 1 19 ? 12.195 -17.125 1.576 1 96.88 19 GLU B O 1
ATOM 2760 N N . LEU B 1 20 ? 10.172 -16.484 0.95 1 97 20 LEU B N 1
ATOM 2761 C CA . LEU B 1 20 ? 9.547 -16.875 2.213 1 97 20 LEU B CA 1
ATOM 2762 C C . LEU B 1 20 ? 9.383 -18.391 2.293 1 97 20 LEU B C 1
ATOM 2764 O O . LEU B 1 20 ? 9.305 -19.062 1.265 1 97 20 LEU B O 1
ATOM 2768 N N . PRO B 1 21 ? 9.266 -18.844 3.531 1 92.94 21 PRO B N 1
ATOM 2769 C CA . PRO B 1 21 ? 8.953 -20.266 3.656 1 92.94 21 PRO B CA 1
ATOM 2770 C C . PRO B 1 21 ? 7.637 -20.656 2.977 1 92.94 21 PRO B C 1
ATOM 2772 O O . PRO B 1 21 ? 6.668 -19.891 3.039 1 92.94 21 PRO B O 1
ATOM 2775 N N . ARG B 1 22 ? 7.52 -21.766 2.367 1 86.31 22 ARG B N 1
ATOM 2776 C CA . ARG B 1 22 ? 6.41 -22.156 1.497 1 86.31 22 ARG B CA 1
ATOM 2777 C C . ARG B 1 22 ? 5.223 -22.641 2.312 1 86.31 22 ARG B C 1
ATOM 2779 O O . ARG B 1 22 ? 4.09 -22.672 1.821 1 86.31 22 ARG B O 1
ATOM 2786 N N . ASP B 1 23 ? 5.391 -22.969 3.484 1 91.75 23 ASP B N 1
ATOM 2787 C CA . ASP B 1 23 ? 4.297 -23.609 4.203 1 91.75 23 ASP B CA 1
ATOM 2788 C C . ASP B 1 23 ? 3.719 -22.688 5.27 1 91.75 23 ASP B C 1
ATOM 2790 O O . ASP B 1 23 ? 3.062 -23.141 6.211 1 91.75 23 ASP B O 1
ATOM 2794 N N . ILE B 1 24 ? 4.039 -21.422 5.09 1 95.75 24 ILE B N 1
ATOM 2795 C CA . ILE B 1 24 ? 3.41 -20.453 5.988 1 95.75 24 ILE B CA 1
ATOM 2796 C C . ILE B 1 24 ? 1.9 -20.453 5.766 1 95.75 24 ILE B C 1
ATOM 2798 O O . ILE B 1 24 ? 1.436 -20.453 4.621 1 95.75 24 ILE B O 1
ATOM 2802 N N . ASN B 1 25 ? 1.205 -20.453 6.918 1 95.19 25 ASN B N 1
ATOM 2803 C CA . ASN B 1 25 ? -0.239 -20.453 6.703 1 95.19 25 ASN B CA 1
ATOM 2804 C C . ASN B 1 25 ? -0.921 -19.344 7.484 1 95.19 25 ASN B C 1
ATOM 2806 O O . ASN B 1 25 ? -2.123 -19.109 7.336 1 95.19 25 ASN B O 1
ATOM 2810 N N . VAL B 1 26 ? -0.18 -18.625 8.32 1 96.62 26 VAL B N 1
ATOM 2811 C CA . VAL B 1 26 ? -0.696 -17.453 9.016 1 96.62 26 VAL B CA 1
ATOM 2812 C C . VAL B 1 26 ? 0.37 -16.359 9.047 1 96.62 26 VAL B C 1
ATOM 2814 O O . VAL B 1 26 ? 1.554 -16.641 9.25 1 96.62 26 VAL B O 1
ATOM 2817 N N . ILE B 1 27 ? -0.034 -15.172 8.852 1 97.81 27 ILE B N 1
ATOM 2818 C CA . ILE B 1 27 ? 0.865 -14.031 8.969 1 97.81 27 ILE B CA 1
ATOM 2819 C C . ILE B 1 27 ? 0.475 -13.188 10.18 1 97.81 27 ILE B C 1
ATOM 2821 O O . ILE B 1 27 ? -0.703 -12.883 10.383 1 97.81 27 ILE B O 1
ATOM 2825 N N . VAL B 1 28 ? 1.433 -12.82 11.008 1 97.56 28 VAL B N 1
ATOM 2826 C CA . VAL B 1 28 ? 1.231 -12.008 12.203 1 97.56 28 VAL B CA 1
ATOM 2827 C C . VAL B 1 28 ? 2.006 -10.703 12.07 1 97.56 28 VAL B C 1
ATOM 2829 O O . VAL B 1 28 ? 3.211 -10.711 11.805 1 97.56 28 VAL B O 1
ATOM 2832 N N . GLY B 1 29 ? 1.32 -9.617 12.227 1 97.31 29 GLY B N 1
ATOM 2833 C CA . GLY B 1 29 ? 1.977 -8.328 12.148 1 97.31 29 GLY B CA 1
ATOM 2834 C C . GLY B 1 29 ? 2.303 -7.738 13.508 1 97.31 29 GLY B C 1
ATOM 2835 O O . GLY B 1 29 ? 1.468 -7.754 14.414 1 97.31 29 GLY B O 1
ATOM 2836 N N . ILE B 1 30 ? 3.486 -7.242 13.625 1 95.75 30 ILE B N 1
ATOM 2837 C CA . ILE B 1 30 ? 3.865 -6.484 14.812 1 95.75 30 ILE B CA 1
ATOM 2838 C C . ILE B 1 30 ? 3.34 -5.051 14.703 1 95.75 30 ILE B C 1
ATOM 2840 O O . ILE B 1 30 ? 3.795 -4.285 13.852 1 95.75 30 ILE B O 1
ATOM 2844 N N . PRO B 1 31 ? 2.391 -4.684 15.477 1 91.81 31 PRO B N 1
ATOM 2845 C CA . PRO B 1 31 ? 1.887 -3.312 15.391 1 91.81 31 PRO B CA 1
ATOM 2846 C C . PRO B 1 31 ? 2.955 -2.27 15.711 1 91.81 31 PRO B C 1
ATOM 2848 O O . PRO B 1 31 ? 3.828 -2.512 16.547 1 91.81 31 PRO B O 1
ATOM 2851 N N . ARG B 1 32 ? 2.887 -1.108 15.031 1 91.88 32 ARG B N 1
ATOM 2852 C CA . ARG B 1 32 ? 1.798 -0.674 14.164 1 91.88 32 ARG B CA 1
ATOM 2853 C C . ARG B 1 32 ? 2.115 -0.961 12.703 1 91.88 32 ARG B C 1
ATOM 2855 O O . ARG B 1 32 ? 1.307 -1.562 11.992 1 91.88 32 ARG B O 1
ATOM 2862 N N . SER B 1 33 ? 3.346 -0.743 12.25 1 95.56 33 SER B N 1
ATOM 2863 C CA . SER B 1 33 ? 3.691 -0.775 10.836 1 95.56 33 SER B CA 1
ATOM 2864 C C . SER B 1 33 ? 3.785 -2.209 10.32 1 95.56 33 SER B C 1
ATOM 2866 O O . SER B 1 33 ? 3.607 -2.459 9.125 1 95.56 33 SER B O 1
ATOM 2868 N N . GLY B 1 34 ? 4.059 -3.129 11.227 1 97.19 34 GLY B N 1
ATOM 2869 C CA . GLY B 1 34 ? 4.098 -4.523 10.812 1 97.19 34 GLY B CA 1
ATOM 2870 C C . GLY B 1 34 ? 2.752 -5.039 10.336 1 97.19 34 GLY B C 1
ATOM 2871 O O . GLY B 1 34 ? 2.689 -5.996 9.562 1 97.19 34 GLY B O 1
ATOM 2872 N N . LEU B 1 35 ? 1.714 -4.449 10.867 1 97 35 LEU B N 1
ATOM 2873 C CA . LEU B 1 35 ? 0.375 -4.84 10.438 1 97 35 LEU B CA 1
ATOM 2874 C C . LEU B 1 35 ? 0.151 -4.492 8.969 1 97 35 LEU B C 1
ATOM 2876 O O . LEU B 1 35 ? -0.562 -5.207 8.266 1 97 35 LEU B O 1
ATOM 2880 N N . LEU B 1 36 ? 0.739 -3.408 8.539 1 98.06 36 LEU B N 1
ATOM 2881 C CA . LEU B 1 36 ? 0.651 -3.061 7.125 1 98.06 36 LEU B CA 1
ATOM 2882 C C . LEU B 1 36 ? 1.286 -4.141 6.258 1 98.06 36 LEU B C 1
ATOM 2884 O O . LEU B 1 36 ? 0.688 -4.586 5.277 1 98.06 36 LEU B O 1
ATOM 2888 N N . VAL B 1 37 ? 2.424 -4.602 6.656 1 98.5 37 VAL B N 1
ATOM 2889 C CA . VAL B 1 37 ? 3.127 -5.66 5.938 1 98.5 37 VAL B CA 1
ATOM 2890 C C . VAL B 1 37 ? 2.297 -6.941 5.965 1 98.5 37 VAL B C 1
ATOM 2892 O O . VAL B 1 37 ? 2.123 -7.598 4.934 1 98.5 37 VAL B O 1
ATOM 2895 N N . ALA B 1 38 ? 1.787 -7.258 7.125 1 98.19 38 ALA B N 1
ATOM 2896 C CA . ALA B 1 38 ? 0.982 -8.469 7.27 1 98.19 38 ALA B CA 1
ATOM 2897 C C . ALA B 1 38 ? -0.248 -8.422 6.371 1 98.19 38 ALA B C 1
ATOM 2899 O O . ALA B 1 38 ? -0.613 -9.43 5.754 1 98.19 38 ALA B O 1
ATOM 2900 N N . ASN B 1 39 ? -0.854 -7.27 6.312 1 97.62 39 ASN B N 1
ATOM 2901 C CA . ASN B 1 39 ? -2.045 -7.121 5.484 1 97.62 39 ASN B CA 1
ATOM 2902 C C . ASN B 1 39 ? -1.724 -7.297 4.004 1 97.62 39 ASN B C 1
ATOM 2904 O O . ASN B 1 39 ? -2.436 -8.008 3.291 1 97.62 39 ASN B O 1
ATOM 2908 N N . ILE B 1 40 ? -0.687 -6.684 3.588 1 97.81 40 ILE B N 1
ATOM 2909 C CA . ILE B 1 40 ? -0.3 -6.789 2.186 1 97.81 40 ILE B CA 1
ATOM 2910 C C . ILE B 1 40 ? 0.039 -8.242 1.851 1 97.81 40 ILE B C 1
ATOM 2912 O O . ILE B 1 40 ? -0.464 -8.789 0.867 1 97.81 40 ILE B O 1
ATOM 2916 N N . LEU B 1 41 ? 0.82 -8.883 2.676 1 97.5 41 LEU B N 1
ATOM 2917 C CA . LEU B 1 41 ? 1.175 -10.281 2.473 1 97.5 41 LEU B CA 1
ATOM 2918 C C . LEU B 1 41 ? -0.068 -11.164 2.494 1 97.5 41 LEU B C 1
ATOM 2920 O O . LEU B 1 41 ? -0.243 -12.023 1.621 1 97.5 41 LEU B O 1
ATOM 2924 N N . GLY B 1 42 ? -0.866 -10.93 3.51 1 96.88 42 GLY B N 1
ATOM 2925 C CA . GLY B 1 42 ? -2.057 -11.75 3.668 1 96.88 42 GLY B CA 1
ATOM 2926 C C . GLY B 1 42 ? -2.984 -11.688 2.469 1 96.88 42 GLY B C 1
ATOM 2927 O O . GLY B 1 42 ? -3.525 -12.711 2.045 1 96.88 42 GLY B O 1
ATOM 2928 N N . LEU B 1 43 ? -3.133 -10.539 1.949 1 96.56 43 LEU B N 1
ATOM 2929 C CA . LEU B 1 43 ? -4.023 -10.367 0.807 1 96.56 43 LEU B CA 1
ATOM 2930 C C . LEU B 1 43 ? -3.422 -10.984 -0.45 1 96.56 43 LEU B C 1
ATOM 2932 O O . LEU B 1 43 ? -4.102 -11.719 -1.175 1 96.56 43 LEU B O 1
ATOM 2936 N N . HIS B 1 44 ? -2.148 -10.719 -0.708 1 95.75 44 HIS B N 1
ATOM 2937 C CA . HIS B 1 44 ? -1.511 -11.273 -1.896 1 95.75 44 HIS B CA 1
ATOM 2938 C C . HIS B 1 44 ? -1.469 -12.797 -1.837 1 95.75 44 HIS B C 1
ATOM 2940 O O . HIS B 1 44 ? -1.645 -13.469 -2.857 1 95.75 44 HIS B O 1
ATOM 2946 N N . LEU B 1 45 ? -1.269 -13.352 -0.627 1 96.12 45 LEU B N 1
ATOM 2947 C CA . LEU B 1 45 ? -1.073 -14.789 -0.493 1 96.12 45 LEU B CA 1
ATOM 2948 C C . LEU B 1 45 ? -2.381 -15.484 -0.129 1 96.12 45 LEU B C 1
ATOM 2950 O O . LEU B 1 45 ? -2.436 -16.719 -0.051 1 96.12 45 LEU B O 1
ATOM 2954 N N . ASN B 1 46 ? -3.359 -14.711 0.094 1 95.12 46 ASN B N 1
ATOM 2955 C CA . ASN B 1 46 ? -4.645 -15.242 0.529 1 95.12 46 ASN B CA 1
ATOM 2956 C C . ASN B 1 46 ? -4.512 -16.047 1.821 1 95.12 46 ASN B C 1
ATOM 2958 O O . ASN B 1 46 ? -4.977 -17.188 1.9 1 95.12 46 ASN B O 1
ATOM 2962 N N . LEU B 1 47 ? -3.869 -15.43 2.807 1 95.38 47 LEU B N 1
ATOM 2963 C CA . LEU B 1 47 ? -3.648 -16.062 4.102 1 95.38 47 LEU B CA 1
ATOM 2964 C C . LEU B 1 47 ? -4.289 -15.258 5.223 1 95.38 47 LEU B C 1
ATOM 2966 O O . LEU B 1 47 ? -4.383 -14.031 5.133 1 95.38 47 LEU B O 1
ATOM 2970 N N . PRO B 1 48 ? -4.691 -15.914 6.289 1 94.75 48 PRO B N 1
ATOM 2971 C CA . PRO B 1 48 ? -5.207 -15.18 7.445 1 94.75 48 PRO B CA 1
ATOM 2972 C C . PRO B 1 48 ? -4.121 -14.391 8.172 1 94.75 48 PRO B C 1
ATOM 2974 O O . PRO B 1 48 ? -2.949 -14.781 8.148 1 94.75 48 PRO B O 1
ATOM 2977 N N . ILE B 1 49 ? -4.566 -13.297 8.828 1 96 49 ILE B N 1
ATOM 2978 C CA . ILE B 1 49 ? -3.615 -12.461 9.539 1 96 49 ILE B CA 1
ATOM 2979 C C . ILE B 1 49 ? -4.125 -12.195 10.953 1 96 49 ILE B C 1
ATOM 2981 O O . ILE B 1 49 ? -5.32 -12.336 11.227 1 96 49 ILE B O 1
ATOM 2985 N N . THR B 1 50 ? -3.229 -11.906 11.812 1 94.88 50 THR B N 1
ATOM 2986 C CA . THR B 1 50 ? -3.533 -11.406 13.148 1 94.88 50 THR B CA 1
ATOM 2987 C C . THR B 1 50 ? -2.377 -10.57 13.688 1 94.88 50 THR B C 1
ATOM 2989 O O . THR B 1 50 ? -1.445 -10.234 12.945 1 94.88 50 THR B O 1
ATOM 2992 N N . ASP B 1 51 ? -2.541 -10.023 14.914 1 94.69 51 ASP B N 1
ATOM 2993 C CA . ASP B 1 51 ? -1.447 -9.32 15.57 1 94.69 51 ASP B CA 1
ATOM 2994 C C . ASP B 1 51 ? -0.858 -10.148 16.703 1 94.69 51 ASP B C 1
ATOM 2996 O O . ASP B 1 51 ? -1.202 -11.32 16.875 1 94.69 51 ASP B O 1
ATOM 3000 N N . ILE B 1 52 ? 0.08 -9.609 17.422 1 94.38 52 ILE B N 1
ATOM 3001 C CA . ILE B 1 52 ? 0.808 -10.328 18.469 1 94.38 52 ILE B CA 1
ATOM 3002 C C . ILE B 1 52 ? -0.164 -10.812 19.531 1 94.38 52 ILE B C 1
ATOM 3004 O O . ILE B 1 52 ? -0.105 -11.969 19.969 1 94.38 52 ILE B O 1
ATOM 3008 N N . ASP B 1 53 ? -1.06 -9.961 19.953 1 90.94 53 ASP B N 1
ATOM 3009 C CA . ASP B 1 53 ? -2.033 -10.359 20.969 1 90.94 53 ASP B CA 1
ATOM 3010 C C . ASP B 1 53 ? -2.949 -11.461 20.438 1 90.94 53 ASP B C 1
ATOM 3012 O O . ASP B 1 53 ? -3.293 -12.391 21.172 1 90.94 53 ASP B O 1
ATOM 3016 N N . GLY B 1 54 ? -3.35 -11.336 19.188 1 91.31 54 GLY B N 1
ATOM 3017 C CA . GLY B 1 54 ? -4.129 -12.398 18.562 1 91.31 54 GLY B CA 1
ATOM 3018 C C . GLY B 1 54 ? -3.395 -13.727 18.516 1 91.31 54 GLY B C 1
ATOM 3019 O O . GLY B 1 54 ? -3.986 -14.773 18.766 1 91.31 54 GLY B O 1
ATOM 3020 N N . LEU B 1 55 ? -2.137 -13.672 18.219 1 94.12 55 LEU B N 1
ATOM 3021 C CA . LEU B 1 55 ? -1.309 -14.875 18.203 1 94.12 55 LEU B CA 1
ATOM 3022 C C . LEU B 1 55 ? -1.29 -15.531 19.578 1 94.12 55 LEU B C 1
ATOM 3024 O O . LEU B 1 55 ? -1.497 -16.734 19.703 1 94.12 55 LEU B O 1
ATOM 3028 N N . ILE B 1 56 ? -1.111 -14.719 20.594 1 92.69 56 ILE B N 1
ATOM 3029 C CA . ILE B 1 56 ? -1.02 -15.211 21.969 1 92.69 56 ILE B CA 1
ATOM 3030 C C . ILE B 1 56 ? -2.361 -15.805 22.391 1 92.69 56 ILE B C 1
ATOM 3032 O O . ILE B 1 56 ? -2.406 -16.844 23.047 1 92.69 56 ILE B O 1
ATOM 3036 N N . ASP B 1 57 ? -3.426 -15.203 21.891 1 89.88 57 ASP B N 1
ATOM 3037 C CA . ASP B 1 57 ? -4.762 -15.648 22.266 1 89.88 57 ASP B CA 1
ATOM 3038 C C . ASP B 1 57 ? -5.262 -16.75 21.344 1 89.88 57 ASP B C 1
ATOM 3040 O O . ASP B 1 57 ? -6.324 -17.328 21.562 1 89.88 57 ASP B O 1
ATOM 3044 N N . GLY B 1 58 ? -4.551 -17 20.312 1 91.25 58 GLY B N 1
ATOM 3045 C CA . GLY B 1 58 ? -4.949 -17.984 19.344 1 91.25 58 GLY B CA 1
ATOM 3046 C C . GLY B 1 58 ? -6.078 -17.516 18.438 1 91.25 58 GLY B C 1
ATOM 3047 O O . GLY B 1 58 ? -6.906 -18.312 18 1 91.25 58 GLY B O 1
ATOM 3048 N N . LYS B 1 59 ? -6.145 -16.172 18.188 1 89.5 59 LYS B N 1
ATOM 3049 C CA . LYS B 1 59 ? -7.262 -15.594 17.453 1 89.5 59 LYS B CA 1
ATOM 3050 C C . LYS B 1 59 ? -6.789 -14.961 16.141 1 89.5 59 LYS B C 1
ATOM 3052 O O . LYS B 1 59 ? -5.75 -14.297 16.109 1 89.5 59 LYS B O 1
ATOM 3057 N N . LEU B 1 60 ? -7.578 -15.203 15.078 1 91 60 LEU B N 1
ATOM 3058 C CA . LEU B 1 60 ? -7.355 -14.578 13.781 1 91 60 LEU B CA 1
ATOM 3059 C C . LEU B 1 60 ? -8.281 -13.391 13.578 1 91 60 LEU B C 1
ATOM 3061 O O . LEU B 1 60 ? -9.344 -13.312 14.203 1 91 60 LEU B O 1
ATOM 3065 N N . LEU B 1 61 ? -7.812 -12.469 12.789 1 85.75 61 LEU B N 1
ATOM 3066 C CA . LEU B 1 61 ? -8.703 -11.383 12.406 1 85.75 61 LEU B CA 1
ATOM 3067 C C . LEU B 1 61 ? -9.75 -11.867 11.406 1 85.75 61 LEU B C 1
ATOM 3069 O O . LEU B 1 61 ? -9.43 -12.633 10.492 1 85.75 61 LEU B O 1
ATOM 3073 N N . SER B 1 62 ? -10.977 -11.789 11.797 1 65.31 62 SER B N 1
ATOM 3074 C CA . SER B 1 62 ? -12.102 -12.43 11.125 1 65.31 62 SER B CA 1
ATOM 3075 C C . SER B 1 62 ? -12.125 -12.102 9.641 1 65.31 62 SER B C 1
ATOM 3077 O O . SER B 1 62 ? -11.82 -10.977 9.242 1 65.31 62 SER B O 1
ATOM 3079 N N . SER B 1 63 ? -12.148 -13.188 8.766 1 55.09 63 SER B N 1
ATOM 3080 C CA . SER B 1 63 ? -12.414 -13.062 7.332 1 55.09 63 SER B CA 1
ATOM 3081 C C . SER B 1 63 ? -13.906 -12.961 7.051 1 55.09 63 SER B C 1
ATOM 3083 O O . SER B 1 63 ? -14.727 -13.414 7.852 1 55.09 63 SER B O 1
ATOM 3085 N N . GLY B 1 64 ? -14.516 -11.859 6.52 1 45.28 64 GLY B N 1
ATOM 3086 C CA . GLY B 1 64 ? -15.898 -11.594 6.152 1 45.28 64 GLY B CA 1
ATOM 3087 C C . GLY B 1 64 ? -16.672 -12.859 5.84 1 45.28 64 GLY B C 1
ATOM 3088 O O . GLY B 1 64 ? -17.906 -12.828 5.762 1 45.28 64 GLY B O 1
ATOM 3089 N N . ARG B 1 65 ? -16.188 -13.734 5.117 1 40.59 65 ARG B N 1
ATOM 3090 C CA . ARG B 1 65 ? -17.094 -14.742 4.598 1 40.59 65 ARG B CA 1
ATOM 3091 C C . ARG B 1 65 ? -17.719 -15.555 5.73 1 40.59 65 ARG B C 1
ATOM 3093 O O . ARG B 1 65 ? -18.938 -15.758 5.762 1 40.59 65 ARG B O 1
ATOM 3100 N N . ARG B 1 66 ? -17.25 -16.781 6.102 1 37.75 66 ARG B N 1
ATOM 3101 C CA . ARG B 1 66 ? -18.031 -17.797 6.785 1 37.75 66 ARG B CA 1
ATOM 3102 C C . ARG B 1 66 ? -18.016 -17.578 8.297 1 37.75 66 ARG B C 1
ATOM 3104 O O . ARG B 1 66 ? -16.938 -17.5 8.898 1 37.75 66 ARG B O 1
ATOM 3111 N N . PRO B 1 67 ? -19.141 -17.25 8.898 1 37.38 67 PRO B N 1
ATOM 3112 C CA . PRO B 1 67 ? -19.516 -17.094 10.312 1 37.38 67 PRO B CA 1
ATOM 3113 C C . PRO B 1 67 ? -18.859 -18.156 11.195 1 37.38 67 PRO B C 1
ATOM 3115 O O . PRO B 1 67 ? -19.141 -18.219 12.398 1 37.38 67 PRO B O 1
ATOM 3118 N N . LEU B 1 68 ? -18.422 -19.297 10.797 1 38.19 68 LEU B N 1
ATOM 3119 C CA . LEU B 1 68 ? -18.281 -20.344 11.805 1 38.19 68 LEU B CA 1
ATOM 3120 C C . LEU B 1 68 ? -17.156 -20.016 12.773 1 38.19 68 LEU B C 1
ATOM 3122 O O . LEU B 1 68 ? -16.031 -19.75 12.352 1 38.19 68 LEU B O 1
ATOM 3126 N N . LYS B 1 69 ? -17.547 -19.781 14.062 1 44.25 69 LYS B N 1
ATOM 3127 C CA . LYS B 1 69 ? -16.781 -19.625 15.297 1 44.25 69 LYS B CA 1
ATOM 3128 C C . LYS B 1 69 ? -15.453 -20.391 15.211 1 44.25 69 LYS B C 1
ATOM 3130 O O . LYS B 1 69 ? -14.43 -19.922 15.703 1 44.25 69 LYS B O 1
ATOM 3135 N N . GLU B 1 70 ? -15.477 -21.578 14.734 1 45.69 70 GLU B N 1
ATOM 3136 C CA . GLU B 1 70 ? -14.383 -22.547 14.727 1 45.69 70 GLU B CA 1
ATOM 3137 C C . GLU B 1 70 ? -13.281 -22.125 13.758 1 45.69 70 GLU B C 1
ATOM 3139 O O . GLU B 1 70 ? -12.109 -22.469 13.953 1 45.69 70 GLU B O 1
ATOM 3144 N N . ARG B 1 71 ? -13.547 -21.062 12.766 1 55.06 71 ARG B N 1
ATOM 3145 C CA . ARG B 1 71 ? -12.641 -20.875 11.633 1 55.06 71 ARG B CA 1
ATOM 3146 C C . ARG B 1 71 ? -11.695 -19.703 11.891 1 55.06 71 ARG B C 1
ATOM 3148 O O . ARG B 1 71 ? -10.711 -19.531 11.164 1 55.06 71 ARG B O 1
ATOM 3155 N N . ASN B 1 72 ? -11.891 -18.922 13.07 1 66.06 72 ASN B N 1
ATOM 3156 C CA . ASN B 1 72 ? -10.984 -17.812 13.312 1 66.06 72 ASN B CA 1
ATOM 3157 C C . ASN B 1 72 ? -9.992 -18.125 14.43 1 66.06 72 ASN B C 1
ATOM 3159 O O . ASN B 1 72 ? -9.742 -17.281 15.297 1 66.06 72 ASN B O 1
ATOM 3163 N N . GLN B 1 73 ? -9.688 -19.422 14.422 1 80.88 73 GLN B N 1
ATOM 3164 C CA . GLN B 1 73 ? -8.719 -19.828 15.43 1 80.88 73 GLN B CA 1
ATOM 3165 C C . GLN B 1 73 ? -7.48 -20.453 14.789 1 80.88 73 GLN B C 1
ATOM 3167 O O . GLN B 1 73 ? -7.574 -21.125 13.766 1 80.88 73 GLN B O 1
ATOM 3172 N N . LEU B 1 74 ? -6.469 -20.125 15.516 1 89.12 74 LEU B N 1
ATOM 3173 C CA . LEU B 1 74 ? -5.211 -20.766 15.125 1 89.12 74 LEU B CA 1
ATOM 3174 C C . LEU B 1 74 ? -5.207 -22.234 15.508 1 89.12 74 LEU B C 1
ATOM 3176 O O . LEU B 1 74 ? -5.691 -22.609 16.578 1 89.12 74 LEU B O 1
ATOM 3180 N N . VAL B 1 75 ? -4.648 -23.062 14.648 1 88.56 75 VAL B N 1
ATOM 3181 C CA . VAL B 1 75 ? -4.594 -24.516 14.875 1 88.56 75 VAL B CA 1
ATOM 3182 C C . VAL B 1 75 ? -3.182 -24.906 15.289 1 88.56 75 VAL B C 1
ATOM 3184 O O . VAL B 1 75 ? -2.201 -24.297 14.875 1 88.56 75 VAL B O 1
ATOM 3187 N N . LYS B 1 76 ? -3.191 -26.016 16.016 1 89.88 76 LYS B N 1
ATOM 3188 C CA . LYS B 1 76 ? -1.901 -26.562 16.453 1 89.88 76 LYS B CA 1
ATOM 3189 C C . LYS B 1 76 ? -1.027 -26.906 15.242 1 89.88 76 LYS B C 1
ATOM 3191 O O . LYS B 1 76 ? -1.509 -27.469 14.258 1 89.88 76 LYS B O 1
ATOM 3196 N N . GLY B 1 77 ? 0.211 -26.422 15.336 1 92 77 GLY B N 1
ATOM 3197 C CA . GLY B 1 77 ? 1.156 -26.75 14.289 1 92 77 GLY B CA 1
ATOM 3198 C C . GLY B 1 77 ? 1.174 -25.734 13.156 1 92 77 GLY B C 1
ATOM 3199 O O . GLY B 1 77 ? 1.914 -25.891 12.188 1 92 77 GLY B O 1
ATOM 3200 N N . SER B 1 78 ? 0.416 -24.688 13.344 1 93.12 78 SER B N 1
ATOM 3201 C CA . SER B 1 78 ? 0.426 -23.641 12.328 1 93.12 78 SER B CA 1
ATOM 3202 C C . SER B 1 78 ? 1.837 -23.109 12.094 1 93.12 78 SER B C 1
ATOM 3204 O O . SER B 1 78 ? 2.625 -23 13.039 1 93.12 78 SER B O 1
ATOM 3206 N N . LYS B 1 79 ? 2.131 -22.922 10.867 1 96.94 79 LYS B N 1
ATOM 3207 C CA . LYS B 1 79 ? 3.377 -22.266 10.492 1 96.94 79 LYS B CA 1
ATOM 3208 C C . LYS B 1 79 ? 3.174 -20.766 10.312 1 96.94 79 LYS B C 1
ATOM 3210 O O . LYS B 1 79 ? 2.529 -20.328 9.359 1 96.94 79 LYS B O 1
ATOM 3215 N N . ILE B 1 80 ? 3.812 -20.016 11.227 1 97.75 80 ILE B N 1
ATOM 3216 C CA . ILE B 1 80 ? 3.473 -18.609 11.391 1 97.75 80 ILE B CA 1
ATOM 3217 C C . ILE B 1 80 ? 4.68 -17.734 11.039 1 97.75 80 ILE B C 1
ATOM 3219 O O . ILE B 1 80 ? 5.809 -18.047 11.414 1 97.75 80 ILE B O 1
ATOM 3223 N N . LEU B 1 81 ? 4.441 -16.766 10.227 1 98.38 81 LEU B N 1
ATOM 3224 C CA . LEU B 1 81 ? 5.434 -15.727 9.984 1 98.38 81 LEU B CA 1
ATOM 3225 C C . LEU B 1 81 ? 5.055 -14.438 10.695 1 98.38 81 LEU B C 1
ATOM 3227 O O . LEU B 1 81 ? 4.035 -13.82 10.375 1 98.38 81 LEU B O 1
ATOM 3231 N N . VAL B 1 82 ? 5.824 -14.031 11.703 1 98.06 82 VAL B N 1
ATOM 3232 C CA . VAL B 1 82 ? 5.688 -12.75 12.391 1 98.06 82 VAL B CA 1
ATOM 3233 C C . VAL B 1 82 ? 6.523 -11.688 11.68 1 98.06 82 VAL B C 1
ATOM 3235 O O . VAL B 1 82 ? 7.73 -11.859 11.5 1 98.06 82 VAL B O 1
ATOM 3238 N N . VAL B 1 83 ? 5.852 -10.57 11.312 1 98.12 83 VAL B N 1
ATOM 3239 C CA . VAL B 1 83 ? 6.582 -9.656 10.445 1 98.12 83 VAL B CA 1
ATOM 3240 C C . VAL B 1 83 ? 6.512 -8.242 11.008 1 98.12 83 VAL B C 1
ATOM 3242 O O . VAL B 1 83 ? 5.543 -7.879 11.68 1 98.12 83 VAL B O 1
ATOM 3245 N N . ASP B 1 84 ? 7.547 -7.445 10.766 1 97.06 84 ASP B N 1
ATOM 3246 C CA . ASP B 1 84 ? 7.613 -5.992 10.898 1 97.06 84 ASP B CA 1
ATOM 3247 C C . ASP B 1 84 ? 8.07 -5.344 9.594 1 97.06 84 ASP B C 1
ATOM 3249 O O . ASP B 1 84 ? 8.539 -6.027 8.68 1 97.06 84 ASP B O 1
ATOM 3253 N N . ASP B 1 85 ? 7.816 -4.051 9.5 1 97.38 85 ASP B N 1
ATOM 3254 C CA . ASP B 1 85 ? 8.289 -3.385 8.297 1 97.38 85 ASP B CA 1
ATOM 3255 C C . ASP B 1 85 ? 9.812 -3.229 8.312 1 97.38 85 ASP B C 1
ATOM 3257 O O . ASP B 1 85 ? 10.477 -3.426 7.293 1 97.38 85 ASP B O 1
ATOM 3261 N N . SER B 1 86 ? 10.281 -2.949 9.586 1 96.31 86 SER B N 1
ATOM 3262 C CA . SER B 1 86 ? 11.719 -2.738 9.648 1 96.31 86 SER B CA 1
ATOM 3263 C C . SER B 1 86 ? 12.281 -3.131 11.008 1 96.31 86 SER B C 1
ATOM 3265 O O . SER B 1 86 ? 11.539 -3.213 11.992 1 96.31 86 SER B O 1
ATOM 3267 N N . VAL B 1 87 ? 13.586 -3.453 10.961 1 94.38 87 VAL B N 1
ATOM 3268 C CA . VAL B 1 87 ? 14.344 -3.699 12.188 1 94.38 87 VAL B CA 1
ATOM 3269 C C . VAL B 1 87 ? 15.57 -2.789 12.234 1 94.38 87 VAL B C 1
ATOM 3271 O O . VAL B 1 87 ? 16.375 -2.787 11.312 1 94.38 87 VAL B O 1
ATOM 3274 N N . HIS B 1 88 ? 15.625 -2.008 13.258 1 90.25 88 HIS B N 1
ATOM 3275 C CA . HIS B 1 88 ? 16.781 -1.137 13.461 1 90.25 88 HIS B CA 1
ATOM 3276 C C . HIS B 1 88 ? 17.766 -1.763 14.43 1 90.25 88 HIS B C 1
ATOM 3278 O O . HIS B 1 88 ? 18.562 -2.615 14.039 1 90.25 88 HIS B O 1
ATOM 3284 N N . SER B 1 89 ? 17.547 -1.531 15.766 1 83.56 89 SER B N 1
ATOM 3285 C CA . SER B 1 89 ? 18.422 -2.139 16.766 1 83.56 89 SER B CA 1
ATOM 3286 C C . SER B 1 89 ? 18.016 -3.58 17.047 1 83.56 89 SER B C 1
ATOM 3288 O O . SER B 1 89 ? 18.812 -4.355 17.594 1 83.56 89 SER B O 1
ATOM 3290 N N . GLY B 1 90 ? 16.875 -3.883 16.672 1 85.75 90 GLY B N 1
ATOM 3291 C CA . GLY B 1 90 ? 16.344 -5.207 16.969 1 85.75 90 GLY B CA 1
ATOM 3292 C C . GLY B 1 90 ? 15.695 -5.297 18.344 1 85.75 90 GLY B C 1
ATOM 3293 O O . GLY B 1 90 ? 15.219 -6.363 18.734 1 85.75 90 GLY B O 1
ATOM 3294 N N . TYR B 1 91 ? 15.633 -4.23 18.969 1 86.56 91 TYR B N 1
ATOM 3295 C CA . TYR B 1 91 ? 15.102 -4.215 20.328 1 86.56 91 TYR B CA 1
ATOM 3296 C C . TYR B 1 91 ? 13.641 -4.637 20.344 1 86.56 91 TYR B C 1
ATOM 3298 O O . TYR B 1 91 ? 13.258 -5.535 21.094 1 86.56 91 TYR B O 1
ATOM 3306 N N . GLN B 1 92 ? 12.805 -3.998 19.469 1 87.81 92 GLN B N 1
ATOM 3307 C CA . GLN B 1 92 ? 11.383 -4.332 19.422 1 87.81 92 GLN B CA 1
ATOM 3308 C C . GLN B 1 92 ? 11.172 -5.785 19.016 1 87.81 92 GLN B C 1
ATOM 3310 O O . GLN B 1 92 ? 10.344 -6.484 19.594 1 87.81 92 GLN B O 1
ATOM 3315 N N . MET B 1 93 ? 11.938 -6.246 18.125 1 92 93 MET B N 1
ATOM 3316 C CA . MET B 1 93 ? 11.844 -7.621 17.641 1 92 93 MET B CA 1
ATOM 3317 C C . MET B 1 93 ? 12.195 -8.609 18.75 1 92 93 MET B C 1
ATOM 3319 O O . MET B 1 93 ? 11.508 -9.609 18.938 1 92 93 MET B O 1
ATOM 3323 N N . SER B 1 94 ? 13.219 -8.266 19.5 1 92.44 94 SER B N 1
ATOM 3324 C CA . SER B 1 94 ? 13.641 -9.125 20.609 1 92.44 94 SER B CA 1
ATOM 3325 C C . SER B 1 94 ? 12.578 -9.18 21.703 1 92.44 94 SER B C 1
ATOM 3327 O O . SER B 1 94 ? 12.32 -10.242 22.266 1 92.44 94 SER B O 1
ATOM 3329 N N . LYS B 1 95 ? 12.008 -8.086 21.938 1 93.19 95 LYS B N 1
ATOM 3330 C CA . LYS B 1 95 ? 10.953 -8.023 22.938 1 93.19 95 LYS B CA 1
ATOM 3331 C C . LYS B 1 95 ? 9.75 -8.875 22.531 1 93.19 95 LYS B C 1
ATOM 3333 O O . LYS B 1 95 ? 9.172 -9.578 23.375 1 93.19 95 LYS B O 1
ATOM 3338 N N . VAL B 1 96 ? 9.398 -8.789 21.328 1 94.12 96 VAL B N 1
ATOM 3339 C CA . VAL B 1 96 ? 8.273 -9.57 20.797 1 94.12 96 VAL B CA 1
ATOM 3340 C C . VAL B 1 96 ? 8.609 -11.055 20.875 1 94.12 96 VAL B C 1
ATOM 3342 O O . VAL B 1 96 ? 7.777 -11.867 21.297 1 94.12 96 VAL B O 1
ATOM 3345 N N . GLN B 1 97 ? 9.797 -11.422 20.516 1 94.94 97 GLN B N 1
ATOM 3346 C CA . GLN B 1 97 ? 10.227 -12.812 20.578 1 94.94 97 GLN B CA 1
ATOM 3347 C C . GLN B 1 97 ? 10.172 -13.352 22 1 94.94 97 GLN B C 1
ATOM 3349 O O . GLN B 1 97 ? 9.719 -14.469 22.234 1 94.94 97 GLN B O 1
ATOM 3354 N N . GLU B 1 98 ? 10.625 -12.531 22.891 1 94.81 98 GLU B N 1
ATOM 3355 C CA . GLU B 1 98 ? 10.602 -12.93 24.297 1 94.81 98 GLU B CA 1
ATOM 3356 C C . GLU B 1 98 ? 9.164 -13.102 24.797 1 94.81 98 GLU B C 1
ATOM 3358 O O . GLU B 1 98 ? 8.859 -14.07 25.484 1 94.81 98 GLU B O 1
ATOM 3363 N N . LYS B 1 99 ? 8.352 -12.156 24.406 1 93.31 99 LYS B N 1
ATOM 3364 C CA . LYS B 1 99 ? 6.945 -12.211 24.781 1 93.31 99 LYS B CA 1
ATOM 3365 C C . LYS B 1 99 ? 6.289 -13.492 24.281 1 93.31 99 LYS B C 1
ATOM 3367 O O . LYS B 1 99 ? 5.52 -14.133 25.016 1 93.31 99 LYS B O 1
ATOM 3372 N N . ILE B 1 100 ? 6.602 -13.891 23.156 1 94.62 100 ILE B N 1
ATOM 3373 C CA . ILE B 1 100 ? 6.012 -15.07 22.531 1 94.62 100 ILE B CA 1
ATOM 3374 C C . ILE B 1 100 ? 6.617 -16.328 23.141 1 94.62 100 ILE B C 1
ATOM 3376 O O . ILE B 1 100 ? 5.898 -17.281 23.453 1 94.62 100 ILE B O 1
ATOM 3380 N N . ARG B 1 101 ? 7.902 -16.344 23.312 1 94.44 101 ARG B N 1
ATOM 3381 C CA . ARG B 1 101 ? 8.609 -17.484 23.859 1 94.44 101 ARG B CA 1
ATOM 3382 C C . ARG B 1 101 ? 8.055 -17.875 25.219 1 94.44 101 ARG B C 1
ATOM 3384 O O . ARG B 1 101 ? 7.898 -19.047 25.531 1 94.44 101 ARG B O 1
ATOM 3391 N N . LYS B 1 102 ? 7.688 -16.922 25.969 1 94 102 LYS B N 1
ATOM 3392 C CA . LYS B 1 102 ? 7.199 -17.141 27.328 1 94 102 LYS B CA 1
ATOM 3393 C C . LYS B 1 102 ? 5.848 -17.844 27.328 1 94 102 LYS B C 1
ATOM 3395 O O . LYS B 1 102 ? 5.449 -18.438 28.328 1 94 102 LYS B O 1
ATOM 3400 N N . ARG B 1 103 ? 5.199 -17.859 26.266 1 93.75 103 ARG B N 1
ATOM 3401 C CA . ARG B 1 103 ? 3.844 -18.406 26.219 1 93.75 103 ARG B CA 1
ATOM 3402 C C . ARG B 1 103 ? 3.854 -19.859 25.766 1 93.75 103 ARG B C 1
ATOM 3404 O O . ARG B 1 103 ? 2.85 -20.562 25.891 1 93.75 103 ARG B O 1
ATOM 3411 N N . ASP B 1 104 ? 4.941 -20.391 25.25 1 92.06 104 ASP B N 1
ATOM 3412 C CA . ASP B 1 104 ? 5.102 -21.766 24.797 1 92.06 104 ASP B CA 1
ATOM 3413 C C . ASP B 1 104 ? 3.965 -22.172 23.859 1 92.06 104 ASP B C 1
ATOM 3415 O O . ASP B 1 104 ? 3.283 -23.172 24.094 1 92.06 104 ASP B O 1
ATOM 3419 N N . LEU B 1 105 ? 3.805 -21.406 22.859 1 94.12 105 LEU B N 1
ATOM 3420 C CA . LEU B 1 105 ? 2.721 -21.609 21.906 1 94.12 105 LEU B CA 1
ATOM 3421 C C . LEU B 1 105 ? 3.008 -22.812 21 1 94.12 105 LEU B C 1
ATOM 3423 O O . LEU B 1 105 ? 4.16 -23.062 20.641 1 94.12 105 LEU B O 1
ATOM 3427 N N . PRO B 1 106 ? 1.996 -23.609 20.578 1 94.62 106 PRO B N 1
ATOM 3428 C CA . PRO B 1 106 ? 2.162 -24.828 19.781 1 94.62 106 PRO B CA 1
ATOM 3429 C C . PRO B 1 106 ? 2.277 -24.531 18.281 1 94.62 106 PRO B C 1
ATOM 3431 O O . PRO B 1 106 ? 1.659 -25.219 17.469 1 94.62 106 PRO B O 1
ATOM 3434 N N . TYR B 1 107 ? 2.963 -23.484 17.906 1 95.75 107 TYR B N 1
ATOM 3435 C CA . TYR B 1 107 ? 3.123 -23.062 16.516 1 95.75 107 TYR B CA 1
ATOM 3436 C C . TYR B 1 107 ? 4.59 -23.062 16.109 1 95.75 107 TYR B C 1
ATOM 3438 O O . TYR B 1 107 ? 5.48 -23.031 16.969 1 95.75 107 TYR B O 1
ATOM 3446 N N . ARG B 1 108 ? 4.867 -23.234 14.875 1 95.44 108 ARG B N 1
ATOM 3447 C CA . ARG B 1 108 ? 6.184 -22.969 14.305 1 95.44 108 ARG B CA 1
ATOM 3448 C C . ARG B 1 108 ? 6.293 -21.516 13.82 1 95.44 108 ARG B C 1
ATOM 3450 O O . ARG B 1 108 ? 5.637 -21.125 12.852 1 95.44 108 ARG B O 1
ATOM 3457 N N . ILE B 1 109 ? 7.156 -20.797 14.5 1 96.62 109 ILE B N 1
ATOM 3458 C CA . ILE B 1 109 ? 7.137 -19.359 14.281 1 96.62 109 ILE B CA 1
ATOM 3459 C C . ILE B 1 109 ? 8.469 -18.906 13.688 1 96.62 109 ILE B C 1
ATOM 3461 O O . ILE B 1 109 ? 9.539 -19.281 14.18 1 96.62 109 ILE B O 1
ATOM 3465 N N . SER B 1 110 ? 8.398 -18.234 12.594 1 96.94 110 SER B N 1
ATOM 3466 C CA . SER B 1 110 ? 9.531 -17.516 12.031 1 96.94 110 SER B CA 1
ATOM 3467 C C . SER B 1 110 ? 9.312 -16 12.117 1 96.94 110 SER B C 1
ATOM 3469 O O . SER B 1 110 ? 8.172 -15.539 12.117 1 96.94 110 SER B O 1
ATOM 3471 N N . TYR B 1 111 ? 10.414 -15.281 12.234 1 97.38 111 TYR B N 1
ATOM 3472 C CA . TYR B 1 111 ? 10.367 -13.828 12.359 1 97.38 111 TYR B CA 1
ATOM 3473 C C . TYR B 1 111 ? 11.016 -13.156 11.156 1 97.38 111 TYR B C 1
ATOM 3475 O O . TYR B 1 111 ? 12.102 -13.555 10.727 1 97.38 111 TYR B O 1
ATOM 3483 N N . GLY B 1 112 ? 10.32 -12.172 10.555 1 97.19 112 GLY B N 1
ATOM 3484 C CA . GLY B 1 112 ? 10.844 -11.492 9.383 1 97.19 112 GLY B CA 1
ATOM 3485 C C . GLY B 1 112 ? 10.617 -9.992 9.406 1 97.19 112 GLY B C 1
ATOM 3486 O O . GLY B 1 112 ? 9.773 -9.5 10.172 1 97.19 112 GLY B O 1
ATOM 3487 N N . ALA B 1 113 ? 11.383 -9.242 8.641 1 97.69 113 ALA B N 1
ATOM 3488 C CA . ALA B 1 113 ? 11.219 -7.812 8.391 1 97.69 113 ALA B CA 1
ATOM 3489 C C . ALA B 1 113 ? 11.531 -7.469 6.934 1 97.69 113 ALA B C 1
ATOM 3491 O O . ALA B 1 113 ? 12.422 -8.07 6.328 1 97.69 113 ALA B O 1
ATOM 3492 N N . VAL B 1 114 ? 10.836 -6.551 6.406 1 98.19 114 VAL B N 1
ATOM 3493 C CA . VAL B 1 114 ? 11.094 -6.18 5.02 1 98.19 114 VAL B CA 1
ATOM 3494 C C . VAL B 1 114 ? 12.445 -5.484 4.914 1 98.19 114 VAL B C 1
ATOM 3496 O O . VAL B 1 114 ? 13.266 -5.828 4.059 1 98.19 114 VAL B O 1
ATOM 3499 N N . TYR B 1 115 ? 12.664 -4.531 5.844 1 97.56 115 TYR B N 1
ATOM 3500 C CA . TYR B 1 115 ? 13.891 -3.75 5.816 1 97.56 115 TYR B CA 1
ATOM 3501 C C . TYR B 1 115 ? 14.711 -3.977 7.082 1 97.56 115 TYR B C 1
ATOM 3503 O O . TYR B 1 115 ? 14.211 -3.777 8.195 1 97.56 115 TYR B O 1
ATOM 3511 N N . ALA B 1 116 ? 15.961 -4.371 6.941 1 95.19 116 ALA B N 1
ATOM 3512 C CA . ALA B 1 116 ? 16.859 -4.586 8.078 1 95.19 116 ALA B CA 1
ATOM 3513 C C . ALA B 1 116 ? 18.125 -3.748 7.949 1 95.19 116 ALA B C 1
ATOM 3515 O O . ALA B 1 116 ? 18.5 -3.34 6.848 1 95.19 116 ALA B O 1
ATOM 3516 N N . LEU B 1 117 ? 18.688 -3.42 9.109 1 90.12 117 LEU B N 1
ATOM 3517 C CA . LEU B 1 117 ? 20.047 -2.904 9.109 1 90.12 117 LEU B CA 1
ATOM 3518 C C . LEU B 1 117 ? 21.062 -4.043 9.031 1 90.12 117 LEU B C 1
ATOM 3520 O O . LEU B 1 117 ? 20.781 -5.164 9.445 1 90.12 117 LEU B O 1
ATOM 3524 N N . SER B 1 118 ? 22.266 -3.752 8.578 1 82.62 118 SER B N 1
ATOM 3525 C CA . SER B 1 118 ? 23.297 -4.766 8.422 1 82.62 118 SER B CA 1
ATOM 3526 C C . SER B 1 118 ? 23.641 -5.418 9.75 1 82.62 118 SER B C 1
ATOM 3528 O O . SER B 1 118 ? 23.922 -6.617 9.805 1 82.62 118 SER B O 1
ATOM 3530 N N . ASN B 1 119 ? 23.562 -4.695 10.75 1 82.25 119 ASN B N 1
ATOM 3531 C CA . ASN B 1 119 ? 23.984 -5.219 12.047 1 82.25 119 ASN B CA 1
ATOM 3532 C C . ASN B 1 119 ? 22.812 -5.836 12.805 1 82.25 119 ASN B C 1
ATOM 3534 O O . ASN B 1 119 ? 22.953 -6.266 13.945 1 82.25 119 ASN B O 1
ATOM 3538 N N . SER B 1 120 ? 21.641 -5.859 12.188 1 79.62 120 SER B N 1
ATOM 3539 C CA . SER B 1 120 ? 20.469 -6.383 12.891 1 79.62 120 SER B CA 1
ATOM 3540 C C . SER B 1 120 ? 19.875 -7.582 12.164 1 79.62 120 SER B C 1
ATOM 3542 O O . SER B 1 120 ? 18.75 -7.996 12.453 1 79.62 120 SER B O 1
ATOM 3544 N N . ILE B 1 121 ? 20.594 -8.078 11.32 1 81.12 121 ILE B N 1
ATOM 3545 C CA . ILE B 1 121 ? 20.078 -9.156 10.477 1 81.12 121 ILE B CA 1
ATOM 3546 C C . ILE B 1 121 ? 19.891 -10.422 11.312 1 81.12 121 ILE B C 1
ATOM 3548 O O . ILE B 1 121 ? 19.062 -11.273 10.977 1 81.12 121 ILE B O 1
ATOM 3552 N N . ASP B 1 122 ? 20.5 -10.492 12.414 1 85.12 122 ASP B N 1
ATOM 3553 C CA . ASP B 1 122 ? 20.438 -11.695 13.242 1 85.12 122 ASP B CA 1
ATOM 3554 C C . ASP B 1 122 ? 19.188 -11.695 14.109 1 85.12 122 ASP B C 1
ATOM 3556 O O . ASP B 1 122 ? 18.859 -12.703 14.742 1 85.12 122 ASP B O 1
ATOM 3560 N N . LYS B 1 123 ? 18.5 -10.625 14.023 1 88.12 123 LYS B N 1
ATOM 3561 C CA . LYS B 1 123 ? 17.328 -10.5 14.883 1 88.12 123 LYS B CA 1
ATOM 3562 C C . LYS B 1 123 ? 16.094 -11.062 14.203 1 88.12 123 LYS B C 1
ATOM 3564 O O . LYS B 1 123 ? 15.031 -11.18 14.828 1 88.12 123 LYS B O 1
ATOM 3569 N N . THR B 1 124 ? 16.188 -11.352 12.93 1 93.38 124 THR B N 1
ATOM 3570 C CA . THR B 1 124 ? 15.102 -11.969 12.188 1 93.38 124 THR B CA 1
ATOM 3571 C C . THR B 1 124 ? 15.57 -13.25 11.5 1 93.38 124 THR B C 1
ATOM 3573 O O . THR B 1 124 ? 16.766 -13.453 11.312 1 93.38 124 THR B O 1
ATOM 3576 N N . ASP B 1 125 ? 14.641 -14.109 11.234 1 95.25 125 ASP B N 1
ATOM 3577 C CA . ASP B 1 125 ? 14.938 -15.32 10.477 1 95.25 125 ASP B CA 1
ATOM 3578 C C . ASP B 1 125 ? 15.07 -15.016 8.984 1 95.25 125 ASP B C 1
ATOM 3580 O O . ASP B 1 125 ? 15.82 -15.688 8.273 1 95.25 125 ASP B O 1
ATOM 3584 N N . ILE B 1 126 ? 14.383 -14.023 8.523 1 96.25 126 ILE B N 1
ATOM 3585 C CA . ILE B 1 126 ? 14.367 -13.695 7.102 1 96.25 126 ILE B CA 1
ATOM 3586 C C . ILE B 1 126 ? 14.086 -12.203 6.918 1 96.25 126 ILE B C 1
ATOM 3588 O O . ILE B 1 126 ? 13.281 -11.625 7.645 1 96.25 126 ILE B O 1
ATOM 3592 N N . PHE B 1 127 ? 14.766 -11.562 6.012 1 96.38 127 PHE B N 1
ATOM 3593 C CA . PHE B 1 127 ? 14.508 -10.18 5.629 1 96.38 127 PHE B CA 1
ATOM 3594 C C . PHE B 1 127 ? 14.617 -10.008 4.121 1 96.38 127 PHE B C 1
ATOM 3596 O O . PHE B 1 127 ? 15.18 -10.859 3.43 1 96.38 127 PHE B O 1
ATOM 3603 N N . LYS B 1 128 ? 14.062 -8.93 3.607 1 96.81 128 LYS B N 1
ATOM 3604 C CA . LYS B 1 128 ? 14.062 -8.742 2.158 1 96.81 128 LYS B CA 1
ATOM 3605 C C . LYS B 1 128 ? 15.25 -7.891 1.718 1 96.81 128 LYS B C 1
ATOM 3607 O O . LYS B 1 128 ? 15.953 -8.234 0.763 1 96.81 128 LYS B O 1
ATOM 3612 N N . GLU B 1 129 ? 15.484 -6.77 2.426 1 96.19 129 GLU B N 1
ATOM 3613 C CA . GLU B 1 129 ? 16.453 -5.785 1.949 1 96.19 129 GLU B CA 1
ATOM 3614 C C . GLU B 1 129 ? 17.172 -5.113 3.113 1 96.19 129 GLU B C 1
ATOM 3616 O O . GLU B 1 129 ? 16.562 -4.797 4.133 1 96.19 129 GLU B O 1
ATOM 3621 N N . VAL B 1 130 ? 18.484 -4.953 2.943 1 94.94 130 VAL B N 1
ATOM 3622 C CA . VAL B 1 130 ? 19.234 -4.109 3.871 1 94.94 130 VAL B CA 1
ATOM 3623 C C . VAL B 1 130 ? 19.047 -2.639 3.5 1 94.94 130 VAL B C 1
ATOM 3625 O O . VAL B 1 130 ? 19.391 -2.225 2.391 1 94.94 130 VAL B O 1
ATOM 3628 N N . LEU B 1 131 ? 18.469 -1.874 4.383 1 95.38 131 LEU B N 1
ATOM 3629 C CA . LEU B 1 131 ? 18.203 -0.453 4.18 1 95.38 131 LEU B CA 1
ATOM 3630 C C . LEU B 1 131 ? 18.922 0.386 5.234 1 95.38 131 LEU B C 1
ATOM 3632 O O . LEU B 1 131 ? 18.484 0.44 6.387 1 95.38 131 LEU B O 1
ATOM 3636 N N . PRO B 1 132 ? 19.984 1.024 4.84 1 92.56 132 PRO B N 1
ATOM 3637 C CA . PRO B 1 132 ? 20.781 1.785 5.805 1 92.56 132 PRO B CA 1
ATOM 3638 C C . PRO B 1 132 ? 20.031 2.994 6.367 1 92.56 132 PRO B C 1
ATOM 3640 O O . PRO B 1 132 ? 19.031 3.426 5.793 1 92.56 132 PRO B O 1
ATOM 3643 N N . MET B 1 133 ? 20.531 3.455 7.527 1 90.94 133 MET B N 1
ATOM 3644 C CA . MET B 1 133 ? 20.062 4.707 8.125 1 90.94 133 MET B CA 1
ATOM 3645 C C . MET B 1 133 ? 20.781 5.898 7.5 1 90.94 133 MET B C 1
ATOM 3647 O O . MET B 1 133 ? 21.906 5.766 7.012 1 90.94 133 MET B O 1
ATOM 3651 N N . PRO B 1 134 ? 20.188 7.121 7.422 1 91.81 134 PRO B N 1
ATOM 3652 C CA . PRO B 1 134 ? 18.828 7.414 7.895 1 91.81 134 PRO B CA 1
ATOM 3653 C C . PRO B 1 134 ? 17.75 6.965 6.91 1 91.81 134 PRO B C 1
ATOM 3655 O O . PRO B 1 134 ? 17.969 7 5.695 1 91.81 134 PRO B O 1
ATOM 3658 N N . ARG B 1 135 ? 16.672 6.5 7.434 1 93.12 135 ARG B N 1
ATOM 3659 C CA . ARG B 1 135 ? 15.555 6.074 6.59 1 93.12 135 ARG B CA 1
ATOM 3660 C C . ARG B 1 135 ? 14.227 6.61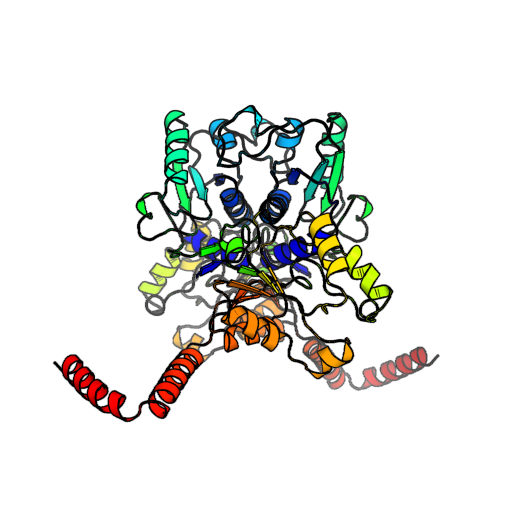7 7.117 1 93.12 135 ARG B C 1
ATOM 3662 O O . ARG B 1 135 ? 14.039 6.73 8.328 1 93.12 135 ARG B O 1
ATOM 3669 N N . ILE B 1 136 ? 13.43 6.988 6.164 1 94.88 136 ILE B N 1
ATOM 3670 C CA . ILE B 1 136 ? 12.078 7.48 6.438 1 94.88 136 ILE B CA 1
ATOM 3671 C C . ILE B 1 136 ? 11.07 6.699 5.605 1 94.88 136 ILE B C 1
ATOM 3673 O O . ILE B 1 136 ? 11.312 6.406 4.434 1 94.88 136 ILE B O 1
ATOM 3677 N N . PHE B 1 137 ? 10.008 6.34 6.293 1 96.5 137 PHE B N 1
ATOM 3678 C CA . PHE B 1 137 ? 8.938 5.637 5.602 1 96.5 137 PHE B CA 1
ATOM 3679 C C . PHE B 1 137 ? 7.742 6.559 5.379 1 96.5 137 PHE B C 1
ATOM 3681 O O . PHE B 1 137 ? 7.359 7.316 6.273 1 96.5 137 PHE B O 1
ATOM 3688 N N . GLU B 1 138 ? 7.152 6.496 4.219 1 96.44 138 GLU B N 1
ATOM 3689 C CA . GLU B 1 138 ? 5.996 7.312 3.855 1 96.44 138 GLU B CA 1
ATOM 3690 C C . GLU B 1 138 ? 4.891 7.199 4.898 1 96.44 138 GLU B C 1
ATOM 3692 O O . GLU B 1 138 ? 4.238 8.195 5.23 1 96.44 138 GLU B O 1
ATOM 3697 N N . TRP B 1 139 ? 4.652 6.059 5.477 1 96.19 139 TRP B N 1
ATOM 3698 C CA . TRP B 1 139 ? 3.537 5.777 6.375 1 96.19 139 TRP B CA 1
ATOM 3699 C C . TRP B 1 139 ? 3.836 6.273 7.785 1 96.19 139 TRP B C 1
ATOM 3701 O O . TRP B 1 139 ? 3.039 6.07 8.703 1 96.19 139 TRP B O 1
ATOM 3711 N N . ASN B 1 140 ? 4.984 6.902 7.973 1 94.31 140 ASN B N 1
ATOM 3712 C CA . ASN B 1 140 ? 5.328 7.484 9.266 1 94.31 140 ASN B CA 1
ATOM 3713 C C . ASN B 1 140 ? 5.961 8.859 9.109 1 94.31 140 ASN B C 1
ATOM 3715 O O . ASN B 1 140 ? 6.523 9.406 10.07 1 94.31 140 ASN B O 1
ATOM 3719 N N . LEU B 1 141 ? 5.91 9.422 7.984 1 95.25 141 LEU B N 1
ATOM 3720 C CA . LEU B 1 141 ? 6.684 10.617 7.641 1 95.25 141 LEU B CA 1
ATOM 3721 C C . LEU B 1 141 ? 6.336 11.773 8.57 1 95.25 141 LEU B C 1
ATOM 3723 O O . LEU B 1 141 ? 7.219 12.336 9.227 1 95.25 141 LEU B O 1
ATOM 3727 N N . PHE B 1 142 ? 5.094 12.062 8.781 1 96.5 142 PHE B N 1
ATOM 3728 C CA . PHE B 1 142 ? 4.648 13.25 9.492 1 96.5 142 PHE B CA 1
ATOM 3729 C C . PHE B 1 142 ? 4.641 13.016 11 1 96.5 142 PHE B C 1
ATOM 3731 O O . PHE B 1 142 ? 4.309 13.914 11.773 1 96.5 142 PHE B O 1
ATOM 3738 N N . HIS B 1 143 ? 5.031 11.82 11.406 1 96.88 143 HIS B N 1
ATOM 3739 C CA . HIS B 1 143 ? 5.062 11.469 12.828 1 96.88 143 HIS B CA 1
ATOM 3740 C C . HIS B 1 143 ? 6.473 11.102 13.273 1 96.88 143 HIS B C 1
ATOM 3742 O O . HIS B 1 143 ? 6.676 10.664 14.406 1 96.88 143 HIS B O 1
ATOM 3748 N N . HIS B 1 144 ? 7.359 11.281 12.367 1 95.44 144 HIS B N 1
ATOM 3749 C CA . HIS B 1 144 ? 8.766 10.969 12.562 1 95.44 144 HIS B CA 1
ATOM 3750 C C . HIS B 1 144 ? 9.531 12.172 13.102 1 95.44 144 HIS B C 1
ATOM 3752 O O . HIS B 1 144 ? 9.203 13.312 12.781 1 95.44 144 HIS B O 1
ATOM 3758 N N . GLY B 1 145 ? 10.555 11.906 13.812 1 96 145 GLY B N 1
ATOM 3759 C CA . GLY B 1 145 ? 11.375 12.953 14.406 1 96 145 GLY B CA 1
ATOM 3760 C C . GLY B 1 145 ? 12.039 13.844 13.375 1 96 145 GLY B C 1
ATOM 3761 O O . GLY B 1 145 ? 12.414 14.984 13.68 1 96 145 GLY B O 1
ATOM 3762 N N . ILE B 1 146 ? 12.141 13.422 12.156 1 96.5 146 ILE B N 1
ATOM 3763 C CA . ILE B 1 146 ? 12.812 14.18 11.102 1 96.5 146 ILE B CA 1
ATOM 3764 C C . ILE B 1 146 ? 12.07 15.492 10.867 1 96.5 146 ILE B C 1
ATOM 3766 O O . ILE B 1 146 ? 12.617 16.406 10.25 1 96.5 146 ILE B O 1
ATOM 3770 N N . MET B 1 147 ? 10.82 15.617 11.32 1 97.69 147 MET B N 1
ATOM 3771 C CA . MET B 1 147 ? 10.023 16.812 11.102 1 97.69 147 MET B CA 1
ATOM 3772 C C . MET B 1 147 ? 10.703 18.047 11.703 1 97.69 147 MET B C 1
ATOM 3774 O O . MET B 1 147 ? 10.641 19.141 11.133 1 97.69 147 MET B O 1
ATOM 3778 N N . LYS B 1 148 ? 11.406 17.812 12.766 1 98 148 LYS B N 1
ATOM 3779 C CA . LYS B 1 148 ? 12.07 18.922 13.445 1 98 148 LYS B CA 1
ATOM 3780 C C . LYS B 1 148 ? 13.172 19.531 12.578 1 98 148 LYS B C 1
ATOM 3782 O O . LYS B 1 148 ? 13.531 20.688 12.742 1 98 148 LYS B O 1
ATOM 3787 N N . SER B 1 149 ? 13.672 18.734 11.672 1 98.19 149 SER B N 1
ATOM 3788 C CA . SER B 1 149 ? 14.719 19.188 10.773 1 98.19 149 SER B CA 1
ATOM 3789 C C . SER B 1 149 ? 14.25 19.172 9.32 1 98.19 149 SER B C 1
ATOM 3791 O O . SER B 1 149 ? 15.016 18.828 8.422 1 98.19 149 SER B O 1
ATOM 3793 N N . SER B 1 150 ? 13.008 19.469 9.141 1 98.56 150 SER B N 1
ATOM 3794 C CA . SER B 1 150 ? 12.469 19.469 7.789 1 98.56 150 SER B CA 1
ATOM 3795 C C . SER B 1 150 ? 11.867 20.828 7.438 1 98.56 150 SER B C 1
ATOM 3797 O O . SER B 1 150 ? 11.367 21.531 8.312 1 98.56 150 SER B O 1
ATOM 3799 N N . CYS B 1 151 ? 11.992 21.156 6.148 1 98.81 151 CYS B N 1
ATOM 3800 C CA . CYS B 1 151 ? 11.156 22.172 5.539 1 98.81 151 CYS B CA 1
ATOM 3801 C C . CYS B 1 151 ? 9.891 21.562 4.949 1 98.81 151 CYS B C 1
ATOM 3803 O O . CYS B 1 151 ? 9.953 20.547 4.262 1 98.81 151 CYS B O 1
ATOM 3805 N N . VAL B 1 152 ? 8.766 22.141 5.238 1 98.75 152 VAL B N 1
ATOM 3806 C CA . VAL B 1 152 ? 7.5 21.625 4.742 1 98.75 152 VAL B CA 1
ATOM 3807 C C . VAL B 1 152 ? 6.703 22.75 4.082 1 98.75 152 VAL B C 1
ATOM 3809 O O . VAL B 1 152 ? 6.531 23.828 4.668 1 98.75 152 VAL B O 1
ATOM 3812 N N . ASP B 1 153 ? 6.309 22.516 2.879 1 98.19 153 ASP B N 1
ATOM 3813 C CA . ASP B 1 153 ? 5.371 23.438 2.244 1 98.19 153 ASP B CA 1
ATOM 3814 C C . ASP B 1 153 ? 3.982 23.328 2.873 1 98.19 153 ASP B C 1
ATOM 3816 O O . ASP B 1 153 ? 3.666 22.328 3.516 1 98.19 153 ASP B O 1
ATOM 3820 N N . ILE B 1 154 ? 3.174 24.406 2.707 1 98.38 154 ILE B N 1
ATOM 3821 C CA . ILE B 1 154 ? 1.831 24.375 3.277 1 98.38 154 ILE B CA 1
ATOM 3822 C C . ILE B 1 154 ? 0.826 23.938 2.219 1 98.38 154 ILE B C 1
ATOM 3824 O O . ILE B 1 154 ? 0.314 22.812 2.271 1 98.38 154 ILE B O 1
ATOM 3828 N N . ASP B 1 155 ? 0.659 24.797 1.154 1 97.25 155 ASP B N 1
ATOM 3829 C CA . ASP B 1 155 ? -0.306 24.484 0.103 1 97.25 155 ASP B CA 1
ATOM 3830 C C . ASP B 1 155 ? 0.173 23.328 -0.763 1 97.25 155 ASP B C 1
ATOM 3832 O O . ASP B 1 155 ? 1.289 23.344 -1.287 1 97.25 155 ASP B O 1
ATOM 3836 N N . GLY B 1 156 ? -0.612 22.281 -0.827 1 95.88 156 GLY B N 1
ATOM 3837 C CA . GLY B 1 156 ? -0.263 21.078 -1.555 1 95.88 156 GLY B CA 1
ATOM 3838 C C . GLY B 1 156 ? 0.245 19.969 -0.656 1 95.88 156 GLY B C 1
ATOM 3839 O O . GLY B 1 156 ? 0.259 18.797 -1.052 1 95.88 156 GLY B O 1
ATOM 3840 N N . VAL B 1 157 ? 0.692 20.359 0.564 1 97.44 157 VAL B N 1
ATOM 3841 C CA . VAL B 1 157 ? 1.236 19.359 1.475 1 97.44 157 VAL B CA 1
ATOM 3842 C C . VAL B 1 157 ? 0.36 19.266 2.723 1 97.44 157 VAL B C 1
ATOM 3844 O O . VAL B 1 157 ? -0.317 18.266 2.938 1 97.44 157 VAL B O 1
ATOM 3847 N N . LEU B 1 158 ? 0.194 20.375 3.441 1 97.88 158 LEU B N 1
ATOM 3848 C CA . LEU B 1 158 ? -0.582 20.359 4.676 1 97.88 158 LEU B CA 1
ATOM 3849 C C . LEU B 1 158 ? -2.062 20.578 4.391 1 97.88 158 LEU B C 1
ATOM 3851 O O . LEU B 1 158 ? -2.912 20.312 5.242 1 97.88 158 LEU B O 1
ATOM 3855 N N . CYS B 1 159 ? -2.363 21.172 3.297 1 97.69 159 CYS B N 1
ATOM 3856 C CA . CYS B 1 159 ? -3.711 21.328 2.762 1 97.69 159 CYS B CA 1
ATOM 3857 C C . CYS B 1 159 ? -3.693 21.359 1.237 1 97.69 159 CYS B C 1
ATOM 3859 O O . CYS B 1 159 ? -2.623 21.344 0.625 1 97.69 159 CYS B O 1
ATOM 3861 N N . ARG B 1 160 ? -4.852 21.312 0.631 1 96.5 160 ARG B N 1
ATOM 3862 C CA . ARG B 1 160 ? -4.914 21.359 -0.826 1 96.5 160 ARG B CA 1
ATOM 3863 C C . ARG B 1 160 ? -4.492 22.734 -1.335 1 96.5 160 ARG B C 1
ATOM 3865 O O . ARG B 1 160 ? -4.504 23.719 -0.583 1 96.5 160 ARG B O 1
ATOM 3872 N N . ASP B 1 161 ? -4.145 22.844 -2.617 1 96 161 ASP B N 1
ATOM 3873 C CA . ASP B 1 161 ? -3.92 24.141 -3.27 1 96 161 ASP B CA 1
ATOM 3874 C C . ASP B 1 161 ? -5.234 24.891 -3.459 1 96 161 ASP B C 1
ATOM 3876 O O . ASP B 1 161 ? -6.285 24.281 -3.646 1 96 161 ASP B O 1
ATOM 3880 N N . PRO B 1 162 ? -5.137 26.25 -3.385 1 97.06 162 PRO B N 1
ATOM 3881 C CA . PRO B 1 162 ? -6.344 27 -3.746 1 97.06 162 PRO B CA 1
ATOM 3882 C C . PRO B 1 162 ? -6.711 26.859 -5.223 1 97.06 162 PRO B C 1
ATOM 3884 O O . PRO B 1 162 ? -5.824 26.719 -6.07 1 97.06 162 PRO B O 1
ATOM 3887 N N . SER B 1 163 ? -7.984 26.875 -5.449 1 96.38 163 SER B N 1
ATOM 3888 C CA . SER B 1 163 ? -8.422 26.938 -6.84 1 96.38 163 SER B CA 1
ATOM 3889 C C . SER B 1 163 ? -8.086 28.281 -7.465 1 96.38 163 SER B C 1
ATOM 3891 O O . SER B 1 163 ? -7.715 29.234 -6.762 1 96.38 163 SER B O 1
ATOM 3893 N N . LYS B 1 164 ? -8.281 28.312 -8.773 1 94.31 164 LYS B N 1
ATOM 3894 C CA . LYS B 1 164 ? -8.07 29.578 -9.461 1 94.31 164 LYS B CA 1
ATOM 3895 C C . LYS B 1 164 ? -9.016 30.656 -8.945 1 94.31 164 LYS B C 1
ATOM 3897 O O . LYS B 1 164 ? -8.625 31.812 -8.789 1 94.31 164 LYS B O 1
ATOM 3902 N N . GLU B 1 165 ? -10.195 30.281 -8.68 1 95.88 165 GLU B N 1
ATOM 3903 C CA . GLU B 1 165 ? -11.219 31.203 -8.172 1 95.88 165 GLU B CA 1
ATOM 3904 C C . GLU B 1 165 ? -10.898 31.656 -6.754 1 95.88 165 GLU B C 1
ATOM 3906 O O . GLU B 1 165 ? -11.117 32.812 -6.406 1 95.88 165 GLU B O 1
ATOM 3911 N N . GLU B 1 166 ? -10.359 30.734 -5.941 1 96.5 166 GLU B N 1
ATOM 3912 C CA . GLU B 1 166 ? -10.039 31.031 -4.551 1 96.5 166 GLU B CA 1
ATOM 3913 C C . GLU B 1 166 ? -8.828 31.953 -4.445 1 96.5 166 GLU B C 1
ATOM 3915 O O . GLU B 1 166 ? -8.695 32.719 -3.488 1 96.5 166 GLU B O 1
ATOM 3920 N N . ASN B 1 167 ? -7.977 31.844 -5.43 1 93.19 167 ASN B N 1
ATOM 3921 C CA . ASN B 1 167 ? -6.707 32.562 -5.391 1 93.19 167 ASN B CA 1
ATOM 3922 C C . ASN B 1 167 ? -6.84 33.969 -5.977 1 93.19 167 ASN B C 1
ATOM 3924 O O . ASN B 1 167 ? -6.09 34.344 -6.887 1 93.19 167 ASN B O 1
ATOM 3928 N N . ASP B 1 168 ? -7.652 34.844 -5.43 1 89 168 ASP B N 1
ATOM 3929 C CA . ASP B 1 168 ? -7.953 36.188 -5.949 1 89 168 ASP B CA 1
ATOM 3930 C C . ASP B 1 168 ? -7.137 37.25 -5.23 1 89 168 ASP B C 1
ATOM 3932 O O . ASP B 1 168 ? -7.352 38.438 -5.438 1 89 168 ASP B O 1
ATOM 3936 N N . ASP B 1 169 ? -6.297 36.781 -4.289 1 92.56 169 ASP B N 1
ATOM 3937 C CA . ASP B 1 169 ? -5.543 37.719 -3.449 1 92.56 169 ASP B CA 1
ATOM 3938 C C . ASP B 1 169 ? -6.477 38.688 -2.73 1 92.56 169 ASP B C 1
ATOM 3940 O O . ASP B 1 169 ? -6.184 39.875 -2.639 1 92.56 169 ASP B O 1
ATOM 3944 N N . GLY B 1 170 ? -7.633 38.219 -2.367 1 93.5 170 GLY B N 1
ATOM 3945 C CA . GLY B 1 170 ? -8.664 39 -1.722 1 93.5 170 GLY B CA 1
ATOM 3946 C C . GLY B 1 170 ? -9.516 38.219 -0.76 1 93.5 170 GLY B C 1
ATOM 3947 O O . GLY B 1 170 ? -8.992 37.469 0.066 1 93.5 170 GLY B O 1
ATOM 3948 N N . HIS B 1 171 ? -10.75 38.469 -0.847 1 96.38 171 HIS B N 1
ATOM 3949 C CA . HIS B 1 171 ? -11.68 37.906 0.123 1 96.38 171 HIS B CA 1
ATOM 3950 C C . HIS B 1 171 ? -11.758 36.375 -0.006 1 96.38 171 HIS B C 1
ATOM 3952 O O . HIS B 1 171 ? -11.789 35.656 1.001 1 96.38 171 HIS B O 1
ATOM 3958 N N . LYS B 1 172 ? -11.797 35.906 -1.181 1 97.62 172 LYS B N 1
ATOM 3959 C CA . LYS B 1 172 ? -11.922 34.469 -1.391 1 97.62 172 LYS B CA 1
ATOM 3960 C C . LYS B 1 172 ? -10.68 33.719 -0.901 1 97.62 172 LYS B C 1
ATOM 3962 O O . LYS B 1 172 ? -10.781 32.625 -0.339 1 97.62 172 LYS B O 1
ATOM 3967 N N . TYR B 1 173 ? -9.609 34.312 -1.126 1 97.44 173 TYR B N 1
ATOM 3968 C CA . TYR B 1 173 ? -8.367 33.719 -0.69 1 97.44 173 TYR B CA 1
ATOM 3969 C C . TYR B 1 173 ? -8.273 33.688 0.831 1 97.44 173 TYR B C 1
ATOM 3971 O O . TYR B 1 173 ? -7.812 32.688 1.413 1 97.44 173 TYR B O 1
ATOM 3979 N N . ARG B 1 174 ? -8.664 34.75 1.436 1 97.88 174 ARG B N 1
ATOM 3980 C CA . ARG B 1 174 ? -8.688 34.812 2.895 1 97.88 174 ARG B CA 1
ATOM 3981 C C . ARG B 1 174 ? -9.578 33.719 3.471 1 97.88 174 ARG B C 1
ATOM 3983 O O . ARG B 1 174 ? -9.211 33.062 4.449 1 97.88 174 ARG B O 1
ATOM 3990 N N . GLN B 1 175 ? -10.695 33.562 2.816 1 98.19 175 GLN B N 1
ATOM 3991 C CA . GLN B 1 175 ? -11.602 32.5 3.25 1 98.19 175 GLN B CA 1
ATOM 3992 C C . GLN B 1 175 ? -10.977 31.109 3.061 1 98.19 175 GLN B C 1
ATOM 3994 O O . GLN B 1 175 ? -11.141 30.234 3.908 1 98.19 175 GLN B O 1
ATOM 3999 N N . PHE B 1 176 ? -10.375 30.969 1.991 1 98.38 176 PHE B N 1
ATOM 4000 C CA . PHE B 1 176 ? -9.68 29.703 1.735 1 98.38 176 PHE B CA 1
ATOM 4001 C C . PHE B 1 176 ? -8.672 29.406 2.838 1 98.38 176 PHE B C 1
ATOM 4003 O O . PHE B 1 176 ? -8.68 28.328 3.418 1 98.38 176 PHE B O 1
ATOM 4010 N N . ILE B 1 177 ? -7.797 30.391 3.115 1 98.44 177 ILE B N 1
ATOM 4011 C CA . ILE B 1 177 ? -6.73 30.203 4.094 1 98.44 177 ILE B CA 1
ATOM 4012 C C . ILE B 1 177 ? -7.332 29.812 5.438 1 98.44 177 ILE B C 1
ATOM 4014 O O . ILE B 1 177 ? -6.871 28.859 6.07 1 98.44 177 ILE B O 1
ATOM 4018 N N . LEU B 1 178 ? -8.391 30.391 5.828 1 97.88 178 LEU B N 1
ATOM 4019 C CA . LEU B 1 178 ? -8.945 30.234 7.164 1 97.88 178 LEU B CA 1
ATOM 4020 C C . LEU B 1 178 ? -9.695 28.906 7.281 1 97.88 178 LEU B C 1
ATOM 4022 O O . LEU B 1 178 ? -9.789 28.344 8.367 1 97.88 178 LEU B O 1
ATOM 4026 N N . ASN B 1 179 ? -10.133 28.391 6.086 1 97.56 179 ASN B N 1
ATOM 4027 C CA . ASN B 1 179 ? -11.141 27.344 6.227 1 97.56 179 ASN B CA 1
ATOM 4028 C C . ASN B 1 179 ? -10.711 26.062 5.535 1 97.56 179 ASN B C 1
ATOM 4030 O O . ASN B 1 179 ? -11.359 25.016 5.688 1 97.56 179 ASN B O 1
ATOM 4034 N N . VAL B 1 180 ? -9.695 26.078 4.801 1 98.06 180 VAL B N 1
ATOM 4035 C CA . VAL B 1 180 ? -9.312 24.875 4.047 1 98.06 180 VAL B CA 1
ATOM 4036 C C . VAL B 1 180 ? -9.07 23.719 5.004 1 98.06 180 VAL B C 1
ATOM 4038 O O . VAL B 1 180 ? -8.477 23.906 6.07 1 98.06 180 VAL B O 1
ATOM 4041 N N . ALA B 1 181 ? -9.57 22.531 4.629 1 97.25 181 ALA B N 1
ATOM 4042 C CA . ALA B 1 181 ? -9.383 21.344 5.441 1 97.25 181 ALA B CA 1
ATOM 4043 C C . ALA B 1 181 ? -7.926 20.891 5.426 1 97.25 181 ALA B C 1
ATOM 4045 O O . ALA B 1 181 ? -7.293 20.844 4.371 1 97.25 181 ALA B O 1
ATOM 4046 N N . PRO B 1 182 ? -7.395 20.578 6.582 1 97.56 182 PRO B N 1
ATOM 4047 C CA . PRO B 1 182 ? -6.02 20.078 6.609 1 97.56 182 PRO B CA 1
ATOM 4048 C C . PRO B 1 182 ? -5.902 18.656 6.043 1 97.56 182 PRO B C 1
ATOM 4050 O O . PRO B 1 182 ? -6.859 17.891 6.109 1 97.56 182 PRO B O 1
ATOM 4053 N N . ASN B 1 183 ? -4.793 18.375 5.43 1 96.25 183 ASN B N 1
ATOM 4054 C CA . ASN B 1 183 ? -4.418 17 5.141 1 96.25 183 ASN B CA 1
ATOM 4055 C C . ASN B 1 183 ? -3.943 16.281 6.398 1 96.25 183 ASN B C 1
ATOM 4057 O O . ASN B 1 183 ? -4.625 16.297 7.426 1 96.25 183 ASN B O 1
ATOM 4061 N N . ILE B 1 184 ? -2.844 15.648 6.379 1 95.81 184 ILE B N 1
ATOM 4062 C CA . ILE B 1 184 ? -2.301 14.984 7.559 1 95.81 184 ILE B CA 1
ATOM 4063 C C . ILE B 1 184 ? -1.707 16.016 8.508 1 95.81 184 ILE B C 1
ATOM 4065 O O . ILE B 1 184 ? -0.918 16.875 8.094 1 95.81 184 ILE B O 1
ATOM 4069 N N . ILE B 1 185 ? -2.107 15.969 9.688 1 96.56 185 ILE B N 1
ATOM 4070 C CA . ILE B 1 185 ? -1.551 16.844 10.719 1 96.56 185 ILE B CA 1
ATOM 4071 C C . ILE B 1 185 ? -0.359 16.156 11.383 1 96.56 185 ILE B C 1
ATOM 4073 O O . ILE B 1 185 ? -0.515 15.117 12.031 1 96.56 185 ILE B O 1
ATOM 4077 N N . PRO B 1 186 ? 0.757 16.75 11.219 1 97.38 186 PRO B N 1
ATOM 4078 C CA . PRO B 1 186 ? 1.926 16.141 11.852 1 97.38 186 PRO B CA 1
ATOM 4079 C C . PRO B 1 186 ? 1.818 16.094 13.375 1 97.38 186 PRO B C 1
ATOM 4081 O O . PRO B 1 186 ? 1.315 17.031 13.992 1 97.38 186 PRO B O 1
ATOM 4084 N N . THR B 1 187 ? 2.311 15 13.984 1 96.81 187 THR B N 1
ATOM 4085 C CA . THR B 1 187 ? 2.297 14.898 15.438 1 96.81 187 THR B CA 1
ATOM 4086 C C . THR B 1 187 ? 3.596 15.438 16.031 1 96.81 187 THR B C 1
ATOM 4088 O O . THR B 1 187 ? 3.699 15.625 17.25 1 96.81 187 THR B O 1
ATOM 4091 N N . ARG B 1 188 ? 4.547 15.68 15.164 1 97.44 188 ARG B N 1
ATOM 4092 C CA . ARG B 1 188 ? 5.824 16.25 15.57 1 97.44 188 ARG B CA 1
ATOM 4093 C C . ARG B 1 188 ? 5.945 17.703 15.102 1 97.44 188 ARG B C 1
ATOM 4095 O O . ARG B 1 188 ? 5.41 18.062 14.055 1 97.44 188 ARG B O 1
ATOM 4102 N N . LYS B 1 189 ? 6.672 18.453 15.898 1 98.5 189 LYS B N 1
ATOM 4103 C CA . LYS B 1 189 ? 6.898 19.859 15.539 1 98.5 189 LYS B CA 1
ATOM 4104 C C . LYS B 1 189 ? 7.738 19.969 14.266 1 98.5 189 LYS B C 1
ATOM 4106 O O . LYS B 1 189 ? 8.766 19.297 14.133 1 98.5 189 LYS B O 1
ATOM 4111 N N . ILE B 1 190 ? 7.27 20.828 13.328 1 98.75 190 ILE B N 1
ATOM 4112 C CA . ILE B 1 190 ? 7.969 21.047 12.07 1 98.75 190 ILE B CA 1
ATOM 4113 C C . ILE B 1 190 ? 9.07 22.094 12.273 1 98.75 190 ILE B C 1
ATOM 4115 O O . ILE B 1 190 ? 8.852 23.125 12.906 1 98.75 190 ILE B O 1
ATOM 4119 N N . GLY B 1 191 ? 10.25 21.812 11.695 1 98.81 191 GLY B N 1
ATOM 4120 C CA . GLY B 1 191 ? 11.328 22.797 11.805 1 98.81 191 GLY B CA 1
ATOM 4121 C C . GLY B 1 191 ? 11.031 24.094 11.086 1 98.81 191 GLY B C 1
ATOM 4122 O O . GLY B 1 191 ? 11.023 25.156 11.695 1 98.81 191 GLY B O 1
ATOM 4123 N N . TRP B 1 192 ? 10.719 24.016 9.742 1 98.88 192 TRP B N 1
ATOM 4124 C CA . TRP B 1 192 ? 10.453 25.203 8.93 1 98.88 192 TRP B CA 1
ATOM 4125 C C . TRP B 1 192 ? 9.25 24.984 8.023 1 98.88 192 TRP B C 1
ATOM 4127 O O . TRP B 1 192 ? 9.273 24.109 7.145 1 98.88 192 TRP B O 1
ATOM 4137 N N . LEU B 1 193 ? 8.258 25.781 8.266 1 98.88 193 LEU B N 1
ATOM 4138 C CA . LEU B 1 193 ? 7.246 25.938 7.227 1 98.88 193 LEU B CA 1
ATOM 4139 C C . LEU B 1 193 ? 7.695 26.938 6.172 1 98.88 193 LEU B C 1
ATOM 4141 O O . LEU B 1 193 ? 8.031 28.078 6.504 1 98.88 193 LEU B O 1
ATOM 4145 N N . VAL B 1 194 ? 7.762 26.516 4.934 1 98.5 194 VAL B N 1
ATOM 4146 C CA . VAL B 1 194 ? 8.195 27.375 3.84 1 98.5 194 VAL B CA 1
ATOM 4147 C C . VAL B 1 194 ? 7.09 27.469 2.787 1 98.5 194 VAL B C 1
ATOM 4149 O O . VAL B 1 194 ? 6.785 26.484 2.107 1 98.5 194 VAL B O 1
ATOM 4152 N N . THR B 1 195 ? 6.473 28.672 2.588 1 97.31 195 THR B N 1
ATOM 4153 C CA . THR B 1 195 ? 5.312 28.828 1.718 1 97.31 195 THR B CA 1
ATOM 4154 C C . THR B 1 195 ? 5.438 30.094 0.864 1 97.31 195 THR B C 1
ATOM 4156 O O . THR B 1 195 ? 6.121 31.031 1.248 1 97.31 195 THR B O 1
ATOM 4159 N N . CYS B 1 196 ? 4.828 30.016 -0.256 1 94.38 196 CYS B N 1
ATOM 4160 C CA . CYS B 1 196 ? 4.82 31.188 -1.135 1 94.38 196 CYS B CA 1
ATOM 4161 C C . CYS B 1 196 ? 3.613 32.062 -0.85 1 94.38 196 CYS B C 1
ATOM 4163 O O . CYS B 1 196 ? 3.32 33 -1.617 1 94.38 196 CYS B O 1
ATOM 4165 N N . ARG B 1 197 ? 2.85 31.734 0.162 1 95.5 197 ARG B N 1
ATOM 4166 C CA . ARG B 1 197 ? 1.869 32.719 0.627 1 95.5 197 ARG B CA 1
ATOM 4167 C C . ARG B 1 197 ? 2.533 34.062 0.952 1 95.5 197 ARG B C 1
ATOM 4169 O O . ARG B 1 197 ? 3.633 34.094 1.51 1 95.5 197 ARG B O 1
ATOM 4176 N N . LEU B 1 198 ? 1.833 35.094 0.708 1 94.88 198 LEU B N 1
ATOM 4177 C CA . LEU B 1 198 ? 2.385 36.406 0.932 1 94.88 198 LEU B CA 1
ATOM 4178 C C . LEU B 1 198 ? 2.359 36.781 2.414 1 94.88 198 LEU B C 1
ATOM 4180 O O . LEU B 1 198 ? 1.434 36.406 3.133 1 94.88 198 LEU B O 1
ATOM 4184 N N . GLU B 1 199 ? 3.273 37.594 2.803 1 95.75 199 GLU B N 1
ATOM 4185 C CA . GLU B 1 199 ? 3.42 38.031 4.191 1 95.75 199 GLU B CA 1
ATOM 4186 C C . GLU B 1 199 ? 2.162 38.75 4.688 1 95.75 199 GLU B C 1
ATOM 4188 O O . GLU B 1 199 ? 1.839 38.688 5.875 1 95.75 199 GLU B O 1
ATOM 4193 N N . LYS B 1 200 ? 1.424 39.375 3.834 1 95.25 200 LYS B N 1
ATOM 4194 C CA . LYS B 1 200 ? 0.211 40.062 4.254 1 95.25 200 LYS B CA 1
ATOM 4195 C C . LYS B 1 200 ? -0.825 39.094 4.797 1 95.25 200 LYS B C 1
ATOM 4197 O O . LYS B 1 200 ? -1.772 39.5 5.477 1 95.25 200 LYS B O 1
ATOM 4202 N N . TYR B 1 201 ? -0.617 37.781 4.543 1 97.25 201 TYR B N 1
ATOM 4203 C CA . TYR B 1 201 ? -1.558 36.781 5.016 1 97.25 201 TYR B CA 1
ATOM 4204 C C . TYR B 1 201 ? -0.987 36 6.207 1 97.25 201 TYR B C 1
ATOM 4206 O O . TYR B 1 201 ? -1.478 34.938 6.555 1 97.25 201 TYR B O 1
ATOM 4214 N N . ARG B 1 202 ? 0.062 36.5 6.809 1 97.69 202 ARG B N 1
ATOM 4215 C CA . ARG B 1 202 ? 0.73 35.812 7.898 1 97.69 202 ARG B CA 1
ATOM 4216 C C . ARG B 1 202 ? -0.231 35.531 9.055 1 97.69 202 ARG B C 1
ATOM 4218 O O . ARG B 1 202 ? -0.317 34.406 9.555 1 97.69 202 ARG B O 1
ATOM 4225 N N . GLU B 1 203 ? -0.912 36.531 9.422 1 98.19 203 GLU B N 1
ATOM 4226 C CA . GLU B 1 203 ? -1.812 36.375 10.555 1 98.19 203 GLU B CA 1
ATOM 4227 C C . GLU B 1 203 ? -2.85 35.281 10.297 1 98.19 203 GLU B C 1
ATOM 4229 O O . GLU B 1 203 ? -3.111 34.438 11.164 1 98.19 203 GLU B O 1
ATOM 4234 N N . LEU B 1 204 ? -3.451 35.312 9.102 1 98.38 204 LEU B N 1
ATOM 4235 C CA . LEU B 1 204 ? -4.453 34.312 8.727 1 98.38 204 LEU B CA 1
ATOM 4236 C C . LEU B 1 204 ? -3.838 32.938 8.664 1 98.38 204 LEU B C 1
ATOM 4238 O O . LEU B 1 204 ? -4.457 31.953 9.094 1 98.38 204 LEU B O 1
ATOM 4242 N N . THR B 1 205 ? -2.678 32.844 8.141 1 98.69 205 THR B N 1
ATOM 4243 C CA . THR B 1 205 ? -1.979 31.578 8.023 1 98.69 205 THR B CA 1
ATOM 4244 C C . THR B 1 205 ? -1.687 30.984 9.406 1 98.69 205 THR B C 1
ATOM 4246 O O . THR B 1 205 ? -1.933 29.812 9.656 1 98.69 205 THR B O 1
ATOM 4249 N N . GLU B 1 206 ? -1.217 31.875 10.32 1 98.81 206 GLU B N 1
ATOM 4250 C CA . GLU B 1 206 ? -0.921 31.438 11.68 1 98.81 206 GLU B CA 1
ATOM 4251 C C . GLU B 1 206 ? -2.191 31.016 12.414 1 98.81 206 GLU B C 1
ATOM 4253 O O . GLU B 1 206 ? -2.17 30.062 13.203 1 98.81 206 GLU B O 1
ATOM 4258 N N . GLN B 1 207 ? -3.225 31.719 12.148 1 98.75 207 GLN B N 1
ATOM 4259 C CA . GLN B 1 207 ? -4.504 31.328 12.727 1 98.75 207 GLN B CA 1
ATOM 4260 C C . GLN B 1 207 ? -4.91 29.922 12.281 1 98.75 207 GLN B C 1
ATOM 4262 O O . GLN B 1 207 ? -5.355 29.109 13.094 1 98.75 207 GLN B O 1
ATOM 4267 N N . TRP B 1 208 ? -4.773 29.641 10.992 1 98.75 208 TRP B N 1
ATOM 4268 C CA . TRP B 1 208 ? -5.121 28.328 10.453 1 98.75 208 TRP B CA 1
ATOM 4269 C C . TRP B 1 208 ? -4.234 27.234 11.047 1 98.75 208 TRP B C 1
ATOM 4271 O O . TRP B 1 208 ? -4.719 26.156 11.406 1 98.75 208 TRP B O 1
ATOM 4281 N N . LEU B 1 209 ? -2.969 27.531 11.156 1 98.75 209 LEU B N 1
ATOM 4282 C CA . LEU B 1 209 ? -2.029 26.578 11.734 1 98.75 209 LEU B CA 1
ATOM 4283 C C . LEU B 1 209 ? -2.396 26.25 13.18 1 98.75 209 LEU B C 1
ATOM 4285 O O . LEU B 1 209 ? -2.414 25.094 13.578 1 98.75 209 LEU B O 1
ATOM 4289 N N . SER B 1 210 ? -2.707 27.281 13.906 1 98.56 210 SER B N 1
ATOM 4290 C CA . SER B 1 210 ? -3.09 27.109 15.305 1 98.56 210 SER B CA 1
ATOM 4291 C C . SER B 1 210 ? -4.402 26.344 15.438 1 98.56 210 SER B C 1
ATOM 4293 O O . SER B 1 210 ? -4.512 25.438 16.25 1 98.56 210 SER B O 1
ATOM 4295 N N . LYS B 1 211 ? -5.312 26.719 14.617 1 97.69 211 LYS B N 1
ATOM 4296 C CA . LYS B 1 211 ? -6.621 26.078 14.625 1 97.69 211 LYS B CA 1
ATOM 4297 C C . LYS B 1 211 ? -6.5 24.578 14.391 1 97.69 211 LYS B C 1
ATOM 4299 O O . LYS B 1 211 ? -7.27 23.797 14.945 1 97.69 211 LYS B O 1
ATOM 4304 N N . ASN B 1 212 ? -5.523 24.188 13.641 1 97.25 212 ASN B N 1
ATOM 4305 C CA . ASN B 1 212 ? -5.371 22.781 13.273 1 97.25 212 AS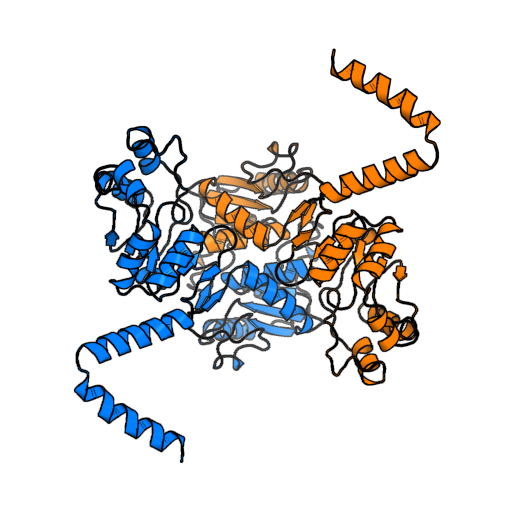N B CA 1
ATOM 4306 C C . ASN B 1 212 ? -4.266 22.109 14.086 1 97.25 212 ASN B C 1
ATOM 4308 O O . ASN B 1 212 ? -3.842 21 13.758 1 97.25 212 ASN B O 1
ATOM 4312 N N . ASN B 1 213 ? -3.777 22.766 15.07 1 96.75 213 ASN B N 1
ATOM 4313 C CA . ASN B 1 213 ? -2.789 22.234 16 1 96.75 213 ASN B CA 1
ATOM 4314 C C . ASN B 1 213 ? -1.511 21.812 15.289 1 96.75 213 ASN B C 1
ATOM 4316 O O . ASN B 1 213 ? -0.949 20.766 15.586 1 96.75 213 ASN B O 1
ATOM 4320 N N . ILE B 1 214 ? -1.157 22.547 14.281 1 98.38 214 ILE B N 1
ATOM 4321 C CA . ILE B 1 214 ? 0.108 22.312 13.602 1 98.38 214 ILE B CA 1
ATOM 4322 C C . ILE B 1 214 ? 1.229 23.078 14.297 1 98.38 214 ILE B C 1
ATOM 4324 O O . ILE B 1 214 ? 1.216 24.312 14.336 1 98.38 214 ILE B O 1
ATOM 4328 N N . LEU B 1 215 ? 2.176 22.344 14.836 1 98.56 215 LEU B N 1
ATOM 4329 C CA . LEU B 1 215 ? 3.289 22.938 15.57 1 98.56 215 LEU B CA 1
ATOM 4330 C C . LEU B 1 215 ? 4.496 23.141 14.656 1 98.56 215 LEU B C 1
ATOM 4332 O O . LEU B 1 215 ? 4.797 22.281 13.828 1 98.56 215 LEU B O 1
ATOM 4336 N N . TYR B 1 216 ? 5.109 24.25 14.773 1 98.81 216 TYR B N 1
ATOM 4337 C CA . TYR B 1 216 ? 6.277 24.562 13.961 1 98.81 216 TYR B CA 1
ATOM 4338 C C . TYR B 1 216 ? 7.215 25.531 14.695 1 98.81 216 TYR B C 1
ATOM 4340 O O . TYR B 1 216 ? 6.793 26.234 15.609 1 98.81 216 TYR B O 1
ATOM 4348 N N . ASP B 1 217 ? 8.5 25.547 14.305 1 98.69 217 ASP B N 1
ATOM 4349 C CA . ASP B 1 217 ? 9.469 26.469 14.883 1 98.69 217 ASP B CA 1
ATOM 4350 C C . ASP 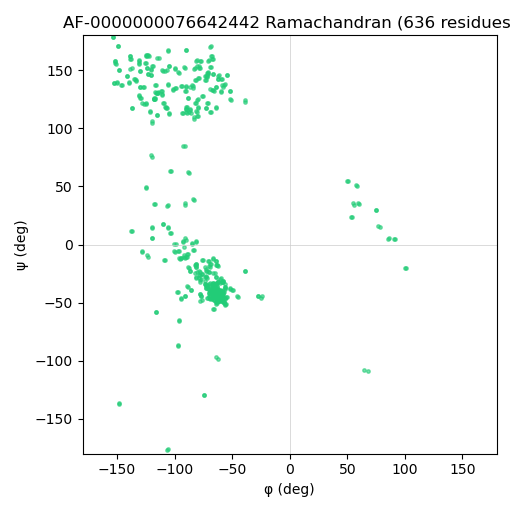B 1 217 ? 9.531 27.781 14.086 1 98.69 217 ASP B C 1
ATOM 4352 O O . ASP B 1 217 ? 9.594 28.859 14.664 1 98.69 217 ASP B O 1
ATOM 4356 N N . ASN B 1 218 ? 9.562 27.672 12.727 1 98.69 218 ASN B N 1
ATOM 4357 C CA . ASN B 1 218 ? 9.719 28.828 11.852 1 98.69 218 ASN B CA 1
ATOM 4358 C C . ASN B 1 218 ? 8.664 28.844 10.75 1 98.69 218 ASN B C 1
ATOM 4360 O O . ASN B 1 218 ? 8.328 27.797 10.188 1 98.69 218 ASN B O 1
ATOM 4364 N N . LEU B 1 219 ? 8.117 29.984 10.539 1 98.75 219 LEU B N 1
ATOM 4365 C CA . LEU B 1 219 ? 7.238 30.203 9.398 1 98.75 219 LEU B CA 1
ATOM 4366 C C . LEU B 1 219 ? 7.852 31.219 8.43 1 98.75 219 LEU B C 1
ATOM 4368 O O . LEU B 1 219 ? 7.992 32.406 8.766 1 98.75 219 LEU B O 1
ATOM 4372 N N . VAL B 1 220 ? 8.242 30.734 7.254 1 98.12 220 VAL B N 1
ATOM 4373 C CA . VAL B 1 220 ? 8.875 31.578 6.242 1 98.12 220 VAL B CA 1
ATOM 4374 C C . VAL B 1 220 ? 7.902 31.828 5.094 1 98.12 220 VAL B C 1
ATOM 4376 O O . VAL B 1 220 ? 7.48 30.891 4.414 1 98.12 220 VAL B O 1
ATOM 4379 N N . MET B 1 221 ? 7.539 33.094 4.867 1 96.81 221 MET B N 1
ATOM 4380 C CA . MET B 1 221 ? 6.582 33.469 3.834 1 96.81 221 MET B CA 1
ATOM 4381 C C . MET B 1 221 ? 7.203 34.469 2.867 1 96.81 221 MET B C 1
ATOM 4383 O O . MET B 1 221 ? 8.258 35.062 3.154 1 96.81 221 MET B O 1
ATOM 4387 N N . MET B 1 222 ? 6.582 34.594 1.766 1 92.19 222 MET B N 1
ATOM 4388 C CA . MET B 1 222 ? 7.141 35.438 0.723 1 92.19 222 MET B CA 1
ATOM 4389 C C . MET B 1 222 ? 6.793 36.906 0.978 1 92.19 222 MET B C 1
ATOM 4391 O O . MET B 1 222 ? 5.656 37.219 1.318 1 92.19 222 MET B O 1
ATOM 4395 N N . ASP B 1 223 ? 7.801 37.656 0.674 1 87.5 223 ASP B N 1
ATOM 4396 C CA . ASP B 1 223 ? 7.641 39.094 0.958 1 87.5 223 ASP B CA 1
ATOM 4397 C C . ASP B 1 223 ? 7.363 39.875 -0.32 1 87.5 223 ASP B C 1
ATOM 4399 O O . ASP B 1 223 ? 8.219 40.625 -0.786 1 87.5 223 ASP B O 1
ATOM 4403 N N . TYR B 1 224 ? 6.352 39.656 -0.944 1 81.56 224 TYR B N 1
ATOM 4404 C CA . TYR B 1 224 ? 5.828 40.469 -2.041 1 81.56 224 TYR B CA 1
ATOM 4405 C C . TYR B 1 224 ? 4.496 41.094 -1.662 1 81.56 224 TYR B C 1
ATOM 4407 O O . TYR B 1 224 ? 3.809 40.625 -0.758 1 81.56 224 TYR B O 1
ATOM 4415 N N . ASN B 1 225 ? 4.238 42.094 -2.418 1 79.12 225 ASN B N 1
ATOM 4416 C CA . ASN B 1 225 ? 3.037 42.844 -2.047 1 79.12 225 ASN B CA 1
ATOM 4417 C C . ASN B 1 225 ? 1.785 42.219 -2.664 1 79.12 225 ASN B C 1
ATOM 4419 O O . ASN B 1 225 ? 0.7 42.312 -2.084 1 79.12 225 ASN B O 1
ATOM 4423 N N . THR B 1 226 ? 1.982 41.75 -3.967 1 80.62 226 THR B N 1
ATOM 4424 C CA . THR B 1 226 ? 0.802 41.25 -4.652 1 80.62 226 THR B CA 1
ATOM 4425 C C . THR B 1 226 ? 1.087 39.875 -5.27 1 80.62 226 THR B C 1
ATOM 4427 O O . THR B 1 226 ? 2.246 39.5 -5.48 1 80.62 226 THR B O 1
ATOM 4430 N N . ARG B 1 227 ? -0.029 39.156 -5.523 1 79.62 227 ARG B N 1
ATOM 4431 C CA . ARG B 1 227 ? 0.046 37.875 -6.238 1 79.62 227 ARG B CA 1
ATOM 4432 C C . ARG B 1 227 ? 0.749 38.062 -7.578 1 79.62 227 ARG B C 1
ATOM 4434 O O . ARG B 1 227 ? 1.572 37.219 -7.961 1 79.62 227 ARG B O 1
ATOM 4441 N N . GLU B 1 228 ? 0.393 39.062 -8.258 1 75.38 228 GLU B N 1
ATOM 4442 C CA . GLU B 1 228 ? 0.965 39.344 -9.578 1 75.38 228 GLU B CA 1
ATOM 4443 C C . GLU B 1 228 ? 2.48 39.5 -9.5 1 75.38 228 GLU B C 1
ATOM 4445 O O . GLU B 1 228 ? 3.207 38.969 -10.359 1 75.38 228 GLU B O 1
ATOM 4450 N N . GLU B 1 229 ? 2.957 40.188 -8.484 1 75.75 229 GLU B N 1
ATOM 4451 C CA . GLU B 1 229 ? 4.395 40.344 -8.289 1 75.75 229 GLU B CA 1
ATOM 4452 C C . GLU B 1 229 ? 5.082 39.031 -8.031 1 75.75 229 GLU B C 1
ATOM 4454 O O . GLU B 1 229 ? 6.168 38.75 -8.562 1 75.75 229 GLU B O 1
ATOM 4459 N N . ARG B 1 230 ? 4.402 38.219 -7.277 1 77.62 230 ARG B N 1
ATOM 4460 C CA . ARG B 1 230 ? 4.91 36.906 -6.941 1 77.62 230 ARG B CA 1
ATOM 4461 C C . ARG B 1 230 ? 5 36.031 -8.18 1 77.62 230 ARG B C 1
ATOM 4463 O O . ARG B 1 230 ? 5.996 35.344 -8.391 1 77.62 230 ARG B O 1
ATOM 4470 N N . ILE B 1 231 ? 3.975 36.031 -8.898 1 71.69 231 ILE B N 1
ATOM 4471 C CA . ILE B 1 231 ? 3.914 35.219 -10.109 1 71.69 231 ILE B CA 1
ATOM 4472 C C . ILE B 1 231 ? 4.984 35.688 -11.102 1 71.69 231 ILE B C 1
ATOM 4474 O O . ILE B 1 231 ? 5.668 34.875 -11.711 1 71.69 231 ILE B O 1
ATOM 4478 N N . ARG B 1 232 ? 4.996 36.969 -11.273 1 67.38 232 ARG B N 1
ATOM 4479 C CA . ARG B 1 232 ? 5.977 37.562 -12.188 1 67.38 232 ARG B CA 1
ATOM 4480 C C . ARG B 1 232 ? 7.395 37.156 -11.781 1 67.38 232 ARG B C 1
ATOM 4482 O O . ARG B 1 232 ? 8.25 36.938 -12.633 1 67.38 232 ARG B O 1
ATOM 4489 N N . ALA B 1 233 ? 7.453 37.062 -10.609 1 70 233 ALA B N 1
ATOM 4490 C CA . ALA B 1 233 ? 8.781 36.688 -10.133 1 70 233 ALA B CA 1
ATOM 4491 C C . ALA B 1 233 ? 9.086 35.219 -10.461 1 70 233 ALA B C 1
ATOM 4493 O O . ALA B 1 233 ? 10.234 34.875 -10.734 1 70 233 ALA B O 1
ATOM 4494 N N . GLY B 1 234 ? 7.93 34.219 -10.703 1 66.38 234 GLY B N 1
ATOM 4495 C CA . GLY B 1 234 ? 7.918 32.875 -11.234 1 66.38 234 GLY B CA 1
ATOM 4496 C C . GLY B 1 234 ? 8.875 31.938 -10.516 1 66.38 234 GLY B C 1
ATOM 4497 O O . GLY B 1 234 ? 9.133 30.828 -10.984 1 66.38 234 GLY B O 1
ATOM 4498 N N . ASN B 1 235 ? 9.203 32.281 -9.281 1 80.06 235 ASN B N 1
ATOM 4499 C CA . ASN B 1 235 ? 10.359 31.594 -8.711 1 80.06 235 ASN B CA 1
ATOM 4500 C C . ASN B 1 235 ? 10.016 30.922 -7.387 1 80.06 235 ASN B C 1
ATOM 4502 O O . ASN B 1 235 ? 10.789 31 -6.43 1 80.06 235 ASN B O 1
ATOM 4506 N N . HIS B 1 236 ? 8.867 30.156 -7.516 1 86.75 236 HIS B N 1
ATOM 4507 C CA . HIS B 1 236 ? 8.469 29.562 -6.25 1 86.75 236 HIS B CA 1
ATOM 4508 C C . HIS B 1 236 ? 9.461 28.484 -5.812 1 86.75 236 HIS B C 1
ATOM 4510 O O . HIS B 1 236 ? 9.898 28.469 -4.66 1 86.75 236 HIS B O 1
ATOM 4516 N N . GLY B 1 237 ? 9.797 27.641 -6.754 1 92.06 237 GLY B N 1
ATOM 4517 C CA . GLY B 1 237 ? 10.789 26.625 -6.461 1 92.06 237 GLY B CA 1
ATOM 4518 C C . GLY B 1 237 ? 12.125 27.188 -6.02 1 92.06 237 GLY B C 1
ATOM 4519 O O . GLY B 1 237 ? 12.727 26.703 -5.059 1 92.06 237 GLY B O 1
ATOM 4520 N N . LYS B 1 238 ? 12.516 28.25 -6.711 1 92.88 238 LYS B N 1
ATOM 4521 C CA . LYS B 1 238 ? 13.789 28.891 -6.387 1 92.88 238 LYS B CA 1
ATOM 4522 C C . LYS B 1 238 ? 13.75 29.531 -5 1 92.88 238 LYS B C 1
ATOM 4524 O O . LYS B 1 238 ? 14.719 29.438 -4.246 1 92.88 238 LYS B O 1
ATOM 4529 N N . TYR B 1 239 ? 12.703 30.203 -4.711 1 94.44 239 TYR B N 1
ATOM 4530 C CA . TYR B 1 239 ? 12.539 30.812 -3.395 1 94.44 239 TYR B CA 1
ATOM 4531 C C . TYR B 1 239 ? 12.664 29.766 -2.293 1 94.44 239 TYR B C 1
ATOM 4533 O O . TYR B 1 239 ? 13.453 29.922 -1.358 1 94.44 239 TYR B O 1
ATOM 4541 N N . LYS B 1 240 ? 11.898 28.688 -2.447 1 97 240 LYS B N 1
ATOM 4542 C CA . LYS B 1 240 ? 11.906 27.625 -1.457 1 97 240 LYS B CA 1
ATOM 4543 C C . LYS B 1 240 ? 13.273 26.953 -1.367 1 97 240 LYS B C 1
ATOM 4545 O O . LYS B 1 240 ? 13.75 26.641 -0.273 1 97 240 LYS B O 1
ATOM 4550 N N . ALA B 1 241 ? 13.891 26.797 -2.473 1 97 241 ALA B N 1
ATOM 4551 C CA . ALA B 1 241 ? 15.219 26.188 -2.521 1 97 241 ALA B CA 1
ATOM 4552 C C . ALA B 1 241 ? 16.234 27.031 -1.762 1 97 241 ALA B C 1
ATOM 4554 O O . ALA B 1 241 ? 17.078 26.5 -1.045 1 97 241 ALA B O 1
ATOM 4555 N N . ASN B 1 242 ? 16.172 28.375 -1.945 1 95.69 242 ASN B N 1
ATOM 4556 C CA . ASN B 1 242 ? 17.109 29.281 -1.284 1 95.69 242 ASN B CA 1
ATOM 4557 C C . ASN B 1 242 ? 16.938 29.266 0.231 1 95.69 242 ASN B C 1
ATOM 4559 O O . ASN B 1 242 ? 17.922 29.328 0.974 1 95.69 242 ASN B O 1
ATOM 4563 N N . VAL B 1 243 ? 15.695 29.156 0.643 1 97.44 243 VAL B N 1
ATOM 4564 C CA . VAL B 1 243 ? 15.445 29.016 2.074 1 97.44 243 VAL B CA 1
ATOM 4565 C C . VAL B 1 243 ? 16.047 27.703 2.582 1 97.44 243 VAL B C 1
ATOM 4567 O O . VAL B 1 243 ? 16.766 27.688 3.582 1 97.44 243 VAL B O 1
ATOM 4570 N N . TYR B 1 244 ? 15.734 26.641 1.868 1 98.06 244 TYR B N 1
ATOM 4571 C CA . TYR B 1 244 ? 16.203 25.312 2.223 1 98.06 244 TYR B CA 1
ATOM 4572 C C . TYR B 1 244 ? 17.719 25.266 2.314 1 98.06 244 TYR B C 1
ATOM 4574 O O . TYR B 1 244 ? 18.281 24.641 3.215 1 98.06 244 TYR B O 1
ATOM 4582 N N . LYS B 1 245 ? 18.438 25.938 1.497 1 96.44 245 LYS B N 1
ATOM 4583 C CA . LYS B 1 245 ? 19.891 26 1.455 1 96.44 245 LYS B CA 1
ATOM 4584 C C . LYS B 1 245 ? 20.453 26.688 2.695 1 96.44 245 LYS B C 1
ATOM 4586 O O . LYS B 1 245 ? 21.531 26.312 3.182 1 96.44 245 LYS B O 1
ATOM 4591 N N . LYS B 1 246 ? 19.766 27.625 3.225 1 97.25 246 LYS B N 1
ATOM 4592 C CA . LYS B 1 246 ? 20.281 28.5 4.27 1 97.25 246 LYS B CA 1
ATOM 4593 C C . LYS B 1 246 ? 20.031 27.906 5.656 1 97.25 246 LYS B C 1
ATOM 4595 O O . LYS B 1 246 ? 20.688 28.312 6.625 1 97.25 246 LYS B O 1
ATOM 4600 N N . VAL B 1 247 ? 19.094 26.984 5.668 1 97.56 247 VAL B N 1
ATOM 4601 C CA . VAL B 1 247 ? 18.75 26.484 6.992 1 97.56 247 VAL B CA 1
ATOM 4602 C C . VAL B 1 247 ? 19.328 25.078 7.172 1 97.56 247 VAL B C 1
ATOM 4604 O O . VAL B 1 247 ? 19.75 24.453 6.203 1 97.56 247 VAL B O 1
ATOM 4607 N N . LYS B 1 248 ? 19.328 24.594 8.422 1 96.31 248 LYS B N 1
ATOM 4608 C CA . LYS B 1 248 ? 19.938 23.312 8.75 1 96.31 248 LYS B CA 1
ATOM 4609 C C . LYS B 1 248 ? 18.922 22.172 8.648 1 96.31 248 LYS B C 1
ATOM 4611 O O . LYS B 1 248 ? 18.922 21.25 9.461 1 96.31 248 LYS B O 1
ATOM 4616 N N . ALA B 1 249 ? 18 22.281 7.715 1 97.81 249 ALA B N 1
ATOM 4617 C CA . ALA B 1 249 ? 17.031 21.203 7.465 1 97.81 249 ALA B CA 1
ATOM 4618 C C . ALA B 1 249 ? 17.656 20.078 6.645 1 97.81 249 ALA B C 1
ATOM 4620 O O . ALA B 1 249 ? 18.562 20.328 5.852 1 97.81 249 ALA B O 1
ATOM 4621 N N . LYS B 1 250 ? 17.094 18.891 6.828 1 97.06 250 LYS B N 1
ATOM 4622 C CA . LYS B 1 250 ? 17.641 17.703 6.168 1 97.06 250 LYS B CA 1
ATOM 4623 C C . LYS B 1 250 ? 16.719 17.219 5.062 1 97.06 250 LYS B C 1
ATOM 4625 O O . LYS B 1 250 ? 17.109 16.406 4.219 1 97.06 250 LYS B O 1
ATOM 4630 N N . LEU B 1 251 ? 15.555 17.719 5.07 1 97.44 251 LEU B N 1
ATOM 4631 C CA . LEU B 1 251 ? 14.539 17.25 4.133 1 97.44 251 LEU B CA 1
ATOM 4632 C C . LEU B 1 251 ? 13.562 18.375 3.799 1 97.44 251 LEU B C 1
ATOM 4634 O O . LEU B 1 251 ? 13.234 19.203 4.656 1 97.44 251 LEU B O 1
ATOM 4638 N N . PHE B 1 252 ? 13.211 18.453 2.578 1 98.31 252 PHE B N 1
ATOM 4639 C CA . PHE B 1 252 ? 12.117 19.328 2.164 1 98.31 252 PHE B CA 1
ATOM 4640 C C . PHE B 1 252 ? 10.945 18.516 1.631 1 98.31 252 PHE B C 1
ATOM 4642 O O . PHE B 1 252 ? 11.133 17.578 0.851 1 98.31 252 PHE B O 1
ATOM 4649 N N . ILE B 1 253 ? 9.742 18.781 2.068 1 98.19 253 ILE B N 1
ATOM 4650 C CA . ILE B 1 253 ? 8.531 18.109 1.577 1 98.19 253 ILE B CA 1
ATOM 4651 C C . ILE B 1 253 ? 7.738 19.078 0.705 1 98.19 253 ILE B C 1
ATOM 4653 O O . ILE B 1 253 ? 7.285 20.125 1.179 1 98.19 253 ILE B O 1
ATOM 4657 N N . GLU B 1 254 ? 7.59 18.734 -0.529 1 96.94 254 GLU B N 1
ATOM 4658 C CA . GLU B 1 254 ? 6.961 19.531 -1.569 1 96.94 254 GLU B CA 1
ATOM 4659 C C . GLU B 1 254 ? 6 18.703 -2.412 1 96.94 254 GLU B C 1
ATOM 4661 O O . GLU B 1 254 ? 6.254 17.531 -2.668 1 96.94 254 GLU B O 1
ATOM 4666 N N . SER B 1 255 ? 4.879 19.312 -2.803 1 94.62 255 SER B N 1
ATOM 4667 C CA . SER B 1 255 ? 3.861 18.531 -3.51 1 94.62 255 SER B CA 1
ATOM 4668 C C . SER B 1 255 ? 4.105 18.547 -5.016 1 94.62 255 SER B C 1
ATOM 4670 O O . SER B 1 255 ? 3.877 17.547 -5.691 1 94.62 255 SER B O 1
ATOM 4672 N N . SER B 1 256 ? 4.559 19.609 -5.508 1 92.19 256 SER B N 1
ATOM 4673 C CA . SER B 1 256 ? 4.734 19.766 -6.945 1 92.19 256 SER B CA 1
ATOM 4674 C C . SER B 1 256 ? 6.016 19.094 -7.422 1 92.19 256 SER B C 1
ATOM 4676 O O . SER B 1 256 ? 7.109 19.438 -6.973 1 92.19 256 SER B O 1
ATOM 4678 N N . ARG B 1 257 ? 5.887 18.234 -8.352 1 92 257 ARG B N 1
ATOM 4679 C CA . ARG B 1 257 ? 7.059 17.547 -8.875 1 92 257 ARG B CA 1
ATOM 4680 C C . ARG B 1 257 ? 8.07 18.531 -9.453 1 92 257 ARG B C 1
ATOM 4682 O O . ARG B 1 257 ? 9.273 18.391 -9.242 1 92 257 ARG B O 1
ATOM 4689 N N . GLY B 1 258 ? 7.539 19.484 -10.234 1 92.69 258 GLY B N 1
ATOM 4690 C CA . GLY B 1 258 ? 8.414 20.5 -10.797 1 92.69 258 GLY B CA 1
ATOM 4691 C C . GLY B 1 258 ? 9.18 21.297 -9.75 1 92.69 258 GLY B C 1
ATOM 4692 O O . GLY B 1 258 ? 10.391 21.469 -9.859 1 92.69 258 GLY B O 1
ATOM 4693 N N . GLN B 1 259 ? 8.492 21.719 -8.742 1 94 259 GLN B N 1
ATOM 4694 C CA . GLN B 1 259 ? 9.141 22.469 -7.68 1 94 259 GLN B CA 1
ATOM 4695 C C . GLN B 1 259 ? 10.102 21.594 -6.883 1 94 259 GLN B C 1
ATOM 4697 O O . GLN B 1 259 ? 11.188 22.031 -6.5 1 94 259 GLN B O 1
ATOM 4702 N N . ALA B 1 260 ? 9.672 20.359 -6.633 1 95.56 260 ALA B N 1
ATOM 4703 C CA . ALA B 1 260 ? 10.523 19.453 -5.879 1 95.56 260 ALA B CA 1
ATOM 4704 C C . ALA B 1 260 ? 11.867 19.234 -6.578 1 95.56 260 ALA B C 1
ATOM 4706 O O . ALA B 1 260 ? 12.914 19.25 -5.938 1 95.56 260 ALA B O 1
ATOM 4707 N N . ASN B 1 261 ? 11.805 19.062 -7.867 1 94.38 261 ASN B N 1
ATOM 4708 C CA . ASN B 1 261 ? 13.023 18.906 -8.648 1 94.38 261 ASN B CA 1
ATOM 4709 C C . ASN B 1 261 ? 13.914 20.141 -8.57 1 94.38 261 ASN B C 1
ATOM 4711 O O . ASN B 1 261 ? 15.133 20.031 -8.422 1 94.38 261 ASN B O 1
ATOM 4715 N N . GLU B 1 262 ? 13.297 21.266 -8.727 1 94.88 262 GLU B N 1
ATOM 4716 C CA . GLU B 1 262 ? 14.031 22.531 -8.672 1 94.88 262 GLU B CA 1
ATOM 4717 C C . GLU B 1 262 ? 14.664 22.734 -7.301 1 94.88 262 GLU B C 1
ATOM 4719 O O . GLU B 1 262 ? 15.82 23.141 -7.203 1 94.88 262 GLU B O 1
ATOM 4724 N N . ILE B 1 263 ? 13.922 22.453 -6.289 1 97.12 263 ILE B N 1
ATOM 4725 C CA . ILE B 1 263 ? 14.414 22.609 -4.926 1 97.12 263 ILE B CA 1
ATOM 4726 C C . ILE B 1 263 ? 15.609 21.688 -4.691 1 97.12 263 ILE B C 1
ATOM 4728 O O . ILE B 1 263 ? 16.625 22.094 -4.129 1 97.12 263 ILE B O 1
ATOM 4732 N N . ALA B 1 264 ? 15.422 20.453 -5.109 1 96.38 264 ALA B N 1
ATOM 4733 C CA . ALA B 1 264 ? 16.516 19.5 -4.945 1 96.38 264 ALA B CA 1
ATOM 4734 C C . ALA B 1 264 ? 17.766 19.969 -5.699 1 96.38 264 ALA B C 1
ATOM 4736 O O . ALA B 1 264 ? 18.875 19.953 -5.152 1 96.38 264 ALA B O 1
ATOM 4737 N N . LYS B 1 265 ? 17.625 20.406 -6.875 1 94.94 265 LYS B N 1
ATOM 4738 C CA . LYS B 1 265 ? 18.719 20.844 -7.727 1 94.94 265 LYS B CA 1
ATOM 4739 C C . LYS B 1 265 ? 19.453 22.031 -7.117 1 94.94 265 LYS B C 1
ATOM 4741 O O . LYS B 1 265 ? 20.672 22.031 -7.016 1 94.94 265 LYS B O 1
ATOM 4746 N N . ILE B 1 266 ? 18.75 22.969 -6.684 1 95.5 266 ILE B N 1
ATOM 4747 C CA . ILE B 1 266 ? 19.312 24.234 -6.215 1 95.5 266 ILE B CA 1
ATOM 4748 C C . ILE B 1 266 ? 19.891 24.047 -4.812 1 95.5 266 ILE B C 1
ATOM 4750 O O . ILE B 1 266 ? 20.984 24.531 -4.516 1 95.5 266 ILE B O 1
ATOM 4754 N N . SER B 1 267 ? 19.203 23.359 -3.959 1 95.94 267 SER B N 1
ATOM 4755 C CA . SER B 1 267 ? 19.625 23.219 -2.568 1 95.94 267 SER B CA 1
ATOM 4756 C C . SER B 1 267 ? 20.75 22.203 -2.42 1 95.94 267 SER B C 1
ATOM 4758 O O . SER B 1 267 ? 21.531 22.25 -1.465 1 95.94 267 SER B O 1
ATOM 4760 N N . GLY B 1 268 ? 20.766 21.188 -3.293 1 94.69 268 GLY B N 1
ATOM 4761 C CA . GLY B 1 268 ? 21.703 20.078 -3.166 1 94.69 268 GLY B CA 1
ATOM 4762 C C . GLY B 1 268 ? 21.312 19.094 -2.084 1 94.69 268 GLY B C 1
ATOM 4763 O O . GLY B 1 268 ? 22.156 18.328 -1.608 1 94.69 268 GLY B O 1
ATOM 4764 N N . LYS B 1 269 ? 20.047 19.188 -1.648 1 96.62 269 LYS B N 1
ATOM 4765 C CA . LYS B 1 269 ? 19.562 18.344 -0.556 1 96.62 269 LYS B CA 1
ATOM 4766 C C . LYS B 1 269 ? 18.344 17.547 -0.983 1 96.62 269 LYS B C 1
ATOM 4768 O O . LYS B 1 269 ? 17.703 17.859 -1.99 1 96.62 269 LYS B O 1
ATOM 4773 N N . PRO B 1 270 ? 17.984 16.516 -0.28 1 96.44 270 PRO B N 1
ATOM 4774 C CA . PRO B 1 270 ? 16.875 15.664 -0.689 1 96.44 270 PRO B CA 1
ATOM 4775 C C . PRO B 1 270 ? 15.516 16.344 -0.504 1 96.44 270 PRO B C 1
ATOM 4777 O O . PRO B 1 270 ? 15.312 17.078 0.46 1 96.44 270 PRO B O 1
ATOM 4780 N N . VAL B 1 271 ? 14.633 16.047 -1.421 1 97.12 271 VAL B N 1
ATOM 4781 C CA . VAL B 1 271 ? 13.273 16.562 -1.391 1 97.12 271 VAL B CA 1
ATOM 4782 C C . VAL B 1 271 ? 12.281 15.43 -1.59 1 97.12 271 VAL B C 1
ATOM 4784 O O . VAL B 1 271 ? 12.453 14.594 -2.486 1 97.12 271 VAL B O 1
ATOM 4787 N N . VAL B 1 272 ? 11.312 15.32 -0.726 1 96.69 272 VAL B N 1
ATOM 4788 C CA . VAL B 1 272 ? 10.211 14.383 -0.926 1 96.69 272 VAL B CA 1
ATOM 4789 C C . VAL B 1 272 ? 9.078 15.07 -1.695 1 96.69 272 VAL B C 1
ATOM 4791 O O . VAL B 1 272 ? 8.562 16.094 -1.259 1 96.69 272 VAL B O 1
ATOM 4794 N N . CYS B 1 273 ? 8.828 14.531 -2.795 1 94.88 273 CYS B N 1
ATOM 4795 C CA . CYS B 1 273 ? 7.637 14.945 -3.533 1 94.88 273 CYS B CA 1
ATOM 4796 C C . CYS B 1 273 ? 6.398 14.219 -3.029 1 94.88 273 CYS B C 1
ATOM 4798 O O . CYS B 1 273 ? 6.219 13.031 -3.303 1 94.88 273 CYS B O 1
ATOM 4800 N N . TYR B 1 274 ? 5.551 14.836 -2.377 1 89.56 274 TYR B N 1
ATOM 4801 C CA . TYR B 1 274 ? 4.477 14.234 -1.6 1 89.56 274 TYR B CA 1
ATOM 4802 C C . TYR B 1 274 ? 3.211 14.094 -2.439 1 89.56 274 TYR B C 1
ATOM 4804 O O . TYR B 1 274 ? 2.314 13.312 -2.096 1 89.56 274 TYR B O 1
ATOM 4812 N N . GLN B 1 275 ? 3.105 14.477 -3.613 1 71.62 275 GLN B N 1
ATOM 4813 C CA . GLN B 1 275 ? 1.903 14.344 -4.43 1 71.62 275 GLN B CA 1
ATOM 4814 C C . GLN B 1 275 ? 1.86 12.984 -5.129 1 71.62 275 GLN B C 1
ATOM 4816 O O . GLN B 1 275 ? 2.855 12.555 -5.711 1 71.62 275 GLN B O 1
ATOM 4821 N N . GLY B 1 276 ? 0.683 12.305 -5.125 1 64.94 276 GLY B N 1
ATOM 4822 C CA . GLY B 1 276 ? 0.491 11.117 -5.945 1 64.94 276 GLY B CA 1
ATOM 4823 C C . GLY B 1 276 ? 1.391 9.961 -5.547 1 64.94 276 GLY B C 1
ATOM 4824 O O . GLY B 1 276 ? 1.237 9.398 -4.461 1 64.94 276 GLY B O 1
ATOM 4825 N N . ASP B 1 277 ? 2.297 9.742 -6.359 1 68.75 277 ASP B N 1
ATOM 4826 C CA . ASP B 1 277 ? 3.346 8.75 -6.148 1 68.75 277 ASP B CA 1
ATOM 4827 C C . ASP B 1 277 ? 4.559 9.375 -5.465 1 68.75 277 ASP B C 1
ATOM 4829 O O . ASP B 1 277 ? 5.516 9.781 -6.129 1 68.75 277 ASP B O 1
ATOM 4833 N N . SER B 1 278 ? 4.395 9.391 -4.172 1 81.19 278 SER B N 1
ATOM 4834 C CA . SER B 1 278 ? 5.457 9.992 -3.377 1 81.19 278 SER B CA 1
ATOM 4835 C C . SER B 1 278 ? 6.816 9.406 -3.727 1 81.19 278 SER B C 1
ATOM 4837 O O . SER B 1 278 ? 6.93 8.203 -3.992 1 81.19 278 SER B O 1
ATOM 4839 N N . LYS B 1 279 ? 7.773 10.305 -3.926 1 86.25 279 LYS B N 1
ATOM 4840 C CA . LYS B 1 279 ? 9.141 9.867 -4.199 1 86.25 279 LYS B CA 1
ATOM 4841 C C . LYS B 1 279 ? 10.156 10.859 -3.639 1 86.25 279 LYS B C 1
ATOM 4843 O O . LYS B 1 279 ? 9.844 12.039 -3.451 1 86.25 279 LYS B O 1
ATOM 4848 N N . ILE B 1 280 ? 11.258 10.336 -3.301 1 89.44 280 ILE B N 1
ATOM 4849 C CA . ILE B 1 280 ? 12.344 11.227 -2.896 1 89.44 280 ILE B CA 1
ATOM 4850 C C . ILE B 1 280 ? 13.18 11.609 -4.117 1 89.44 280 ILE B C 1
ATOM 4852 O O . ILE B 1 280 ? 13.43 10.773 -4.992 1 89.44 280 ILE B O 1
ATOM 4856 N N . ILE B 1 281 ? 13.5 12.828 -4.191 1 91.31 281 ILE B N 1
ATOM 4857 C CA . ILE B 1 281 ? 14.359 13.375 -5.23 1 91.31 281 ILE B CA 1
ATOM 4858 C C . ILE B 1 281 ? 15.711 13.773 -4.629 1 91.31 281 ILE B C 1
ATOM 4860 O O . ILE B 1 281 ? 15.766 14.555 -3.684 1 91.31 281 ILE B O 1
ATOM 4864 N N . TYR B 1 282 ? 16.734 13.133 -5.238 1 88.19 282 TYR B N 1
ATOM 4865 C CA . TYR B 1 282 ? 18.078 13.477 -4.812 1 88.19 282 TYR B CA 1
ATOM 4866 C C . TYR B 1 282 ? 18.703 14.516 -5.742 1 88.19 282 TYR B C 1
ATOM 4868 O O . TYR B 1 282 ? 18.375 14.57 -6.93 1 88.19 282 TYR B O 1
ATOM 4876 N N . PRO B 1 283 ? 19.547 15.312 -5.109 1 84.62 283 PRO B N 1
ATOM 4877 C CA . PRO B 1 283 ? 20.219 16.281 -5.973 1 84.62 283 PRO B CA 1
ATOM 4878 C C . PRO B 1 283 ? 21.125 15.625 -7.008 1 84.62 283 PRO B C 1
ATOM 4880 O O . PRO B 1 283 ? 21.656 14.539 -6.766 1 84.62 283 PRO B O 1
ATOM 4883 N N . ASN B 1 284 ? 20.984 15.703 -8.32 1 65.88 284 ASN B N 1
ATOM 4884 C CA . ASN B 1 284 ? 21.812 15.117 -9.383 1 65.88 284 ASN B CA 1
ATOM 4885 C C . ASN B 1 284 ? 23.297 15.18 -9.039 1 65.88 284 ASN B C 1
ATOM 4887 O O . ASN B 1 284 ? 23.781 16.188 -8.523 1 65.88 284 ASN B O 1
ATOM 4891 N N . ARG B 1 285 ? 24.016 14.055 -9.008 1 52.97 285 ARG B N 1
ATOM 4892 C CA . ARG B 1 285 ? 25.453 13.977 -8.828 1 52.97 285 ARG B CA 1
ATOM 4893 C C . ARG B 1 285 ? 26.188 15 -9.695 1 52.97 285 ARG B C 1
ATOM 4895 O O . ARG B 1 285 ? 27.188 15.57 -9.273 1 52.97 285 ARG B O 1
ATOM 4902 N N . LEU B 1 286 ? 25.797 15.102 -10.898 1 48.75 286 LEU B N 1
ATOM 4903 C CA . LEU B 1 286 ? 26.578 16.016 -11.719 1 48.75 286 LEU B CA 1
ATOM 4904 C C . LEU B 1 286 ? 26.484 17.438 -11.18 1 48.75 286 LEU B C 1
ATOM 4906 O O . LEU B 1 286 ? 27.438 18.219 -11.297 1 48.75 286 LEU B O 1
ATOM 4910 N N . SER B 1 287 ? 25.531 17.828 -10.633 1 43.09 287 SER B N 1
ATOM 4911 C CA . SER B 1 287 ? 25.375 19.156 -10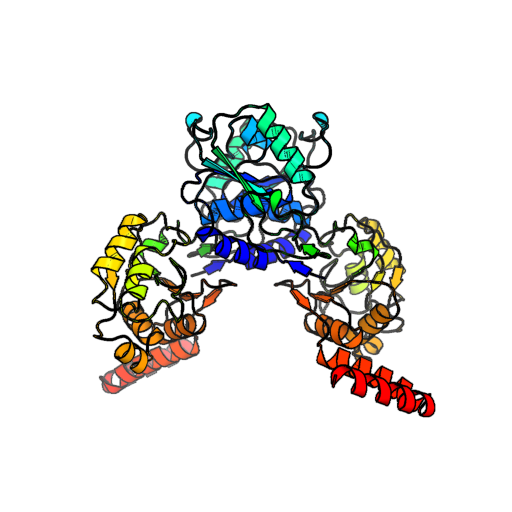.062 1 43.09 287 SER B CA 1
ATOM 4912 C C . SER B 1 287 ? 26.188 19.297 -8.781 1 43.09 287 SER B C 1
ATOM 4914 O O . SER B 1 287 ? 26.688 20.391 -8.477 1 43.09 287 SER B O 1
ATOM 4916 N N . ILE B 1 288 ? 26.281 18.188 -8.062 1 42.06 288 ILE B N 1
ATOM 4917 C CA . ILE B 1 288 ? 27.188 18.234 -6.914 1 42.06 288 ILE B CA 1
ATOM 4918 C C . ILE B 1 288 ? 28.609 18.422 -7.395 1 42.06 288 ILE B C 1
ATOM 4920 O O . ILE B 1 288 ? 29.375 19.219 -6.816 1 42.06 288 ILE B O 1
ATOM 4924 N N . LEU B 1 289 ? 28.938 17.734 -8.414 1 42.53 289 LEU B N 1
ATOM 4925 C CA . LEU B 1 289 ? 30.266 17.922 -8.953 1 42.53 289 LEU B CA 1
ATOM 4926 C C . LEU B 1 289 ? 30.453 19.344 -9.484 1 42.53 289 LEU B C 1
ATOM 4928 O O . LEU B 1 289 ? 31.516 19.938 -9.305 1 42.53 289 LEU B O 1
ATOM 4932 N N . LYS B 1 290 ? 29.5 19.781 -10.055 1 40.44 290 LYS B N 1
ATOM 4933 C CA . LYS B 1 290 ? 29.609 21.141 -10.555 1 40.44 290 LYS B CA 1
ATOM 4934 C C . LYS B 1 290 ? 29.609 22.156 -9.406 1 40.44 290 LYS B C 1
ATOM 4936 O O . LYS B 1 290 ? 30.344 23.141 -9.43 1 40.44 290 LYS B O 1
ATOM 4941 N N . LYS B 1 291 ? 28.797 21.844 -8.445 1 40.75 291 LYS B N 1
ATOM 4942 C CA . LYS B 1 291 ? 28.828 22.734 -7.277 1 40.75 291 LYS B CA 1
ATOM 4943 C C . LYS B 1 291 ? 30.156 22.641 -6.547 1 40.75 291 LYS B C 1
ATOM 4945 O O . LYS B 1 291 ? 30.703 23.656 -6.105 1 40.75 291 LYS B O 1
ATOM 4950 N N . GLN B 1 292 ? 30.656 21.484 -6.461 1 42.22 292 GLN B N 1
ATOM 4951 C CA . GLN B 1 292 ? 32 21.359 -5.938 1 42.22 292 GLN B CA 1
ATOM 4952 C C . GLN B 1 292 ? 33.031 22 -6.871 1 42.22 292 GLN B C 1
ATOM 4954 O O . GLN B 1 292 ? 33.938 22.688 -6.418 1 42.22 292 GLN B O 1
ATOM 4959 N N . THR B 1 293 ? 32.75 21.797 -8.094 1 43.03 293 THR B N 1
ATOM 4960 C CA . THR B 1 293 ? 33.656 22.438 -9.023 1 43.03 293 THR B CA 1
ATOM 4961 C C . THR B 1 293 ? 33.469 23.938 -9.031 1 43.03 293 THR B C 1
ATOM 4963 O O . THR B 1 293 ? 34.438 24.703 -9.148 1 43.03 293 THR B O 1
ATOM 4966 N N . ARG B 1 294 ? 32.219 24.391 -8.875 1 43.53 294 ARG B N 1
ATOM 4967 C CA . ARG B 1 294 ? 31.969 25.828 -8.789 1 43.53 294 ARG B CA 1
ATOM 4968 C C . ARG B 1 294 ? 32.5 26.391 -7.465 1 43.53 294 ARG B C 1
ATOM 4970 O O . ARG B 1 294 ? 33.062 27.484 -7.43 1 43.53 294 ARG B O 1
ATOM 4977 N N . ASN B 1 295 ? 32.25 25.625 -6.445 1 41.78 295 ASN B N 1
ATOM 4978 C CA . ASN B 1 295 ? 32.906 26.031 -5.191 1 41.78 295 ASN B CA 1
ATOM 4979 C C . ASN B 1 295 ? 34.406 25.953 -5.289 1 41.78 295 ASN B C 1
ATOM 4981 O O . ASN B 1 295 ? 35.125 26.828 -4.785 1 41.78 295 ASN B O 1
ATOM 4985 N N . TYR B 1 296 ? 34.844 24.891 -5.953 1 42.5 296 TYR B N 1
ATOM 4986 C CA . TYR B 1 296 ? 36.281 24.812 -6.207 1 42.5 296 TYR B CA 1
ATOM 4987 C C . TYR B 1 296 ? 36.719 25.938 -7.148 1 42.5 296 TYR B C 1
ATOM 4989 O O . TYR B 1 296 ? 37.781 26.547 -6.941 1 42.5 296 TYR B O 1
ATOM 4997 N N . SER B 1 297 ? 35.938 26.109 -8.102 1 40.09 297 SER B N 1
ATOM 4998 C CA . SER B 1 297 ? 36.281 27.203 -9.023 1 40.09 297 SER B CA 1
ATOM 4999 C C . SER B 1 297 ? 36.156 28.562 -8.344 1 40.09 297 SER B C 1
ATOM 5001 O O . SER B 1 297 ? 37.031 29.422 -8.547 1 40.09 297 SER B O 1
ATOM 5003 N N . LYS B 1 298 ? 35.156 28.812 -7.508 1 42.72 298 LYS B N 1
ATOM 5004 C CA . LYS B 1 298 ? 35.094 30.047 -6.723 1 42.72 298 LYS B CA 1
ATOM 5005 C C . LYS B 1 298 ? 36.281 30.109 -5.746 1 42.72 298 LYS B C 1
ATOM 5007 O O . LYS B 1 298 ? 36.875 31.172 -5.566 1 42.72 298 LYS B O 1
ATOM 5012 N N . GLN B 1 299 ? 36.5 28.906 -5.195 1 42.25 299 GLN B N 1
ATOM 5013 C CA . GLN B 1 299 ? 37.688 28.875 -4.363 1 42.25 299 GLN B CA 1
ATOM 5014 C C . GLN B 1 299 ? 38.938 29.078 -5.207 1 42.25 299 GLN B C 1
ATOM 5016 O O . GLN B 1 299 ? 39.906 29.75 -4.773 1 42.25 299 GLN B O 1
ATOM 5021 N N . PHE B 1 300 ? 38.875 28.469 -6.383 1 40.41 300 PHE B N 1
ATOM 5022 C CA . PHE B 1 300 ? 40 28.656 -7.301 1 40.41 300 PHE B CA 1
ATOM 5023 C C . PHE B 1 300 ? 40.094 30.109 -7.754 1 40.41 300 PHE B C 1
ATOM 5025 O O . PHE B 1 300 ? 41.188 30.656 -7.836 1 40.41 300 PHE B O 1
ATOM 5032 N N . LEU B 1 301 ? 39.031 30.719 -8.109 1 40.84 301 LEU B N 1
ATOM 5033 C CA . LEU B 1 301 ? 39.062 32.125 -8.539 1 40.84 301 LEU B CA 1
ATOM 5034 C C . LEU B 1 301 ? 39.469 33.031 -7.387 1 40.84 301 LEU B C 1
ATOM 5036 O O . LEU B 1 301 ? 40.125 34.062 -7.605 1 40.84 301 LEU B O 1
ATOM 5040 N N . ASN B 1 302 ? 39 32.719 -6.184 1 43.53 302 ASN B N 1
ATOM 5041 C CA . ASN B 1 302 ? 39.344 33.656 -5.105 1 43.53 302 ASN B CA 1
ATOM 5042 C C . ASN B 1 302 ? 40.781 33.438 -4.652 1 43.53 302 ASN B C 1
ATOM 5044 O O . ASN B 1 302 ? 41.438 34.344 -4.133 1 43.53 302 ASN B O 1
ATOM 5048 N N . SER B 1 303 ? 41.344 32.156 -4.332 1 37.69 303 SER B N 1
ATOM 5049 C CA . SER B 1 303 ? 42.75 32.062 -3.98 1 37.69 303 SER B CA 1
ATOM 5050 C C . SER B 1 303 ? 43.5 31.172 -4.938 1 37.69 303 SER B C 1
ATOM 5052 O O . SER B 1 303 ? 43.688 29.969 -4.668 1 37.69 303 SER B O 1
ATOM 5054 N N . PRO B 1 304 ? 43.812 31.594 -6.176 1 38.12 304 PRO B N 1
ATOM 5055 C CA . PRO B 1 304 ? 44.5 30.844 -7.234 1 38.12 304 PRO B CA 1
ATOM 5056 C C . PRO B 1 304 ? 45.781 30.156 -6.754 1 38.12 304 PRO B C 1
ATOM 5058 O O . PRO B 1 304 ? 46.125 29.078 -7.23 1 38.12 304 PRO B O 1
ATOM 5061 N N . ILE B 1 305 ? 46.5 30.875 -5.895 1 40.5 305 ILE B N 1
ATOM 5062 C CA . ILE B 1 305 ? 47.875 30.484 -5.52 1 40.5 305 ILE B CA 1
ATOM 5063 C C . ILE B 1 305 ? 47.844 29.172 -4.762 1 40.5 305 ILE B C 1
ATOM 5065 O O . ILE B 1 305 ? 48.656 28.281 -5.004 1 40.5 305 ILE B O 1
ATOM 5069 N N . GLY B 1 306 ? 46.938 29.047 -3.869 1 37.06 306 GLY B N 1
ATOM 5070 C CA . GLY B 1 306 ? 46.969 27.938 -2.92 1 37.06 306 GLY B CA 1
ATOM 5071 C C . GLY B 1 306 ? 46.594 26.609 -3.543 1 37.06 306 GLY B C 1
ATOM 5072 O O . GLY B 1 306 ? 46.812 25.562 -2.949 1 37.06 306 GLY B O 1
ATOM 5073 N N . PHE B 1 307 ? 45.906 26.656 -4.641 1 32.88 307 PHE B N 1
ATOM 5074 C CA . PHE B 1 307 ? 45.312 25.453 -5.23 1 32.88 307 PHE B CA 1
ATOM 5075 C C . PHE B 1 307 ? 46.375 24.688 -6.031 1 32.88 307 PHE B C 1
ATOM 5077 O O . PHE B 1 307 ? 46.25 23.484 -6.25 1 32.88 307 PHE B O 1
ATOM 5084 N N . ALA B 1 308 ? 47.375 25.344 -6.555 1 32.41 308 ALA B N 1
ATOM 5085 C CA . ALA B 1 308 ? 48.406 24.672 -7.312 1 32.41 308 ALA B CA 1
ATOM 5086 C C . ALA B 1 308 ? 49.156 23.672 -6.445 1 32.41 308 ALA B C 1
ATOM 5088 O O . ALA B 1 308 ? 49.531 22.594 -6.914 1 32.41 308 ALA B O 1
ATOM 5089 N N . LYS B 1 309 ? 49.5 24.188 -5.234 1 33.38 309 LYS B N 1
ATOM 5090 C CA . LYS B 1 309 ? 50.375 23.344 -4.422 1 33.38 309 LYS B CA 1
ATOM 5091 C C . LYS B 1 309 ? 49.688 22.047 -4.016 1 33.38 309 LYS B C 1
ATOM 5093 O O . LYS B 1 309 ? 50.312 20.984 -3.939 1 33.38 309 LYS B O 1
ATOM 5098 N N . ARG B 1 310 ? 48.438 22.141 -3.734 1 35.94 310 ARG B N 1
ATOM 5099 C CA . ARG B 1 310 ? 47.812 20.953 -3.15 1 35.94 310 ARG B CA 1
ATOM 5100 C C . ARG B 1 310 ? 47.438 19.938 -4.227 1 35.94 310 ARG B C 1
ATOM 5102 O O . ARG B 1 310 ? 47.188 18.766 -3.924 1 35.94 310 ARG B O 1
ATOM 5109 N N . GLY B 1 311 ? 47.344 20.375 -5.441 1 33.81 311 GLY B N 1
ATOM 5110 C CA . GLY B 1 311 ? 46.969 19.484 -6.539 1 33.81 311 GLY B CA 1
ATOM 5111 C C . GLY B 1 311 ? 48.062 18.469 -6.855 1 33.81 311 GLY B C 1
ATOM 5112 O O . GLY B 1 311 ? 47.75 17.359 -7.285 1 33.81 311 GLY B O 1
ATOM 5113 N N . PHE B 1 312 ? 49.344 18.922 -6.668 1 32.41 312 PHE B N 1
ATOM 5114 C CA . PHE B 1 312 ? 50.469 18.031 -7.043 1 32.41 312 PHE B CA 1
ATOM 5115 C C . PHE B 1 312 ? 50.562 16.844 -6.094 1 32.41 312 PHE B C 1
ATOM 5117 O O . PHE B 1 312 ? 50.844 15.727 -6.52 1 32.41 312 PHE B O 1
ATOM 5124 N N . LYS B 1 313 ? 50.438 17.141 -4.797 1 32.41 313 LYS B N 1
ATOM 5125 C CA . LYS B 1 313 ? 50.75 16.062 -3.875 1 32.41 313 LYS B CA 1
ATOM 5126 C C . LYS B 1 313 ? 49.719 14.93 -3.988 1 32.41 313 LYS B C 1
ATOM 5128 O O . LYS B 1 313 ? 50.094 13.75 -3.867 1 32.41 313 LYS B O 1
ATOM 5133 N N . LYS B 1 314 ? 48.5 15.242 -4.199 1 31.08 314 LYS B N 1
ATOM 5134 C CA . LYS B 1 314 ? 47.531 14.141 -4.164 1 31.08 314 LYS B CA 1
ATOM 5135 C C . LYS B 1 314 ? 47.656 13.258 -5.398 1 31.08 314 LYS B C 1
ATOM 5137 O O . LYS B 1 314 ? 47.375 12.055 -5.34 1 31.08 314 LYS B O 1
ATOM 5142 N N . LEU B 1 315 ? 48.094 13.758 -6.484 1 31.02 315 LEU B N 1
ATOM 5143 C CA . LEU B 1 315 ? 48.312 12.891 -7.645 1 31.02 315 LEU B CA 1
ATOM 5144 C C . LEU B 1 315 ? 49.406 11.867 -7.355 1 31.02 315 LEU B C 1
ATOM 5146 O O . LEU B 1 315 ? 49.281 10.711 -7.77 1 31.02 315 LEU B O 1
ATOM 5150 N N . ASN B 1 316 ? 50.438 12.188 -6.555 1 31.28 316 ASN B N 1
ATOM 5151 C CA . ASN B 1 316 ? 51.531 11.258 -6.344 1 31.28 316 ASN B CA 1
ATOM 5152 C C . ASN B 1 316 ? 51.125 10.078 -5.469 1 31.28 316 ASN B C 1
ATOM 5154 O O . ASN B 1 316 ? 51.688 8.992 -5.578 1 31.28 316 ASN B O 1
ATOM 5158 N N . ARG B 1 317 ? 50.25 10.312 -4.492 1 32.53 317 ARG B N 1
ATOM 5159 C CA . ARG B 1 317 ? 50 9.188 -3.588 1 32.53 317 ARG B CA 1
ATOM 5160 C C . ARG B 1 317 ? 49.156 8.117 -4.262 1 32.53 317 ARG B C 1
ATOM 5162 O O . ARG B 1 317 ? 49.219 6.941 -3.9 1 32.53 317 ARG B O 1
ATOM 5169 N N . GLU B 1 318 ? 48.219 8.523 -5.156 1 30.09 318 GLU B N 1
ATOM 5170 C CA . GLU B 1 318 ? 47.406 7.445 -5.723 1 30.09 318 GLU B CA 1
ATOM 5171 C C . GLU B 1 318 ? 48.188 6.66 -6.773 1 30.09 318 GLU B C 1
ATOM 5173 O O . GLU B 1 318 ? 47.719 5.617 -7.242 1 30.09 318 GLU B O 1
ATOM 5178 N N . LEU B 1 319 ? 49.344 7.164 -7.238 1 29.55 319 LEU B N 1
ATOM 5179 C CA . LEU B 1 319 ? 50.125 6.359 -8.188 1 29.55 319 LEU B CA 1
ATOM 5180 C C . LEU B 1 319 ? 50.938 5.305 -7.453 1 29.55 319 LEU B C 1
ATOM 5182 O O . LEU B 1 319 ? 51.406 4.336 -8.062 1 29.55 319 LEU B O 1
ATOM 5186 N N . ARG B 1 320 ? 51.281 5.434 -6.168 1 26.03 320 ARG B N 1
ATOM 5187 C CA . ARG B 1 320 ? 52 4.34 -5.535 1 26.03 320 ARG B CA 1
ATOM 5188 C C . ARG B 1 320 ? 51.062 3.266 -5.023 1 26.03 320 ARG B C 1
ATOM 5190 O O . ARG B 1 320 ? 50 3.578 -4.453 1 26.03 320 ARG B O 1
#

Foldseek 3Di:
DAEAEVVNLLVLLVVCVVVDDPQAAEEEAEPDQRVVSRVSNCVVVVHWYYYLVCQLVQFTDDDPPDPDPVPGGHDAAHEYEYEHQEDEPLPSLVVSVVVNVVSVGRYHYFYEHAEYDPVCPVSGPYYRYHDDPPYDYPVCNLADPLQLQEEEECDQGQFDHDDPVQQPQDDSVLVCLQDTDTDDARPDEGEEYAYAAEPVCVVSNVNNCVVSVRHYDYYHYDHDDDPVVSVVVVQSLVRRLVVLQPDRHQEYEAQDPVSQLSSQQSNQHWYWHNHDPTDIDGHDPVSVVVVVVVVVVVVCVVCVVVVVVVVVVVVVVVVD/DAEAEVVNLLVLLVVCVVVDDPQAAEEEAEPDQRVVSRVSNCVVVVHWYYYLVCQLVQFTDDDPDDPDPVPGGHDAAHEYEYEHQEDEPLPSLVVSVVVVVVSVGRYHYFYEHAEYDPVCPVSGPYYRYHDDPPYDYPVCNLADPLQLQEEEECDQGQFDHDDPVQQPQDDSVLVCLQDTDTDDARPDEGAEYAYAAEPVCVVSNVNNCVVSVRHYDYYHYDHDDGPVVSVVVVQSLVRRLVVLQPDRHQEYEAQDPVSQLSSQQSNQHWYWHNHDPIDIDGHDPVSVVVVVVVVVVVVCVVCVVVVVVVVVVVVVVVVD

Solvent-accessible surface area (backbone atoms only — not comparable to full-atom values): 33516 Å² total; per-residue (Å²): 123,41,71,46,36,67,47,52,48,52,34,50,48,61,68,31,51,48,73,47,75,85,70,56,58,35,29,26,7,41,38,64,62,4,37,46,49,23,40,54,51,18,42,59,65,71,36,52,36,31,36,62,68,27,58,76,69,37,35,41,55,60,61,67,75,74,82,56,79,78,73,40,44,65,57,84,63,39,28,33,40,37,29,30,46,60,37,63,87,28,59,71,53,50,51,51,50,52,60,50,60,74,63,68,64,66,54,47,75,44,37,32,24,47,29,22,24,84,91,23,52,84,63,34,78,44,66,63,41,78,51,64,83,56,66,45,43,59,58,41,47,56,65,30,78,62,28,49,33,18,33,33,33,42,69,44,53,37,22,69,61,75,49,78,77,30,60,63,80,43,70,50,26,52,50,43,55,60,60,62,52,50,41,65,69,39,81,35,47,27,28,29,37,46,37,79,54,42,48,91,44,45,68,51,48,50,48,32,34,56,75,62,62,52,50,61,75,38,81,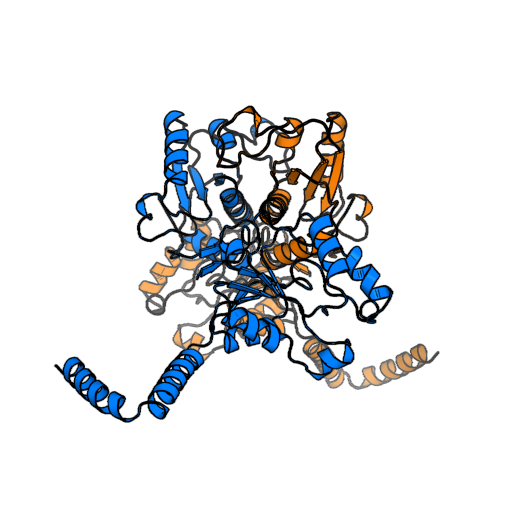48,55,28,88,49,93,43,67,66,58,47,54,71,63,67,40,64,30,58,52,52,12,55,53,52,53,75,43,91,47,67,35,34,43,28,29,47,62,71,39,26,51,45,21,7,57,71,38,61,39,42,16,35,19,61,43,72,75,52,43,74,40,67,35,55,65,68,55,51,51,43,46,49,44,45,50,43,41,50,46,36,70,70,44,56,73,68,50,59,64,60,55,55,59,58,57,56,58,74,71,104,124,40,70,46,35,67,48,52,48,53,35,50,48,60,68,32,51,47,73,47,75,86,70,57,56,34,29,27,7,41,38,64,60,5,37,47,49,24,41,53,49,18,41,58,66,70,36,51,35,32,35,63,67,27,58,77,70,36,36,40,56,59,62,68,75,73,82,55,80,82,72,40,45,66,54,83,62,38,28,32,39,38,30,30,46,59,35,63,87,27,59,70,53,51,52,51,50,51,59,49,59,76,62,68,64,68,52,48,76,45,38,31,23,48,29,22,25,86,91,23,52,82,64,35,77,44,66,63,40,78,51,64,84,55,64,45,43,58,59,43,48,54,64,30,79,61,28,49,32,18,33,32,34,42,69,45,51,36,22,69,62,74,49,79,77,31,60,63,81,44,71,50,26,52,50,42,54,59,59,60,54,51,41,63,70,40,79,36,48,28,28,28,36,45,38,81,55,42,49,90,44,45,67,49,48,51,50,33,33,56,75,63,62,50,48,60,76,39,81,48,55,29,87,47,92,44,66,68,58,48,53,71,61,66,39,62,31,57,53,52,13,56,52,52,53,75,43,91,48,69,37,34,42,29,28,46,61,71,38,25,53,44,21,8,57,70,38,62,38,43,16,36,19,62,41,72,75,51,43,73,39,66,35,54,65,67,55,50,50,44,46,48,43,45,50,44,42,50,46,39,71,72,46,57,73,67,54,60,65,60,55,56,58,58,58,55,59,75,73,104

pLDDT: mean 85.86, std 20.05, range [25.33, 98.88]

Radius of gyration: 28.59 Å; Cα contacts (8 Å, |Δi|>4): 1205; chains: 2; bounding box: 84×75×82 Å

Secondary structure (DSSP, 8-state):
-EEE-HHHHHHHHHHHGGGS-TT--EEEE-TTHHHHHHHHHHHHHT--EEEHHHHHHTBPPP-SS---GGGGB--TT-EEEEEEEEESSSHHHHHHHHHHHTTT-SSEEEEEEEEE-GGGGGGSSEEEEE-PSSEEEGGGGGGSGGGGGEEE-SBTTTBPPPPTTT-SSSHHHHHHHHHPPBSPPPSS-EEEEEEEEEGGGHHHHHHHHHHTT--EEEEEEE--S-HHHHHHHT-HHHHHHHHHHHS--SEEEES-HHHHHHHHHHH-S-EEE-SSS-EEE---HHHHHHHHHHHHHHHHHH-HHHHHHHHHHHHHHHH-/-EEE-HHHHHHHHHHHGGGS-TT--EEEE-TTHHHHHHHHHHHHHT--EEEHHHHHHTBPPP-SS---GGGGB--TT-EEEEEEEEESSSHHHHHHHHHHHTTT-SSEEEEEEEEE-GGGGGGSSEEEEE-PSSEEEGGGGGGSGGGGGEEE-SBTTTBPPPPTTT-SSSHHHHHHHHHPPBSPPPSS-EEEEEEEEEGGGHHHHHHHHHHTT--EEEEEEE--S-HHHHHHHT-HHHHHHHHHHHS--SEEEES-HHHHHHHHHHH-S-EEE-SSS-EEE---HHHHHHHHHHHHHHHHHH-HHHHHHHHHHHHHHHH-